Protein AF-A0A7S1V2M8-F1 (afdb_monomer_lite)

Organism: NCBI:txid210454

Sequence (471 aa):
MAATPAAAPSSRRRRPTTTTSTSTTTRGRASYHPHHTNYQHPSYRQRSHDDEELGRQRRRFWKVEYFVFGFVLVTLFLLSYRTSLIEEESNNNLLMDDAEKNTNNLSAAKKGEQQQNDKKKKKKNDFFIKEKPRVSHKRQPNQSIRFDDRQPRHDPDGSTHELKPLQAKAAWAQDRRPEKHIIKEYHVPKEDEIPFVDPDFYLSTMEKINVYVNQRPDLYKGREQLLGMLLEMNMNVTDEISEDVWKEIPLWEDIQKVHGTRPVLHGLEQCQAFRDAVPATERHLAIAGLFSSGTNLVSILLQHNCAIPERVDKLGRRRGHGMEWQVPYGKHTPLFLVKPEFHVTGRRTNIKNIHPDDCLVALSVRHPYDWIASMCRHGYTAKWAHTRKNCPHLANSENRTVRARFGAGITYFDNIAQMWNDWNGAYYYNATARPNIMFRFEDIVFYPKQLTRLLCGCIGGQLYEPKDHDS

Radius of gyration: 35.21 Å; chains: 1; bounding box: 90×130×69 Å

Structure (mmCIF, N/CA/C/O backbone):
data_AF-A0A7S1V2M8-F1
#
_entry.id   AF-A0A7S1V2M8-F1
#
loop_
_atom_site.group_PDB
_atom_site.id
_atom_site.type_symbol
_atom_site.label_atom_id
_atom_site.label_alt_id
_atom_site.label_comp_id
_atom_site.label_asym_id
_atom_site.label_entity_id
_atom_site.label_seq_id
_atom_site.pdbx_PDB_ins_code
_atom_site.Cartn_x
_atom_site.Cartn_y
_atom_site.Cartn_z
_atom_site.occupancy
_atom_site.B_iso_or_equiv
_atom_site.auth_seq_id
_atom_site.auth_comp_id
_atom_site.auth_asym_id
_atom_site.auth_atom_id
_atom_site.pdbx_PDB_model_num
ATOM 1 N N . MET A 1 1 ? -5.971 -58.026 -4.270 1.00 53.31 1 MET A N 1
ATOM 2 C CA . MET A 1 1 ? -5.099 -59.217 -4.322 1.00 53.31 1 MET A CA 1
ATOM 3 C C . MET A 1 1 ? -5.029 -59.678 -5.767 1.00 53.31 1 MET A C 1
ATOM 5 O O . MET A 1 1 ? -5.990 -60.257 -6.244 1.00 53.31 1 MET A O 1
ATOM 9 N N . ALA A 1 2 ? -3.957 -59.338 -6.478 1.00 38.00 2 ALA A N 1
ATOM 10 C CA . ALA A 1 2 ? -3.619 -59.903 -7.784 1.00 38.00 2 ALA A CA 1
ATOM 11 C C . ALA A 1 2 ? -2.154 -59.564 -8.081 1.00 38.00 2 ALA A C 1
ATOM 13 O O . ALA A 1 2 ? -1.674 -58.494 -7.710 1.00 38.00 2 ALA A O 1
ATOM 14 N N . ALA A 1 3 ? -1.461 -60.544 -8.642 1.00 39.53 3 ALA A N 1
ATOM 15 C CA . ALA A 1 3 ? -0.024 -60.736 -8.599 1.00 39.53 3 ALA A CA 1
ATOM 16 C C . ALA A 1 3 ? 0.777 -59.887 -9.602 1.00 39.53 3 ALA A C 1
ATOM 18 O O . ALA A 1 3 ? 0.320 -59.564 -10.696 1.00 39.53 3 ALA A O 1
ATOM 19 N N . THR A 1 4 ? 2.018 -59.604 -9.209 1.00 48.38 4 THR A N 1
ATOM 20 C CA . THR A 1 4 ? 3.167 -59.228 -10.044 1.00 48.38 4 THR A CA 1
ATOM 21 C C . THR A 1 4 ? 3.480 -60.278 -11.119 1.00 48.38 4 THR A C 1
ATOM 23 O O . THR A 1 4 ? 3.160 -61.457 -10.951 1.00 48.38 4 THR A O 1
ATOM 26 N N . PRO A 1 5 ? 4.243 -59.893 -12.162 1.00 57.66 5 PRO A N 1
ATOM 27 C CA . PRO A 1 5 ? 5.454 -60.670 -12.407 1.00 57.66 5 PRO A CA 1
ATOM 28 C C . PRO A 1 5 ? 6.724 -59.863 -12.711 1.00 57.66 5 PRO A C 1
ATOM 30 O O . PRO A 1 5 ? 6.722 -58.681 -13.045 1.00 57.66 5 PRO A O 1
ATOM 33 N N . ALA A 1 6 ? 7.806 -60.612 -12.513 1.00 42.59 6 ALA A N 1
ATOM 34 C CA . ALA A 1 6 ? 9.219 -60.296 -12.459 1.00 42.59 6 ALA A CA 1
ATOM 35 C C . ALA A 1 6 ? 9.885 -59.864 -13.779 1.00 42.59 6 ALA A C 1
ATOM 37 O O . ALA A 1 6 ? 9.402 -60.094 -14.885 1.00 42.59 6 ALA A O 1
ATOM 38 N N . ALA A 1 7 ? 11.071 -59.290 -13.582 1.00 45.12 7 ALA A N 1
ATOM 39 C CA . ALA A 1 7 ? 12.059 -58.856 -14.554 1.00 45.12 7 ALA A CA 1
ATOM 40 C C . ALA A 1 7 ? 12.789 -59.998 -15.291 1.00 45.12 7 ALA A C 1
ATOM 42 O O . ALA A 1 7 ? 12.906 -61.113 -14.786 1.00 45.12 7 ALA A O 1
ATOM 43 N N . ALA A 1 8 ? 13.406 -59.652 -16.428 1.00 42.38 8 ALA A N 1
ATOM 44 C CA . ALA A 1 8 ? 14.485 -60.409 -17.067 1.00 42.38 8 ALA A CA 1
ATOM 45 C C . ALA A 1 8 ? 15.587 -59.451 -17.592 1.00 42.38 8 ALA A C 1
ATOM 47 O O . ALA A 1 8 ? 15.252 -58.383 -18.111 1.00 42.38 8 ALA A O 1
ATOM 48 N N . PRO A 1 9 ? 16.889 -59.795 -17.478 1.00 51.78 9 PRO A N 1
ATOM 49 C CA . PRO A 1 9 ? 18.005 -58.942 -17.890 1.00 51.78 9 PRO A CA 1
ATOM 50 C C . PRO A 1 9 ? 18.542 -59.316 -19.282 1.00 51.78 9 PRO A C 1
ATOM 52 O O . PRO A 1 9 ? 18.703 -60.494 -19.599 1.00 51.78 9 PRO A O 1
ATOM 55 N N . SER A 1 10 ? 18.893 -58.317 -20.102 1.00 44.84 10 SER A N 1
ATOM 56 C CA . SER A 1 10 ? 19.545 -58.538 -21.402 1.00 44.84 10 SER A CA 1
ATOM 57 C C . SER A 1 10 ? 21.048 -58.257 -21.330 1.00 44.84 10 SER A C 1
ATOM 59 O O . SER A 1 10 ? 21.495 -57.203 -20.876 1.00 44.84 10 SER A O 1
ATOM 61 N N . SER A 1 11 ? 21.820 -59.239 -21.781 1.00 40.34 11 SER A N 1
ATOM 62 C CA . SER A 1 11 ? 23.275 -59.279 -21.804 1.00 40.34 11 SER A CA 1
ATOM 63 C C . SER A 1 11 ? 23.865 -58.890 -23.165 1.00 40.34 11 SER A C 1
ATOM 65 O O . SER A 1 11 ? 23.338 -59.291 -24.197 1.00 40.34 11 SER A O 1
ATOM 67 N N . ARG A 1 12 ? 25.074 -58.310 -23.116 1.00 37.94 12 ARG A N 1
ATOM 68 C CA . ARG A 1 12 ? 26.187 -58.399 -24.093 1.00 37.94 12 ARG A CA 1
ATOM 69 C C . ARG A 1 12 ? 25.974 -57.884 -25.529 1.00 37.94 12 ARG A C 1
ATOM 71 O O . ARG A 1 12 ? 25.358 -58.546 -26.352 1.00 37.94 12 ARG A O 1
ATOM 78 N N . ARG A 1 13 ? 26.840 -56.934 -25.916 1.00 40.47 13 ARG A N 1
ATOM 79 C CA . ARG A 1 13 ? 27.772 -57.129 -27.050 1.00 40.47 13 ARG A CA 1
ATOM 80 C C . ARG A 1 13 ? 29.026 -56.251 -26.928 1.00 40.47 13 ARG A C 1
ATOM 82 O O . ARG A 1 13 ? 28.952 -55.031 -26.932 1.00 40.47 13 ARG A O 1
ATOM 89 N N . ARG A 1 14 ? 30.183 -56.917 -26.833 1.00 43.50 14 ARG A N 1
ATOM 90 C CA . ARG A 1 14 ? 31.530 -56.391 -27.123 1.00 43.50 14 ARG A CA 1
ATOM 91 C C . ARG A 1 14 ? 31.798 -56.531 -28.626 1.00 43.50 14 ARG A C 1
ATOM 93 O O . ARG A 1 14 ? 31.437 -57.571 -29.173 1.00 43.50 14 ARG A O 1
ATOM 100 N N . ARG A 1 15 ? 32.525 -55.586 -29.236 1.00 36.59 15 ARG A N 1
ATOM 101 C CA . ARG A 1 15 ? 33.498 -55.794 -30.338 1.00 36.59 15 ARG A CA 1
ATOM 102 C C . ARG A 1 15 ? 34.320 -54.502 -30.582 1.00 36.59 15 ARG A C 1
ATOM 104 O O . ARG A 1 15 ? 33.967 -53.490 -29.986 1.00 36.59 15 ARG A O 1
ATOM 111 N N . PRO A 1 16 ? 35.467 -54.552 -31.292 1.00 50.31 16 PRO A N 1
ATOM 112 C CA . PRO A 1 16 ? 36.734 -54.089 -30.729 1.00 50.31 16 PRO A CA 1
ATOM 113 C C . PRO A 1 16 ? 37.444 -52.975 -31.528 1.00 50.31 16 PRO A C 1
ATOM 115 O O . PRO A 1 16 ? 37.107 -52.687 -32.669 1.00 50.31 16 PRO A O 1
ATOM 118 N N . THR A 1 17 ? 38.449 -52.404 -30.856 1.00 39.50 17 THR A N 1
ATOM 119 C CA . THR A 1 17 ? 39.687 -51.732 -31.309 1.00 39.50 17 THR A CA 1
ATOM 120 C C . THR A 1 17 ? 39.898 -51.407 -32.794 1.00 39.50 17 THR A C 1
ATOM 122 O O . THR A 1 17 ? 40.040 -52.312 -33.612 1.00 39.50 17 THR A O 1
ATOM 125 N N . THR A 1 18 ? 40.220 -50.134 -33.050 1.00 42.84 18 THR A N 1
ATOM 126 C CA . THR A 1 18 ? 41.236 -49.719 -34.035 1.00 42.84 18 THR A CA 1
ATOM 127 C C . THR A 1 18 ? 42.070 -48.566 -33.477 1.00 42.84 18 THR A C 1
ATOM 129 O O . THR A 1 18 ? 41.557 -47.516 -33.100 1.00 42.84 18 THR A O 1
ATOM 132 N N . THR A 1 19 ? 43.372 -48.818 -33.410 1.00 37.12 19 THR A N 1
ATOM 133 C CA . THR A 1 19 ? 44.488 -47.903 -33.167 1.00 37.12 19 THR A CA 1
ATOM 134 C C . THR A 1 19 ? 44.716 -46.976 -34.356 1.00 37.12 19 THR A C 1
ATOM 136 O O . THR A 1 19 ? 44.862 -47.470 -35.468 1.00 37.12 19 THR A O 1
ATOM 139 N N . THR A 1 20 ? 44.894 -45.674 -34.113 1.00 40.56 20 THR A N 1
ATOM 140 C CA . THR A 1 20 ? 45.787 -44.855 -34.950 1.00 40.56 20 THR A CA 1
ATOM 141 C C . THR A 1 20 ? 46.441 -43.768 -34.107 1.00 40.56 20 THR A C 1
ATOM 143 O O . THR A 1 20 ? 45.777 -42.974 -33.447 1.00 40.56 20 THR A O 1
ATOM 146 N N . SER A 1 21 ? 47.767 -43.799 -34.108 1.00 36.38 21 SER A N 1
ATOM 147 C CA . SER A 1 21 ? 48.690 -42.841 -33.522 1.00 36.38 21 SER A CA 1
ATOM 148 C C . SER A 1 21 ? 48.848 -41.618 -34.420 1.00 36.38 21 SER A C 1
ATOM 150 O O . SER A 1 21 ? 49.143 -41.788 -35.598 1.00 36.38 21 SER A O 1
ATOM 152 N N . THR A 1 22 ? 48.819 -40.416 -33.848 1.00 39.31 22 THR A N 1
ATOM 153 C CA . THR A 1 22 ? 49.615 -39.287 -34.354 1.00 39.31 22 THR A CA 1
ATOM 154 C C . THR A 1 22 ? 49.976 -38.361 -33.202 1.00 39.31 22 THR A C 1
ATOM 156 O O . THR A 1 22 ? 49.124 -37.831 -32.493 1.00 39.31 22 THR A O 1
ATOM 159 N N . SER A 1 23 ? 51.283 -38.224 -33.025 1.00 38.94 23 SER A N 1
ATOM 160 C CA . SER A 1 23 ? 52.008 -37.308 -32.159 1.00 38.94 23 SER A CA 1
ATOM 161 C C . SER A 1 23 ? 51.760 -35.848 -32.527 1.00 38.94 23 SER A C 1
ATOM 163 O O . SER A 1 23 ? 51.942 -35.510 -33.691 1.00 38.94 23 SER A O 1
ATOM 165 N N . THR A 1 24 ? 51.510 -34.973 -31.545 1.00 35.50 24 THR A N 1
ATOM 166 C CA . THR A 1 24 ? 52.055 -33.603 -31.583 1.00 35.50 24 THR A CA 1
ATOM 167 C C . THR A 1 24 ? 52.017 -32.912 -30.212 1.00 35.50 24 THR A C 1
ATOM 169 O O . THR A 1 24 ? 50.974 -32.807 -29.577 1.00 35.50 24 THR A O 1
ATOM 172 N N . THR A 1 25 ? 53.202 -32.439 -29.816 1.00 37.78 25 THR A N 1
ATOM 173 C CA . THR A 1 25 ? 53.501 -31.191 -29.086 1.00 37.78 25 THR A CA 1
ATOM 174 C C . THR A 1 25 ? 52.940 -30.947 -27.676 1.00 37.78 25 THR A C 1
ATOM 176 O O . THR A 1 25 ? 51.858 -30.419 -27.441 1.00 37.78 25 THR A O 1
ATOM 179 N N . THR A 1 26 ? 53.841 -31.204 -26.731 1.00 38.62 26 THR A N 1
ATOM 180 C CA . THR A 1 26 ? 54.066 -30.549 -25.438 1.00 38.62 26 THR A CA 1
ATOM 181 C C . THR A 1 26 ? 53.669 -29.065 -25.357 1.00 38.62 26 THR A C 1
ATOM 183 O O . THR A 1 26 ? 54.306 -28.199 -25.951 1.00 38.62 26 THR A O 1
ATOM 186 N N . ARG A 1 27 ? 52.713 -28.750 -24.472 1.00 36.75 27 ARG A N 1
ATOM 187 C CA . ARG A 1 27 ? 52.693 -27.510 -23.674 1.00 36.75 27 ARG A CA 1
ATOM 188 C C . ARG A 1 27 ? 52.202 -27.833 -22.266 1.00 36.75 27 ARG A C 1
ATOM 190 O O . ARG A 1 27 ? 51.091 -28.321 -22.082 1.00 36.75 27 ARG A O 1
ATOM 197 N N . GLY A 1 28 ? 53.074 -27.585 -21.292 1.00 41.50 28 GLY A N 1
ATOM 198 C CA . GLY A 1 28 ? 52.827 -27.822 -19.877 1.00 41.50 28 GLY A CA 1
ATOM 199 C C . GLY A 1 28 ? 51.629 -27.032 -19.360 1.00 41.50 28 GLY A C 1
ATOM 200 O O . GLY A 1 28 ? 51.506 -25.829 -19.589 1.00 41.50 28 GLY A O 1
ATOM 201 N N . ARG A 1 29 ? 50.759 -27.727 -18.630 1.00 35.69 29 ARG A N 1
ATOM 202 C CA . ARG A 1 29 ? 49.714 -27.134 -17.803 1.00 35.69 29 ARG A CA 1
ATOM 203 C C . ARG A 1 29 ? 49.810 -27.787 -16.432 1.00 35.69 29 ARG A C 1
ATOM 205 O O . ARG A 1 29 ? 49.758 -29.007 -16.323 1.00 35.69 29 ARG A O 1
ATOM 212 N N . ALA A 1 30 ? 50.032 -26.954 -15.422 1.00 37.69 30 ALA A N 1
ATOM 213 C CA . ALA A 1 30 ? 50.143 -27.351 -14.031 1.00 37.69 30 ALA A CA 1
ATOM 214 C C . ALA A 1 30 ? 48.867 -28.073 -13.575 1.00 37.69 30 ALA A C 1
ATOM 216 O O . ALA A 1 30 ? 47.763 -27.537 -13.692 1.00 37.69 30 ALA A O 1
ATOM 217 N N . SER A 1 31 ? 49.038 -29.288 -13.060 1.00 33.41 31 SER A N 1
ATOM 218 C CA . SER A 1 31 ? 47.990 -30.064 -12.408 1.00 33.41 31 SER A CA 1
ATOM 219 C C . SER A 1 31 ? 47.662 -29.427 -11.060 1.00 33.41 31 SER A C 1
ATOM 221 O O . SER A 1 31 ? 48.457 -29.480 -10.125 1.00 33.41 31 SER A O 1
ATOM 223 N N . TYR A 1 32 ? 46.486 -28.813 -10.969 1.00 35.69 32 TYR A N 1
ATOM 224 C CA . TYR A 1 32 ? 45.883 -28.402 -9.705 1.00 35.69 32 TYR A CA 1
ATOM 225 C C . TYR A 1 32 ? 45.231 -29.640 -9.072 1.00 35.69 32 TYR A C 1
ATOM 227 O O . TYR A 1 32 ? 44.225 -30.142 -9.571 1.00 35.69 32 TYR A O 1
ATOM 235 N N . HIS A 1 33 ? 45.828 -30.158 -7.999 1.00 38.16 33 HIS A N 1
ATOM 236 C CA . HIS A 1 33 ? 45.200 -31.145 -7.121 1.00 38.16 33 HIS A CA 1
ATOM 237 C C . HIS A 1 33 ? 44.097 -30.458 -6.299 1.00 38.16 33 HIS A C 1
ATOM 239 O O . HIS A 1 33 ? 44.401 -29.497 -5.588 1.00 38.16 33 HIS A O 1
ATOM 245 N N . PRO A 1 34 ? 42.837 -30.927 -6.314 1.00 40.03 34 PRO A N 1
ATOM 246 C CA . PRO A 1 34 ? 41.872 -30.505 -5.316 1.00 40.03 34 PRO A CA 1
ATOM 247 C C . PRO A 1 34 ? 42.125 -31.306 -4.034 1.00 40.03 34 PRO A C 1
ATOM 249 O O . PRO A 1 34 ? 41.819 -32.494 -3.945 1.00 40.03 34 PRO A O 1
ATOM 252 N N . HIS A 1 35 ? 42.706 -30.647 -3.032 1.00 35.88 35 HIS A N 1
ATOM 253 C CA . HIS A 1 35 ? 42.648 -31.123 -1.656 1.00 35.88 35 HIS A CA 1
ATOM 254 C C . HIS A 1 35 ? 41.186 -31.092 -1.194 1.00 35.88 35 HIS A C 1
ATOM 256 O O . HIS A 1 35 ? 40.605 -30.026 -1.006 1.00 35.88 35 HIS A O 1
ATOM 262 N N . HIS A 1 36 ? 40.602 -32.272 -0.992 1.00 35.19 36 HIS A N 1
ATOM 263 C CA . HIS A 1 36 ? 39.407 -32.435 -0.175 1.00 35.19 36 HIS A CA 1
ATOM 264 C C . HIS A 1 36 ? 39.765 -32.094 1.276 1.00 35.19 36 HIS A C 1
ATOM 266 O O . HIS A 1 36 ? 40.299 -32.927 2.008 1.00 35.19 36 HIS A O 1
ATOM 272 N N . THR A 1 37 ? 39.496 -30.860 1.698 1.00 35.03 37 THR A N 1
ATOM 273 C CA . THR A 1 37 ? 39.454 -30.515 3.116 1.00 35.03 37 THR A CA 1
ATOM 274 C C . THR A 1 37 ? 38.080 -30.892 3.661 1.00 35.03 37 THR A C 1
ATOM 276 O O . THR A 1 37 ? 37.047 -30.373 3.240 1.00 35.03 37 THR A O 1
ATOM 279 N N . ASN A 1 38 ? 38.075 -31.837 4.601 1.00 34.69 38 ASN A N 1
ATOM 280 C CA . ASN A 1 38 ? 36.945 -32.113 5.480 1.00 34.69 38 ASN A CA 1
ATOM 281 C C . ASN A 1 38 ? 36.637 -30.844 6.286 1.00 34.69 38 ASN A C 1
ATOM 283 O O . ASN A 1 38 ? 37.259 -30.582 7.315 1.00 34.69 38 ASN A O 1
ATOM 287 N N . TYR A 1 39 ? 35.686 -30.044 5.810 1.00 30.45 39 TYR A N 1
ATOM 288 C CA . TYR A 1 39 ? 35.085 -28.974 6.595 1.00 30.45 39 TYR A CA 1
ATOM 289 C C . TYR A 1 39 ? 34.140 -29.615 7.617 1.00 30.45 39 TYR A C 1
ATOM 291 O O . TYR A 1 39 ? 32.978 -29.898 7.333 1.00 30.45 39 TYR A O 1
ATOM 299 N N . GLN A 1 40 ? 34.657 -29.876 8.818 1.00 35.22 40 GLN A N 1
ATOM 300 C CA . GLN A 1 40 ? 33.807 -30.077 9.986 1.00 35.22 40 GLN A CA 1
ATOM 301 C C . GLN A 1 40 ? 33.090 -28.755 10.280 1.00 35.22 40 GLN A C 1
ATOM 303 O O . GLN A 1 40 ? 33.722 -27.714 10.463 1.00 35.22 40 GLN A O 1
ATOM 308 N N . HIS A 1 41 ? 31.758 -28.797 10.279 1.00 34.97 41 HIS A N 1
ATOM 309 C CA . HIS A 1 41 ? 30.922 -27.692 10.728 1.00 34.97 41 HIS A CA 1
ATOM 310 C C . HIS A 1 41 ? 31.340 -27.273 12.148 1.00 34.97 41 HIS A C 1
ATOM 312 O O . HIS A 1 41 ? 31.429 -28.140 13.020 1.00 34.97 41 HIS A O 1
ATOM 318 N N . PRO A 1 42 ? 31.566 -25.975 12.420 1.00 37.00 42 PRO A N 1
ATOM 319 C CA . PRO A 1 42 ? 31.747 -25.522 13.785 1.00 37.00 42 PRO A CA 1
ATOM 320 C C . PRO A 1 42 ? 30.438 -25.753 14.540 1.00 37.00 42 PRO A C 1
ATOM 322 O O . PRO A 1 42 ? 29.360 -25.337 14.103 1.00 37.00 42 PRO A O 1
ATOM 325 N N . SER A 1 43 ? 30.556 -26.458 15.660 1.00 40.34 43 SER A N 1
ATOM 326 C CA . SER A 1 43 ? 29.494 -26.660 16.627 1.00 40.34 43 SER A CA 1
ATOM 327 C C . SER A 1 43 ? 28.854 -25.325 17.008 1.00 40.34 43 SER A C 1
ATOM 329 O O . SER A 1 43 ? 29.501 -24.283 17.132 1.00 40.34 43 SER A O 1
ATOM 331 N N . TYR A 1 44 ? 27.536 -25.385 17.142 1.00 38.69 44 TYR A N 1
ATOM 332 C CA . TYR A 1 44 ? 26.648 -24.295 17.501 1.00 38.69 44 TYR A CA 1
ATOM 333 C C . TYR A 1 44 ? 27.168 -23.586 18.764 1.00 38.69 44 TYR A C 1
ATOM 335 O O . TYR A 1 44 ? 27.130 -24.135 19.864 1.00 38.69 44 TYR A O 1
ATOM 343 N N . ARG A 1 45 ? 27.699 -22.371 18.598 1.00 40.69 45 ARG A N 1
ATOM 344 C CA . ARG A 1 45 ? 28.156 -21.520 19.700 1.00 40.69 45 ARG A CA 1
ATOM 345 C C . ARG A 1 45 ? 26.923 -21.140 20.524 1.00 40.69 45 ARG A C 1
ATOM 347 O O . ARG A 1 45 ? 26.057 -20.425 20.018 1.00 40.69 45 ARG A O 1
ATOM 354 N N . GLN A 1 46 ? 26.820 -21.647 21.755 1.00 43.81 46 GLN A N 1
ATOM 355 C CA . GLN A 1 46 ? 25.822 -21.194 22.727 1.00 43.81 46 GLN A CA 1
ATOM 356 C C . GLN A 1 46 ? 25.918 -19.667 22.827 1.00 43.81 46 GLN A C 1
ATOM 358 O O . GLN A 1 46 ? 26.990 -19.130 23.114 1.00 43.81 46 GLN A O 1
ATOM 363 N N . ARG A 1 47 ? 24.822 -18.968 22.507 1.00 46.84 47 ARG A N 1
ATOM 364 C CA . ARG A 1 47 ? 24.714 -17.523 22.738 1.00 46.84 47 ARG A CA 1
ATOM 365 C C . ARG A 1 47 ? 24.832 -17.288 24.235 1.00 46.84 47 ARG A C 1
ATOM 367 O O . ARG A 1 47 ? 24.161 -17.969 25.008 1.00 46.84 47 ARG A O 1
ATOM 374 N N . SER A 1 48 ? 25.700 -16.364 24.630 1.00 59.84 48 SER A N 1
ATOM 375 C CA . SER A 1 48 ? 25.785 -15.941 26.020 1.00 59.84 48 SER A CA 1
ATOM 376 C C . SER A 1 48 ? 24.503 -15.203 26.400 1.00 59.84 48 SER A C 1
ATOM 378 O O . SER A 1 48 ? 23.886 -14.520 25.582 1.00 59.84 48 SER A O 1
ATOM 380 N N . HIS A 1 49 ? 24.123 -15.337 27.666 1.00 59.12 49 HIS A N 1
ATOM 381 C CA . HIS A 1 49 ? 22.975 -14.675 28.287 1.00 59.12 49 HIS A CA 1
ATOM 382 C C . HIS A 1 49 ? 22.982 -13.140 28.072 1.00 59.12 49 HIS A C 1
ATOM 384 O O . HIS A 1 49 ? 21.934 -12.495 28.020 1.00 59.12 49 HIS A O 1
ATOM 390 N N . ASP A 1 50 ? 24.165 -12.557 27.854 1.00 58.34 50 ASP A N 1
ATOM 391 C CA . ASP A 1 50 ? 24.360 -11.126 27.600 1.00 58.34 50 ASP A CA 1
ATOM 392 C C . ASP A 1 50 ? 23.827 -10.667 26.229 1.00 58.34 50 ASP A C 1
ATOM 394 O O . ASP A 1 50 ? 23.307 -9.554 26.108 1.00 58.34 50 ASP A O 1
ATOM 398 N N . ASP A 1 51 ? 23.863 -11.524 25.199 1.00 55.62 51 ASP A N 1
ATOM 399 C CA . ASP A 1 51 ? 23.302 -11.205 23.873 1.00 55.62 51 ASP A CA 1
ATOM 400 C C . ASP A 1 51 ? 21.762 -11.144 23.908 1.00 55.62 51 ASP A C 1
ATOM 402 O O . ASP A 1 51 ? 21.121 -10.424 23.132 1.00 55.62 51 ASP A O 1
ATOM 406 N N . GLU A 1 52 ? 21.147 -11.880 24.833 1.00 61.06 52 GLU A N 1
ATOM 407 C CA . GLU A 1 52 ? 19.700 -11.932 25.024 1.00 61.06 52 GLU A CA 1
ATOM 408 C C . GLU A 1 52 ? 19.171 -10.725 25.813 1.00 61.06 52 GLU A C 1
ATOM 410 O O . GLU A 1 52 ? 18.106 -10.179 25.494 1.00 61.06 52 GLU A O 1
ATOM 415 N N . GLU A 1 53 ? 19.946 -10.246 26.788 1.00 63.09 53 GLU A N 1
ATOM 416 C CA . GLU A 1 53 ? 19.706 -8.999 27.523 1.00 63.09 53 GLU A CA 1
ATOM 417 C C . GLU A 1 53 ? 19.796 -7.781 26.580 1.00 63.09 53 GLU A C 1
ATOM 419 O O . GLU A 1 53 ? 18.874 -6.958 26.522 1.00 63.09 53 GLU A O 1
ATOM 424 N N . LEU A 1 54 ? 20.839 -7.714 25.738 1.00 57.66 54 LEU A N 1
ATOM 425 C CA . LEU A 1 54 ? 21.000 -6.651 24.736 1.00 57.66 54 LEU A CA 1
ATOM 426 C C . LEU A 1 54 ? 19.880 -6.680 23.682 1.00 57.66 54 LEU A C 1
ATOM 428 O O . LEU A 1 54 ? 19.397 -5.634 23.233 1.00 57.66 54 LEU A O 1
ATOM 432 N N . GLY A 1 55 ? 19.420 -7.879 23.311 1.00 60.91 55 GLY A N 1
ATOM 433 C CA . GLY A 1 55 ? 18.249 -8.077 22.460 1.00 60.91 55 GLY A CA 1
ATOM 434 C C . GLY A 1 55 ? 16.955 -7.567 23.103 1.00 60.91 55 GLY A C 1
ATOM 435 O O . GLY A 1 55 ? 16.150 -6.915 22.433 1.00 60.91 55 GLY A O 1
ATOM 436 N N . ARG A 1 56 ? 16.748 -7.802 24.407 1.00 63.94 56 ARG A N 1
ATOM 437 C CA . ARG A 1 56 ? 15.594 -7.278 25.165 1.00 63.94 56 ARG A CA 1
ATOM 438 C C . ARG A 1 56 ? 15.624 -5.752 25.284 1.00 63.94 56 ARG A C 1
ATOM 440 O O . ARG A 1 56 ? 14.591 -5.122 25.047 1.00 63.94 56 ARG A O 1
ATOM 447 N N . GLN A 1 57 ? 16.782 -5.149 25.549 1.00 54.91 57 GLN A N 1
ATOM 448 C CA . GLN A 1 57 ? 16.914 -3.689 25.618 1.00 54.91 57 GLN A CA 1
ATOM 449 C C . GLN A 1 57 ? 16.683 -3.015 24.260 1.00 54.91 57 GLN A C 1
ATOM 451 O O . GLN A 1 57 ? 15.926 -2.045 24.182 1.00 54.91 57 GLN A O 1
ATOM 456 N N . ARG A 1 58 ? 17.220 -3.579 23.166 1.00 48.16 58 ARG A N 1
ATOM 457 C CA . ARG A 1 58 ? 16.899 -3.098 21.813 1.00 48.16 58 ARG A CA 1
ATOM 458 C C . ARG A 1 58 ? 15.401 -3.228 21.528 1.00 48.16 58 ARG A C 1
ATOM 460 O O . ARG A 1 58 ? 14.793 -2.263 21.096 1.00 48.16 58 ARG A O 1
ATOM 467 N N . ARG A 1 59 ? 14.745 -4.345 21.851 1.00 49.94 59 ARG A N 1
ATOM 468 C CA . ARG A 1 59 ? 13.291 -4.497 21.620 1.00 49.94 59 ARG A CA 1
ATOM 469 C C . ARG A 1 59 ? 12.429 -3.455 22.350 1.00 49.94 59 ARG A C 1
ATOM 471 O O . ARG A 1 59 ? 11.430 -3.017 21.786 1.00 49.94 59 ARG A O 1
ATOM 478 N N . ARG A 1 60 ? 12.811 -3.024 23.560 1.00 51.03 60 ARG A N 1
ATOM 479 C CA . ARG A 1 60 ? 12.104 -1.954 24.295 1.00 51.03 60 ARG A CA 1
ATOM 480 C C . ARG A 1 60 ? 12.274 -0.584 23.639 1.00 51.03 60 ARG A C 1
ATOM 482 O O . ARG A 1 60 ? 11.291 0.135 23.503 1.00 51.03 60 ARG A O 1
ATOM 489 N N . PHE A 1 61 ? 13.480 -0.266 23.168 1.00 40.22 61 PHE A N 1
ATOM 490 C CA . PHE A 1 61 ? 13.758 1.002 22.486 1.00 40.22 61 PHE A CA 1
ATOM 491 C C . PHE A 1 61 ? 12.951 1.143 21.183 1.00 40.22 61 PHE A C 1
ATOM 493 O O . PHE A 1 61 ? 12.397 2.199 20.893 1.00 40.22 61 PHE A O 1
ATOM 500 N N . TRP A 1 62 ? 12.788 0.042 20.442 1.00 43.16 62 TRP A N 1
ATOM 501 C CA . TRP A 1 62 ? 12.042 0.049 19.184 1.00 43.16 62 TRP A CA 1
ATOM 502 C C . TRP A 1 62 ? 10.524 0.183 19.380 1.00 43.16 62 TRP A C 1
ATOM 504 O O . TRP A 1 62 ? 9.884 0.848 18.574 1.00 43.16 62 TRP A O 1
ATOM 514 N N . LYS A 1 63 ? 9.928 -0.380 20.446 1.00 42.53 63 LYS A N 1
ATOM 515 C CA . LYS A 1 63 ? 8.485 -0.199 20.727 1.00 42.53 63 LYS A CA 1
ATOM 516 C C . LYS A 1 63 ? 8.114 1.278 20.919 1.00 42.53 63 LYS A C 1
ATOM 518 O O . LYS A 1 63 ? 7.069 1.700 20.434 1.00 42.53 63 LYS A O 1
ATOM 523 N N . VAL A 1 64 ? 8.986 2.060 21.560 1.00 52.59 64 VAL A N 1
ATOM 524 C CA . VAL A 1 64 ? 8.779 3.502 21.768 1.00 52.59 64 VAL A CA 1
ATOM 525 C C . VAL A 1 64 ? 8.923 4.275 20.453 1.00 52.59 64 VAL A C 1
ATOM 527 O O . VAL A 1 64 ? 8.070 5.101 20.142 1.00 52.59 64 VAL A O 1
ATOM 530 N N . GLU A 1 65 ? 9.930 3.966 19.629 1.00 47.00 65 GLU A N 1
ATOM 531 C CA . GLU A 1 65 ? 10.079 4.610 18.314 1.00 47.00 65 GLU A CA 1
ATOM 532 C C . GLU A 1 65 ? 8.912 4.293 17.364 1.00 47.00 65 GLU A C 1
ATOM 534 O O . GLU A 1 65 ? 8.441 5.192 16.671 1.00 47.00 65 GLU A O 1
ATOM 539 N N . TYR A 1 66 ? 8.392 3.059 17.356 1.00 52.00 66 TYR A N 1
ATOM 540 C CA . TYR A 1 66 ? 7.232 2.690 16.531 1.00 52.00 66 TYR A CA 1
ATOM 541 C C . TYR A 1 66 ? 5.939 3.370 16.985 1.00 52.00 66 TYR A C 1
ATOM 543 O O . TYR A 1 66 ? 5.154 3.783 16.132 1.00 52.00 66 TYR A O 1
ATOM 551 N N . PHE A 1 67 ? 5.732 3.519 18.295 1.00 53.03 67 PHE A N 1
ATOM 552 C CA . PHE A 1 67 ? 4.576 4.232 18.839 1.00 53.03 67 PHE A CA 1
ATOM 553 C C . PHE A 1 67 ? 4.599 5.709 18.427 1.00 53.03 67 PHE A C 1
ATOM 555 O O . PHE A 1 67 ? 3.625 6.222 17.881 1.00 53.03 67 PHE A O 1
ATOM 562 N N . VAL A 1 68 ? 5.756 6.365 18.566 1.00 62.91 68 VAL A N 1
ATOM 563 C CA . VAL A 1 68 ? 5.936 7.759 18.136 1.00 62.91 68 VAL A CA 1
ATOM 564 C C . VAL A 1 68 ? 5.767 7.896 16.619 1.00 62.91 68 VAL A C 1
ATOM 566 O O . VAL A 1 68 ? 5.110 8.827 16.158 1.00 62.91 68 VAL A O 1
ATOM 569 N N . PHE A 1 69 ? 6.295 6.963 15.821 1.00 61.38 69 PHE A N 1
ATOM 570 C CA . PHE A 1 69 ? 6.176 7.026 14.361 1.00 61.38 69 PHE A CA 1
ATOM 571 C C . PHE A 1 69 ? 4.738 6.785 13.873 1.00 61.38 69 PHE A C 1
ATOM 573 O O . PHE A 1 69 ? 4.286 7.461 12.951 1.00 61.38 69 PHE A O 1
ATOM 580 N N . GLY A 1 70 ? 4.007 5.858 14.502 1.00 72.00 70 GLY A N 1
ATOM 581 C CA . GLY A 1 70 ? 2.591 5.607 14.226 1.00 72.00 70 GLY A CA 1
ATOM 582 C C . GLY A 1 70 ? 1.717 6.811 14.579 1.00 72.00 70 GLY A C 1
ATOM 583 O O . GLY A 1 70 ? 0.961 7.284 13.731 1.00 72.00 70 GLY A O 1
ATOM 584 N N . PHE A 1 71 ? 1.900 7.374 15.777 1.00 65.62 71 PHE A N 1
ATOM 585 C CA . PHE A 1 71 ? 1.185 8.568 16.236 1.00 65.62 71 PHE A CA 1
ATOM 586 C C . PHE A 1 71 ? 1.435 9.778 15.324 1.00 65.62 71 PHE A C 1
ATOM 588 O O . PHE A 1 71 ? 0.496 10.451 14.896 1.00 65.62 71 PHE A O 1
ATOM 595 N N . VAL A 1 72 ? 2.693 10.021 14.940 1.00 74.38 72 VAL A N 1
ATOM 596 C CA . VAL A 1 72 ? 3.047 11.096 14.000 1.00 74.38 72 VAL A CA 1
ATOM 597 C C . VAL A 1 72 ? 2.401 10.875 12.630 1.00 74.38 72 VAL A C 1
ATOM 599 O O . VAL A 1 72 ? 1.904 11.831 12.042 1.00 74.38 72 VAL A O 1
ATOM 602 N N . LEU A 1 73 ? 2.352 9.643 12.114 1.00 70.31 73 LEU A N 1
ATOM 603 C CA . LEU A 1 73 ? 1.727 9.363 10.817 1.00 70.31 73 LEU A CA 1
A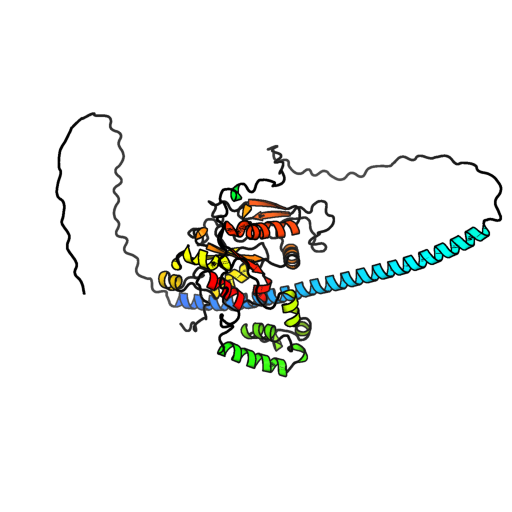TOM 604 C C . LEU A 1 73 ? 0.208 9.561 10.829 1.00 70.31 73 LEU A C 1
ATOM 606 O O . LEU A 1 73 ? -0.312 10.158 9.887 1.00 70.31 73 LEU A O 1
ATOM 610 N N . VAL A 1 74 ? -0.485 9.115 11.879 1.00 76.00 74 VAL A N 1
ATOM 611 C CA . VAL A 1 74 ? -1.934 9.332 12.036 1.00 76.00 74 VAL A CA 1
ATOM 612 C C . VAL A 1 74 ? -2.230 10.824 12.182 1.00 76.00 74 VAL A C 1
ATOM 614 O O . VAL A 1 74 ? -3.076 11.356 11.468 1.00 76.00 74 VAL A O 1
ATOM 617 N N . THR A 1 75 ? -1.458 11.536 13.006 1.00 75.19 75 THR A N 1
ATOM 618 C CA . THR A 1 75 ? -1.619 12.985 13.201 1.00 75.19 75 THR A CA 1
ATOM 619 C C . THR A 1 75 ? -1.373 13.758 11.902 1.00 75.19 75 THR A C 1
ATOM 621 O O . THR A 1 75 ? -2.148 14.638 11.538 1.00 75.19 75 THR A O 1
ATOM 624 N N . LEU A 1 76 ? -0.325 13.411 11.148 1.00 69.75 76 LEU A N 1
ATOM 625 C CA . LEU A 1 76 ? -0.038 14.023 9.846 1.00 69.75 76 LEU A CA 1
ATOM 626 C C . LEU A 1 76 ? -1.096 13.687 8.789 1.00 69.75 76 LEU A C 1
ATOM 628 O O . LEU A 1 76 ? -1.333 14.503 7.898 1.00 69.75 76 LEU A O 1
ATOM 632 N N . PHE A 1 77 ? -1.715 12.508 8.861 1.00 74.38 77 PHE A N 1
ATOM 633 C CA . PHE A 1 77 ? -2.820 12.136 7.983 1.00 74.38 77 PHE A CA 1
ATOM 634 C C . PHE A 1 77 ? -4.069 12.969 8.289 1.00 74.38 77 PHE A C 1
ATOM 636 O O . PHE A 1 77 ? -4.597 13.601 7.377 1.00 74.38 77 PHE A O 1
ATOM 643 N N . LEU A 1 78 ? -4.465 13.070 9.562 1.00 72.75 78 LEU A N 1
ATOM 644 C CA . LEU A 1 78 ? -5.606 13.883 9.999 1.00 72.75 78 LEU A CA 1
ATOM 645 C C . LEU A 1 78 ? -5.399 15.377 9.691 1.00 72.75 78 LEU A C 1
ATOM 647 O O . LEU A 1 78 ? -6.292 16.030 9.157 1.00 72.75 78 LEU A O 1
ATOM 651 N N . LEU A 1 79 ? -4.192 15.912 9.910 1.00 72.44 79 LEU A N 1
ATOM 652 C CA . LEU A 1 79 ? -3.857 17.294 9.539 1.00 72.44 79 LEU A CA 1
ATOM 653 C C . LEU A 1 79 ? -3.898 17.524 8.021 1.00 72.44 79 LEU A C 1
ATOM 655 O O . LEU A 1 79 ? -4.343 18.580 7.576 1.00 72.44 79 LEU A O 1
ATOM 659 N N . SER A 1 80 ? -3.449 16.550 7.220 1.00 70.25 80 SER A N 1
ATOM 660 C CA . SER A 1 80 ? -3.530 16.630 5.755 1.00 70.25 80 SER A CA 1
ATOM 661 C C . SER A 1 80 ? -4.985 16.603 5.277 1.00 70.25 80 SER A C 1
ATOM 663 O O . SER A 1 80 ? -5.329 17.352 4.367 1.00 70.25 80 SER A O 1
ATOM 665 N N . TYR A 1 81 ? -5.834 15.785 5.904 1.00 70.75 81 TYR A N 1
ATOM 666 C CA . TYR A 1 81 ? -7.267 15.725 5.616 1.00 70.75 81 TYR A CA 1
ATOM 667 C C . TYR A 1 81 ? -7.956 17.064 5.926 1.00 70.75 81 TYR A C 1
ATOM 669 O O . TYR A 1 81 ? -8.675 17.602 5.086 1.00 70.75 81 TYR A O 1
ATOM 677 N N . ARG A 1 82 ? -7.624 17.685 7.068 1.00 69.06 82 ARG A N 1
ATOM 678 C CA . ARG A 1 82 ? -8.107 19.026 7.432 1.00 69.06 82 ARG A CA 1
ATOM 679 C C . ARG A 1 82 ? -7.726 20.093 6.406 1.00 69.06 82 ARG A C 1
ATOM 681 O O . ARG A 1 82 ? -8.561 20.918 6.050 1.00 69.06 82 ARG A O 1
ATOM 688 N N . THR A 1 83 ? -6.483 20.094 5.916 1.00 73.06 83 THR A N 1
ATOM 689 C CA . THR A 1 83 ? -6.077 21.068 4.887 1.00 73.06 83 THR A CA 1
ATOM 690 C C . THR A 1 83 ? -6.857 20.902 3.585 1.00 73.06 83 THR A C 1
ATOM 692 O O . THR A 1 83 ? -7.191 21.904 2.964 1.00 73.06 83 THR A O 1
ATOM 695 N N . SER A 1 84 ? -7.209 19.670 3.210 1.00 72.06 84 SER A N 1
ATOM 696 C CA . SER A 1 84 ? -8.017 19.407 2.016 1.00 72.06 84 SER A CA 1
ATOM 697 C C . SER A 1 84 ? -9.468 19.871 2.172 1.00 72.06 84 SER A C 1
ATOM 699 O O . SER A 1 84 ? -9.995 20.486 1.251 1.00 72.06 84 SER A O 1
ATOM 701 N N . LEU A 1 85 ? -10.083 19.669 3.344 1.00 68.50 85 LEU A N 1
ATOM 702 C CA . LEU A 1 85 ? -11.439 20.165 3.618 1.00 68.50 85 LEU A CA 1
ATOM 703 C C . LEU A 1 85 ? -11.517 21.701 3.614 1.00 68.50 85 LEU A C 1
ATOM 705 O O . LEU A 1 85 ? -12.445 22.270 3.045 1.00 68.50 85 LEU A O 1
ATOM 709 N N . ILE A 1 86 ? -10.518 22.381 4.188 1.00 78.94 86 ILE A N 1
ATOM 710 C CA . ILE A 1 86 ? -10.457 23.854 4.197 1.00 78.94 86 ILE A CA 1
ATOM 711 C C . ILE A 1 86 ? -10.282 24.412 2.775 1.00 78.94 86 ILE A C 1
ATOM 713 O O . ILE A 1 86 ? -10.870 25.440 2.437 1.00 78.94 86 ILE A O 1
ATOM 717 N N . GLU A 1 87 ? -9.487 23.754 1.924 1.00 77.12 87 GLU A N 1
ATOM 718 C CA . GLU A 1 87 ? -9.341 24.155 0.518 1.00 77.12 87 GLU A CA 1
ATOM 719 C C . GLU A 1 87 ? -10.645 23.968 -0.273 1.00 77.12 87 GLU A C 1
ATOM 721 O O . GLU A 1 87 ? -10.983 24.819 -1.097 1.00 77.12 87 GLU A O 1
ATOM 726 N N . GLU A 1 88 ? -11.407 22.905 -0.010 1.00 76.50 88 GLU A N 1
ATOM 727 C CA . GLU A 1 88 ? -12.707 22.673 -0.649 1.00 76.50 88 GLU A CA 1
ATOM 728 C C . GLU A 1 88 ? -13.743 23.731 -0.238 1.00 76.50 88 GLU A C 1
ATOM 730 O O . GLU A 1 88 ? -14.412 24.316 -1.093 1.00 76.50 88 GLU A O 1
ATOM 735 N N . GLU A 1 89 ? -13.809 24.068 1.051 1.00 76.00 89 GLU A N 1
ATOM 736 C CA . GLU A 1 89 ? -14.689 25.120 1.569 1.00 76.00 89 GLU A CA 1
ATOM 737 C C . GLU A 1 89 ? -14.299 26.511 1.035 1.00 76.00 89 GLU A C 1
ATOM 739 O O . GLU A 1 89 ? -15.157 27.286 0.604 1.00 76.00 89 GLU A O 1
ATOM 744 N N . SER A 1 90 ? -12.997 26.812 0.956 1.00 77.50 90 SER A N 1
ATOM 745 C CA . SER A 1 90 ? -12.503 28.058 0.360 1.00 77.50 90 SER A CA 1
ATOM 746 C C . SER A 1 90 ? -12.827 28.166 -1.134 1.00 77.50 90 SER A C 1
ATOM 748 O O . SER A 1 90 ? -13.152 29.257 -1.601 1.00 77.50 90 SER A O 1
ATOM 750 N N . ASN A 1 91 ? -12.740 27.069 -1.892 1.00 70.94 91 ASN A N 1
ATOM 751 C CA . ASN A 1 91 ? -13.063 27.058 -3.322 1.00 70.94 91 ASN A CA 1
ATOM 752 C C . ASN A 1 91 ? -14.571 27.204 -3.570 1.00 70.94 91 ASN A C 1
ATOM 754 O O . ASN A 1 91 ? -14.972 27.909 -4.497 1.00 70.94 91 ASN A O 1
ATOM 758 N N . ASN A 1 92 ? -15.405 26.600 -2.720 1.00 68.25 92 ASN A N 1
ATOM 759 C CA . ASN A 1 92 ? -16.860 26.745 -2.788 1.00 68.25 92 ASN A CA 1
ATOM 760 C C . ASN A 1 92 ? -17.311 28.175 -2.455 1.00 68.25 92 ASN A C 1
ATOM 762 O O . ASN A 1 92 ? -18.174 28.716 -3.146 1.00 68.25 92 ASN A O 1
ATOM 766 N N . ASN A 1 93 ? -16.682 28.822 -1.471 1.00 73.06 93 ASN A N 1
ATOM 767 C CA . ASN A 1 93 ? -16.950 30.228 -1.155 1.00 73.06 93 ASN A CA 1
ATOM 768 C C . ASN A 1 93 ? -16.516 31.168 -2.294 1.00 73.06 93 ASN A C 1
ATOM 770 O O . ASN A 1 93 ? -17.259 32.079 -2.650 1.00 73.06 93 ASN A O 1
ATOM 774 N N . LEU A 1 94 ? -15.373 30.902 -2.939 1.00 76.12 94 LEU A N 1
ATOM 775 C CA . LEU A 1 94 ? -14.920 31.685 -4.096 1.00 76.12 94 LEU A CA 1
ATOM 776 C C . LEU A 1 94 ? -15.886 31.572 -5.291 1.00 76.12 94 LEU A C 1
ATOM 778 O O . LEU A 1 94 ? -16.168 32.560 -5.967 1.00 76.12 94 LEU A O 1
ATOM 782 N N . LEU A 1 95 ? -16.422 30.369 -5.533 1.00 70.69 95 LEU A N 1
ATOM 783 C CA . LEU A 1 95 ? -17.422 30.112 -6.575 1.00 70.69 95 LEU A CA 1
ATOM 784 C C . LEU A 1 95 ? -18.748 30.838 -6.306 1.00 70.69 95 LEU A C 1
ATOM 786 O O . LEU A 1 95 ? -19.377 31.321 -7.250 1.00 70.69 95 LEU A O 1
ATOM 790 N N . MET A 1 96 ? -19.163 30.942 -5.041 1.00 69.38 96 MET A N 1
ATOM 791 C CA . MET A 1 96 ? -20.367 31.684 -4.651 1.00 69.38 96 MET A CA 1
ATOM 792 C C . MET A 1 96 ? -20.184 33.200 -4.807 1.00 69.38 96 MET A C 1
ATOM 794 O O . MET A 1 96 ? -21.066 33.858 -5.362 1.00 69.38 96 MET A O 1
ATOM 798 N N . ASP A 1 97 ? -19.021 33.741 -4.436 1.00 78.50 97 ASP A N 1
ATOM 799 C CA . ASP A 1 97 ? -18.697 35.164 -4.615 1.00 78.50 97 ASP A CA 1
ATOM 800 C C . ASP A 1 97 ? -18.672 35.575 -6.100 1.00 78.50 97 ASP A C 1
ATOM 802 O O . ASP A 1 97 ? -19.125 36.664 -6.473 1.00 78.50 97 ASP A O 1
ATOM 806 N N . ASP A 1 98 ? -18.159 34.709 -6.977 1.00 77.88 98 ASP A N 1
ATOM 807 C CA . ASP A 1 98 ? -18.140 34.957 -8.421 1.00 77.88 98 ASP A CA 1
ATOM 808 C C . ASP A 1 98 ? -19.534 34.813 -9.054 1.00 77.88 98 ASP A C 1
ATOM 810 O O . ASP A 1 98 ? -19.884 35.567 -9.971 1.00 77.88 98 ASP A O 1
ATOM 814 N N . ALA A 1 99 ? -20.370 33.904 -8.541 1.00 75.06 99 ALA A N 1
ATOM 815 C CA . ALA A 1 99 ? -21.772 33.804 -8.938 1.00 75.06 99 ALA A CA 1
ATOM 816 C C . ALA A 1 99 ? -22.555 35.073 -8.557 1.00 75.06 99 ALA A C 1
ATOM 818 O O . ALA A 1 99 ? -23.294 35.600 -9.394 1.00 75.06 99 ALA A O 1
ATOM 819 N N . GLU A 1 100 ? -22.336 35.613 -7.354 1.00 81.69 100 GLU A N 1
ATOM 820 C CA . GLU A 1 100 ? -22.985 36.835 -6.866 1.00 81.69 100 GLU A CA 1
ATOM 821 C C . GLU A 1 100 ? -22.524 38.095 -7.624 1.00 81.69 100 GLU A C 1
ATOM 823 O O . GLU A 1 100 ? -23.327 38.960 -7.996 1.00 81.69 100 GLU A O 1
ATOM 828 N N . LYS A 1 101 ? -21.229 38.196 -7.951 1.00 78.62 101 LYS A N 1
ATOM 829 C CA . LYS A 1 101 ? -20.721 39.272 -8.821 1.00 78.62 101 LYS A CA 1
ATOM 830 C C . LYS A 1 101 ? -21.325 39.205 -10.222 1.00 78.62 101 LYS A C 1
ATOM 832 O O . LYS A 1 101 ? -21.650 40.247 -10.797 1.00 78.62 101 LYS A O 1
ATOM 837 N N . ASN A 1 102 ? -21.520 38.006 -10.771 1.00 76.12 102 ASN A N 1
ATOM 838 C CA . ASN A 1 102 ? -22.124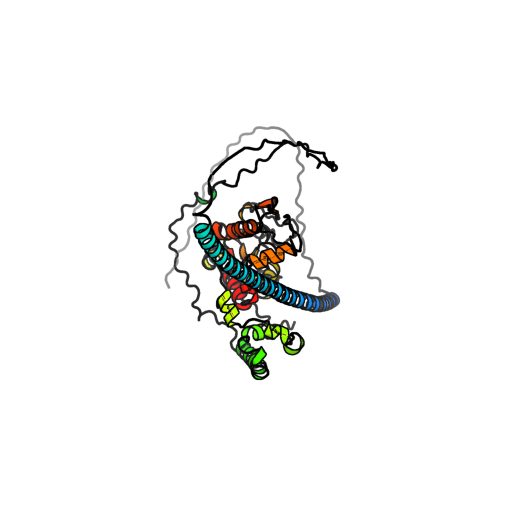 37.835 -12.090 1.00 76.12 102 ASN A CA 1
ATOM 839 C C . ASN A 1 102 ? -23.613 38.212 -12.116 1.00 76.12 102 ASN A C 1
ATOM 841 O O . ASN A 1 102 ? -24.042 38.892 -13.053 1.00 76.12 102 ASN A O 1
ATOM 845 N N . THR A 1 103 ? -24.398 37.878 -11.087 1.00 81.12 103 THR A N 1
ATOM 846 C CA . THR A 1 103 ? -25.794 38.346 -10.968 1.00 81.12 103 THR A CA 1
ATOM 847 C C . THR A 1 103 ? -25.879 39.861 -10.808 1.00 81.12 103 THR A C 1
ATOM 849 O O . THR A 1 103 ? -26.706 40.502 -11.468 1.00 81.12 103 THR A O 1
ATOM 852 N N . ASN A 1 104 ? -24.984 40.463 -10.021 1.00 80.06 104 ASN A N 1
ATOM 853 C CA . ASN A 1 104 ? -24.926 41.916 -9.862 1.00 80.06 104 ASN A CA 1
ATOM 854 C C . ASN A 1 104 ? -24.560 42.626 -11.177 1.00 80.06 104 ASN A C 1
ATOM 856 O O . ASN A 1 104 ? -25.227 43.596 -11.553 1.00 80.06 104 ASN A O 1
ATOM 860 N N . ASN A 1 105 ? -23.607 42.095 -11.947 1.00 76.94 105 ASN A N 1
ATOM 861 C CA . ASN A 1 105 ? -23.234 42.632 -13.259 1.00 76.94 105 ASN A CA 1
ATOM 862 C C . ASN A 1 105 ? -24.355 42.489 -14.303 1.00 76.94 105 ASN A C 1
ATOM 864 O O . ASN A 1 105 ? -24.611 43.431 -15.056 1.00 76.94 105 ASN A O 1
ATOM 868 N N . LEU A 1 106 ? -25.087 41.367 -14.316 1.00 76.75 106 LEU A N 1
ATOM 869 C CA . LEU A 1 106 ? -26.270 41.201 -15.173 1.00 76.75 106 LEU A CA 1
ATOM 870 C C . LEU A 1 106 ? -27.386 42.194 -14.817 1.00 76.75 106 LEU A C 1
ATOM 872 O O . LEU A 1 106 ? -28.061 42.720 -15.708 1.00 76.75 106 LEU A O 1
ATOM 876 N N . SER A 1 107 ? -27.576 42.482 -13.527 1.00 75.31 107 SER A N 1
ATOM 877 C CA . SER A 1 107 ? -28.571 43.460 -13.077 1.00 75.31 107 SER A CA 1
ATOM 878 C C . SER A 1 107 ? -28.192 44.897 -13.475 1.00 75.31 107 SER A C 1
ATOM 880 O O . SER A 1 107 ? -29.055 45.679 -13.889 1.00 75.31 107 SER A O 1
ATOM 882 N N . ALA A 1 108 ? -26.897 45.232 -13.441 1.00 73.56 108 ALA A N 1
ATOM 883 C CA . ALA A 1 108 ? -26.372 46.521 -13.884 1.00 73.56 108 ALA A CA 1
ATOM 884 C C . ALA A 1 108 ? -26.452 46.687 -15.413 1.00 73.56 108 ALA A C 1
ATOM 886 O O . ALA A 1 108 ? -26.849 47.752 -15.890 1.00 73.56 108 ALA A O 1
ATOM 887 N N . ALA A 1 109 ? -26.166 45.630 -16.183 1.00 74.12 109 ALA A N 1
ATOM 888 C CA . ALA A 1 109 ? -26.284 45.637 -17.642 1.00 74.12 109 ALA A CA 1
ATOM 889 C C . ALA A 1 109 ? -27.732 45.885 -18.105 1.00 74.12 109 ALA A C 1
ATOM 891 O O . ALA A 1 109 ? -27.963 46.733 -18.969 1.00 74.12 109 ALA A O 1
ATOM 892 N N . LYS A 1 110 ? -28.720 45.249 -17.456 1.00 76.81 110 LYS A N 1
ATOM 893 C CA . LYS A 1 110 ? -30.149 45.486 -17.739 1.00 76.81 110 LYS A CA 1
ATOM 894 C C . LYS A 1 110 ? -30.587 46.924 -17.435 1.00 76.81 110 LYS A C 1
ATOM 896 O O . LYS A 1 110 ? -31.345 47.512 -18.205 1.00 76.81 110 LYS A O 1
ATOM 901 N N . LYS A 1 111 ? -30.074 47.535 -16.358 1.00 73.50 111 LYS A N 1
ATOM 902 C CA . LYS A 1 111 ? -30.323 48.961 -16.058 1.00 73.50 111 LYS A CA 1
ATOM 903 C C . LYS A 1 111 ? -29.673 49.896 -17.089 1.00 73.50 111 LYS A C 1
ATOM 905 O O . LYS A 1 111 ? -30.249 50.935 -17.416 1.00 73.50 111 LYS A O 1
ATOM 910 N N . GLY A 1 112 ? -28.512 49.520 -17.627 1.00 71.88 112 GLY A N 1
ATOM 911 C CA . GLY A 1 112 ? -27.823 50.254 -18.692 1.00 71.88 112 GLY A CA 1
ATOM 912 C C . GLY A 1 112 ? -28.584 50.257 -20.023 1.00 71.88 112 GLY A C 1
ATOM 913 O O . GLY A 1 112 ? -28.741 51.319 -20.630 1.00 71.88 112 GLY A O 1
ATOM 914 N N . GLU A 1 113 ? -29.122 49.109 -20.448 1.00 73.44 113 GLU A N 1
ATOM 915 C CA . GLU A 1 113 ? -29.931 49.002 -21.675 1.00 73.44 113 GLU A CA 1
ATOM 916 C C . GLU A 1 113 ? -31.224 49.822 -21.600 1.00 73.44 113 GLU A C 1
ATOM 918 O O . GLU A 1 113 ? -31.600 50.486 -22.571 1.00 73.44 113 GLU A O 1
ATOM 923 N N . GLN A 1 114 ? -31.874 49.858 -20.434 1.00 67.56 114 GLN A N 1
ATOM 924 C CA . GLN A 1 114 ? -33.098 50.638 -20.253 1.00 67.56 114 GLN A CA 1
ATOM 925 C C . GLN A 1 114 ? -32.829 52.152 -20.350 1.00 67.56 114 GLN A C 1
ATOM 927 O O . GLN A 1 114 ? -33.537 52.861 -21.064 1.00 67.56 114 GLN A O 1
ATOM 932 N N . GLN A 1 115 ? -31.723 52.641 -19.775 1.00 66.38 115 GLN A N 1
ATOM 933 C CA . GLN A 1 115 ? -31.317 54.048 -19.914 1.00 66.38 115 GLN A CA 1
ATOM 934 C C . GLN A 1 115 ? -30.835 54.419 -21.329 1.00 66.38 115 GLN A C 1
ATOM 936 O O . GLN A 1 115 ? -30.993 55.569 -21.755 1.00 66.38 115 GLN A O 1
ATOM 941 N N . GLN A 1 116 ? -30.243 53.484 -22.080 1.00 66.06 116 GLN A N 1
ATOM 942 C CA . GLN A 1 116 ? -29.849 53.725 -23.474 1.00 66.06 116 GLN A CA 1
ATOM 943 C C . GLN A 1 116 ? -31.056 53.796 -24.416 1.00 66.06 116 GLN A C 1
ATOM 945 O O . GLN A 1 116 ? -31.066 54.642 -25.316 1.00 66.06 116 GLN A O 1
ATOM 950 N N . ASN A 1 117 ? -32.084 52.977 -24.189 1.00 66.31 117 ASN A N 1
ATOM 951 C CA . ASN A 1 117 ? -33.326 53.020 -24.962 1.00 66.31 117 ASN A CA 1
ATOM 952 C C . ASN A 1 117 ? -34.106 54.325 -24.727 1.00 66.31 117 ASN A C 1
ATOM 954 O O . ASN A 1 117 ? -34.582 54.934 -25.692 1.00 66.31 117 ASN A O 1
ATOM 958 N N . ASP A 1 118 ? -34.116 54.841 -23.496 1.00 63.25 118 ASP A N 1
ATOM 959 C CA . ASP A 1 118 ? -34.724 56.141 -23.180 1.00 63.25 118 ASP A CA 1
ATOM 960 C C . ASP A 1 118 ? -33.944 57.320 -23.790 1.00 63.25 118 ASP A C 1
ATOM 962 O O . ASP A 1 118 ? -34.532 58.273 -24.313 1.00 63.25 118 ASP A O 1
ATOM 966 N N . LYS A 1 119 ? -32.605 57.240 -23.840 1.00 61.19 119 LYS A N 1
ATOM 967 C CA . LYS A 1 119 ? -31.770 58.249 -24.520 1.00 61.19 119 LYS A CA 1
ATOM 968 C C . LYS A 1 119 ? -31.882 58.192 -26.049 1.00 61.19 119 LYS A C 1
ATOM 970 O O . LYS A 1 119 ? -31.848 59.248 -26.683 1.00 61.19 119 LYS A O 1
ATOM 975 N N . LYS A 1 120 ? -32.062 57.012 -26.660 1.00 58.06 120 LYS A N 1
ATOM 976 C CA . LYS A 1 120 ? -32.298 56.870 -28.114 1.00 58.06 120 LYS A CA 1
ATOM 977 C C . LYS A 1 120 ? -33.658 57.429 -28.544 1.00 58.06 120 LYS A C 1
ATOM 979 O O . LYS A 1 120 ? -33.735 58.015 -29.621 1.00 58.06 120 LYS A O 1
ATOM 984 N N . LYS A 1 121 ? -34.696 57.341 -27.700 1.00 55.78 121 LYS A N 1
ATOM 985 C CA . LYS A 1 121 ? -35.981 58.027 -27.940 1.00 55.78 121 LYS A CA 1
ATOM 986 C C . LYS A 1 121 ? -35.848 59.553 -27.908 1.00 55.78 121 LYS A C 1
ATOM 988 O O . LYS A 1 121 ? -36.508 60.227 -28.688 1.00 55.78 121 LYS A O 1
ATOM 993 N N . LYS A 1 122 ? -34.958 60.097 -27.070 1.00 53.66 122 LYS A N 1
ATOM 994 C CA . LYS A 1 122 ? -34.763 61.551 -26.924 1.00 53.66 122 LYS A CA 1
ATOM 995 C C . LYS A 1 122 ? -33.840 62.173 -27.987 1.00 53.66 122 LYS A C 1
ATOM 997 O O . LYS A 1 122 ? -33.987 63.346 -28.299 1.00 53.66 122 LYS A O 1
ATOM 1002 N N . LYS A 1 123 ? -32.924 61.397 -28.583 1.00 49.91 123 LYS A N 1
ATOM 1003 C CA . LYS A 1 123 ? -31.962 61.870 -29.606 1.00 49.91 123 LYS A CA 1
ATOM 1004 C C . LYS A 1 123 ? -32.448 61.804 -31.060 1.00 49.91 123 LYS A C 1
ATOM 1006 O O . LYS A 1 123 ? -31.704 62.198 -31.949 1.00 49.91 123 LYS A O 1
ATOM 1011 N N . LYS A 1 124 ? -33.673 61.337 -31.327 1.00 45.81 124 LYS A N 1
ATOM 1012 C CA . LYS A 1 124 ? -34.229 61.311 -32.695 1.00 45.81 124 LYS A CA 1
ATOM 1013 C C . LYS A 1 124 ? -34.792 62.664 -33.167 1.00 45.81 124 LYS A C 1
ATOM 1015 O O . LYS A 1 124 ? -35.192 62.753 -34.320 1.00 45.81 124 LYS A O 1
ATOM 1020 N N . ASN A 1 125 ? -34.778 63.691 -32.309 1.00 49.66 125 ASN A N 1
ATOM 1021 C CA . ASN A 1 125 ? -35.299 65.027 -32.623 1.00 49.66 125 ASN A CA 1
ATOM 1022 C C . ASN A 1 125 ? -34.239 66.098 -32.897 1.00 49.66 125 ASN A C 1
ATOM 1024 O O . ASN A 1 125 ? -34.609 67.159 -33.370 1.00 49.66 125 ASN A O 1
ATOM 1028 N N . ASP A 1 126 ? -32.950 65.831 -32.687 1.00 49.38 126 ASP A N 1
ATOM 1029 C CA . ASP A 1 126 ? -31.904 66.825 -32.926 1.00 49.38 126 ASP A CA 1
ATOM 1030 C C . ASP A 1 126 ? -30.653 66.136 -33.466 1.00 49.38 126 ASP A C 1
ATOM 1032 O O . ASP A 1 126 ? -29.922 65.517 -32.694 1.00 49.38 126 ASP A O 1
ATOM 1036 N N . PHE A 1 127 ? -30.412 66.226 -34.779 1.00 37.12 127 PHE A N 1
ATOM 1037 C CA . PHE A 1 127 ? -29.086 66.544 -35.325 1.00 37.12 127 PHE A CA 1
ATOM 1038 C C . PHE A 1 127 ? -29.120 66.708 -36.854 1.00 37.12 127 PHE A C 1
ATOM 1040 O O . PHE A 1 127 ? -29.364 65.758 -37.595 1.00 37.12 127 PHE A O 1
ATOM 1047 N N . PHE A 1 128 ? -28.781 67.914 -37.312 1.00 37.03 128 PHE A N 1
ATOM 1048 C CA . PHE A 1 128 ? -28.302 68.215 -38.660 1.00 37.03 128 PHE A CA 1
ATOM 1049 C C . PHE A 1 128 ? -26.867 68.771 -38.510 1.00 37.03 128 PHE A C 1
ATOM 1051 O O . PHE A 1 128 ? -26.622 69.625 -37.663 1.00 37.03 128 PHE A O 1
ATOM 1058 N N . ILE A 1 129 ? -25.968 68.330 -39.400 1.00 38.19 129 ILE A N 1
ATOM 1059 C CA . ILE A 1 129 ? -24.727 68.994 -39.870 1.00 38.19 129 ILE A CA 1
ATOM 1060 C C . ILE A 1 129 ? -23.361 68.734 -39.172 1.00 38.19 129 ILE A C 1
ATOM 1062 O O . ILE A 1 129 ? -23.082 69.169 -38.062 1.00 38.19 129 ILE A O 1
ATOM 1066 N N . LYS A 1 130 ? -22.477 68.210 -40.046 1.00 38.50 130 LYS A N 1
ATOM 1067 C CA . LYS A 1 130 ? -21.015 68.352 -40.269 1.00 38.50 130 LYS A CA 1
ATOM 1068 C C . LYS A 1 130 ? -19.985 67.553 -39.465 1.00 38.50 130 LYS A C 1
ATOM 1070 O O . LYS A 1 130 ? -19.662 67.824 -38.316 1.00 38.50 130 LYS A O 1
ATOM 1075 N N . GLU A 1 131 ? -19.343 66.685 -40.244 1.00 40.62 131 GLU A N 1
ATOM 1076 C CA . GLU A 1 131 ? -18.034 66.064 -40.078 1.00 40.62 131 GLU A CA 1
ATOM 1077 C C . GLU A 1 131 ? -16.865 67.065 -40.147 1.00 40.62 131 GLU A C 1
ATOM 1079 O O . GLU A 1 131 ? -16.939 68.071 -40.857 1.00 40.62 131 GLU A O 1
ATOM 1084 N N . LYS A 1 132 ? -15.743 66.700 -39.506 1.00 37.31 132 LYS A N 1
ATOM 1085 C CA . LYS A 1 132 ? -14.366 66.860 -40.021 1.00 37.31 132 LYS A CA 1
ATOM 1086 C C . LYS A 1 132 ? -13.392 65.902 -39.289 1.00 37.31 132 LYS A C 1
ATOM 1088 O O . LYS A 1 132 ? -13.650 65.571 -38.132 1.00 37.31 132 LYS A O 1
ATOM 1093 N N . PRO A 1 133 ? -12.281 65.467 -39.924 1.00 50.12 133 PRO A N 1
ATOM 1094 C CA . PRO A 1 133 ? -11.436 64.364 -39.448 1.00 50.12 133 PRO A CA 1
ATOM 1095 C C . PRO A 1 133 ? -10.164 64.830 -38.711 1.00 50.12 133 PRO A C 1
ATOM 1097 O O . PRO A 1 133 ? -9.688 65.948 -38.922 1.00 50.12 133 PRO A O 1
ATOM 1100 N N . ARG A 1 134 ? -9.560 63.951 -37.890 1.00 35.53 134 ARG A N 1
ATOM 1101 C CA . ARG A 1 134 ? -8.239 64.181 -37.271 1.00 35.53 134 ARG A CA 1
ATOM 1102 C C . ARG A 1 134 ? -7.276 62.990 -37.392 1.00 35.53 134 ARG A C 1
ATOM 1104 O O . ARG A 1 134 ? -7.482 61.926 -36.827 1.00 35.53 134 ARG A O 1
ATOM 1111 N N . VAL A 1 135 ? -6.236 63.287 -38.165 1.00 35.59 135 VAL A N 1
ATOM 1112 C CA . VAL A 1 135 ? -4.801 62.953 -38.156 1.00 35.59 135 VAL A CA 1
ATOM 1113 C C . VAL A 1 135 ? -4.211 62.123 -36.997 1.00 35.59 135 VAL A C 1
ATOM 1115 O O . VAL A 1 135 ? -4.467 62.344 -35.817 1.00 35.59 135 VAL A O 1
ATOM 1118 N N . SER A 1 136 ? -3.305 61.240 -37.426 1.00 39.25 136 SER A N 1
ATOM 1119 C CA . SER A 1 136 ? -2.356 60.350 -36.746 1.00 39.25 136 SER A CA 1
ATOM 1120 C C . SER A 1 136 ? -1.235 61.019 -35.934 1.00 39.25 136 SER A C 1
ATOM 1122 O O . SER A 1 136 ? -0.691 62.028 -36.376 1.00 39.25 136 SER A O 1
ATOM 1124 N N . HIS A 1 137 ? -0.717 60.336 -34.903 1.00 36.81 137 HIS A N 1
ATOM 1125 C CA . HIS A 1 137 ? 0.694 60.464 -34.505 1.00 36.81 137 HIS A CA 1
ATOM 1126 C C . HIS A 1 137 ? 1.310 59.143 -34.010 1.00 36.81 137 HIS A C 1
ATOM 1128 O O . HIS A 1 137 ? 0.773 58.466 -33.138 1.00 36.81 137 HIS A O 1
ATOM 1134 N N . LYS A 1 138 ? 2.480 58.829 -34.584 1.00 40.16 138 LYS A N 1
ATOM 1135 C CA . LYS A 1 138 ? 3.466 57.823 -34.160 1.00 40.16 138 LYS A CA 1
ATOM 1136 C C . LYS A 1 138 ? 4.235 58.303 -32.920 1.00 40.16 138 LYS A C 1
ATOM 1138 O O . LYS A 1 138 ? 4.614 59.471 -32.867 1.00 40.16 138 LYS A O 1
ATOM 1143 N N . ARG A 1 139 ? 4.617 57.377 -32.033 1.00 33.59 139 ARG A N 1
ATOM 1144 C CA . ARG A 1 139 ? 5.834 57.469 -31.203 1.00 33.59 139 ARG A CA 1
ATOM 1145 C C . ARG A 1 139 ? 6.484 56.089 -31.064 1.00 33.59 139 ARG A C 1
ATOM 1147 O O . ARG A 1 139 ? 5.794 55.093 -30.883 1.00 33.59 139 ARG A O 1
ATOM 1154 N N . GLN A 1 140 ? 7.805 56.078 -31.210 1.00 35.91 140 GLN A N 1
ATOM 1155 C CA . GLN A 1 140 ? 8.723 54.944 -31.072 1.00 35.91 140 GLN A CA 1
ATOM 1156 C C . GLN A 1 140 ? 9.396 54.938 -29.672 1.00 35.91 140 GLN A C 1
ATOM 1158 O O . GLN A 1 140 ? 9.179 55.885 -28.913 1.00 35.91 140 GLN A O 1
ATOM 1163 N N . PRO A 1 141 ? 10.148 53.873 -29.311 1.00 49.72 141 PRO A N 1
ATOM 1164 C CA . PRO A 1 141 ? 10.305 53.390 -27.936 1.00 49.72 141 PRO A CA 1
ATOM 1165 C C . PRO A 1 141 ? 11.636 53.775 -27.267 1.00 49.72 141 PRO A C 1
ATOM 1167 O O . PRO A 1 141 ? 12.601 54.128 -27.940 1.00 49.72 141 PRO A O 1
ATOM 1170 N N . ASN A 1 142 ? 11.696 53.612 -25.939 1.00 32.66 142 ASN A N 1
ATOM 1171 C CA . ASN A 1 142 ? 12.912 53.740 -25.132 1.00 32.66 142 ASN A CA 1
ATOM 1172 C C . ASN A 1 142 ? 13.258 52.432 -24.388 1.00 32.66 142 ASN A C 1
ATOM 1174 O O . ASN A 1 142 ? 12.476 51.938 -23.584 1.00 32.66 142 ASN A O 1
ATOM 1178 N N . GLN A 1 143 ? 14.455 51.930 -24.709 1.00 34.00 143 GLN A N 1
ATOM 1179 C CA . GLN A 1 143 ? 15.563 51.491 -23.840 1.00 34.00 143 GLN A CA 1
ATOM 1180 C C . GLN A 1 143 ? 15.371 50.416 -22.745 1.00 34.00 143 GLN A C 1
ATOM 1182 O O . GLN A 1 143 ? 14.914 50.666 -21.637 1.00 34.00 143 GLN A O 1
ATOM 1187 N N . SER A 1 144 ? 15.879 49.228 -23.098 1.00 32.78 144 SER A N 1
ATOM 1188 C CA . SER A 1 144 ? 16.888 48.379 -22.426 1.00 32.78 144 SER A CA 1
ATOM 1189 C C . SER A 1 144 ? 17.111 48.459 -20.906 1.00 32.78 144 SER A C 1
ATOM 1191 O O . SER A 1 144 ? 17.651 49.440 -20.396 1.00 32.78 144 SER A O 1
ATOM 1193 N N . ILE A 1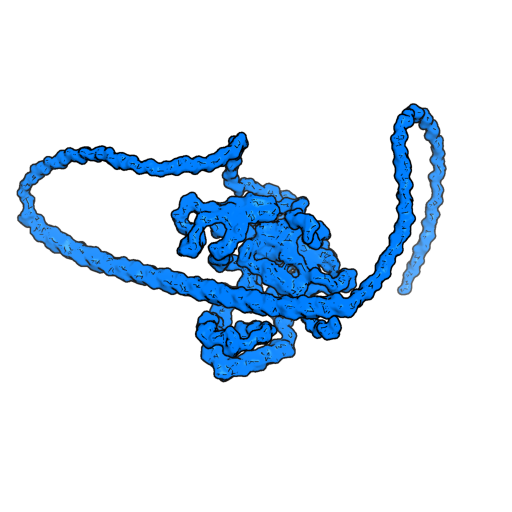 145 ? 16.941 47.307 -20.249 1.00 34.62 145 ILE A N 1
ATOM 1194 C CA . ILE A 1 145 ? 17.623 46.927 -19.004 1.00 34.62 145 ILE A CA 1
ATOM 1195 C C . ILE A 1 145 ? 18.368 45.608 -19.270 1.00 34.62 145 ILE A C 1
ATOM 1197 O O . ILE A 1 145 ? 17.774 44.641 -19.743 1.00 34.62 145 ILE A O 1
ATOM 1201 N N . ARG A 1 146 ? 19.683 45.603 -19.012 1.00 35.41 146 ARG A N 1
ATOM 1202 C CA . ARG A 1 146 ? 20.574 44.430 -19.056 1.00 35.41 146 ARG A CA 1
ATOM 1203 C C . ARG A 1 146 ? 20.409 43.605 -17.778 1.00 35.41 146 ARG A C 1
ATOM 1205 O O . ARG A 1 146 ? 20.442 44.180 -16.694 1.00 35.41 146 ARG A O 1
ATOM 1212 N N . PHE A 1 147 ? 20.340 42.283 -17.913 1.00 35.31 147 PHE A N 1
ATOM 1213 C CA . PHE A 1 147 ? 20.598 41.330 -16.833 1.00 35.31 147 PHE A CA 1
ATOM 1214 C C . PHE A 1 147 ? 21.645 40.307 -17.285 1.00 35.31 147 PHE A C 1
ATOM 1216 O O . PHE A 1 147 ? 21.672 39.917 -18.448 1.00 35.31 147 PHE A O 1
ATOM 1223 N N . ASP A 1 148 ? 22.518 39.959 -16.340 1.00 32.03 148 ASP A N 1
ATOM 1224 C CA . ASP A 1 148 ? 23.688 39.086 -16.441 1.00 32.03 148 ASP A CA 1
ATOM 1225 C C . ASP A 1 148 ? 23.405 37.700 -17.043 1.00 32.03 148 ASP A C 1
ATOM 1227 O O . ASP A 1 148 ? 22.611 36.919 -16.514 1.00 32.03 148 ASP A O 1
ATOM 1231 N N . ASP A 1 149 ? 24.178 37.357 -18.075 1.00 32.75 149 ASP A N 1
ATOM 1232 C CA . ASP A 1 149 ? 24.324 36.006 -18.609 1.00 32.75 149 ASP A CA 1
ATOM 1233 C C . ASP A 1 149 ? 25.274 35.182 -17.723 1.00 32.75 149 ASP A C 1
ATOM 1235 O O . ASP A 1 149 ? 26.499 35.300 -17.798 1.00 32.75 149 ASP A O 1
ATOM 1239 N N . ARG A 1 150 ? 24.727 34.263 -16.921 1.00 33.66 150 ARG A N 1
ATOM 1240 C CA . ARG A 1 150 ? 25.458 33.047 -16.530 1.00 33.66 150 ARG A CA 1
ATOM 1241 C C . ARG A 1 150 ? 24.932 31.888 -17.360 1.00 33.66 150 ARG A C 1
ATOM 1243 O O . ARG A 1 150 ? 23.910 31.291 -17.033 1.00 33.66 150 ARG A O 1
ATOM 1250 N N . GLN A 1 151 ? 25.655 31.578 -18.433 1.00 35.31 151 GLN A N 1
ATOM 1251 C CA . GLN A 1 151 ? 25.386 30.411 -19.263 1.00 35.31 151 GLN A CA 1
ATOM 1252 C C . GLN A 1 151 ? 25.575 29.097 -18.481 1.00 35.31 151 GLN A C 1
ATOM 1254 O O . GLN A 1 151 ? 26.535 28.965 -17.713 1.00 35.31 151 GLN A O 1
ATOM 1259 N N . PRO A 1 152 ? 24.706 28.093 -18.689 1.00 38.31 152 PRO A N 1
ATOM 1260 C CA . PRO A 1 152 ? 24.969 26.731 -18.258 1.00 38.31 152 PRO A CA 1
ATOM 1261 C C . PRO A 1 152 ? 26.051 26.091 -19.140 1.00 38.31 152 PRO A C 1
ATOM 1263 O O . PRO A 1 152 ? 26.096 26.295 -20.351 1.00 38.31 152 PRO A O 1
ATOM 1266 N N . ARG A 1 153 ? 26.942 25.314 -18.512 1.00 35.66 153 ARG A N 1
ATOM 1267 C CA . ARG A 1 153 ? 28.005 24.558 -19.189 1.00 35.66 153 ARG A CA 1
ATOM 1268 C C . ARG A 1 153 ? 27.393 23.583 -20.198 1.00 35.66 153 ARG A C 1
ATOM 1270 O O . ARG A 1 153 ? 26.597 22.731 -19.814 1.00 35.66 153 ARG A O 1
ATOM 1277 N N . HIS A 1 154 ? 27.806 23.709 -21.455 1.00 36.44 154 HIS A N 1
ATOM 1278 C CA . HIS A 1 154 ? 27.601 22.710 -22.495 1.00 36.44 154 HIS A CA 1
ATOM 1279 C C . HIS A 1 154 ? 28.435 21.456 -22.194 1.00 36.44 154 HIS A C 1
ATOM 1281 O O . HIS A 1 154 ? 29.648 21.554 -21.998 1.00 36.44 154 HIS A O 1
ATOM 1287 N N . ASP A 1 155 ? 27.789 20.290 -22.185 1.00 43.09 155 ASP A N 1
ATOM 1288 C CA . ASP A 1 155 ? 28.469 19.005 -22.353 1.00 43.09 155 ASP A CA 1
ATOM 1289 C C . ASP A 1 155 ? 28.976 18.893 -23.811 1.00 43.09 155 ASP A C 1
ATOM 1291 O O . ASP A 1 155 ? 28.263 19.296 -24.732 1.00 43.09 155 ASP A O 1
ATOM 1295 N N . PRO A 1 156 ? 30.196 18.375 -24.059 1.00 42.00 156 PRO A N 1
ATOM 1296 C CA . PRO A 1 156 ? 30.819 18.364 -25.387 1.00 42.00 156 PRO A CA 1
ATOM 1297 C C . PRO A 1 156 ? 30.356 17.216 -26.303 1.00 42.00 156 PRO A C 1
ATOM 1299 O O . PRO A 1 156 ? 30.956 16.989 -27.351 1.00 42.00 156 PRO A O 1
ATOM 1302 N N . ASP A 1 157 ? 29.289 16.500 -25.952 1.00 44.91 157 ASP A N 1
ATOM 1303 C CA . ASP A 1 157 ? 28.654 15.507 -26.819 1.00 44.91 157 ASP A CA 1
ATOM 1304 C C . ASP A 1 157 ? 27.344 16.100 -27.353 1.00 44.91 157 ASP A C 1
ATOM 1306 O O . ASP A 1 157 ? 26.318 16.114 -26.678 1.00 44.91 157 ASP A O 1
ATOM 1310 N N . GLY A 1 158 ? 27.401 16.637 -28.572 1.00 36.97 158 GLY A N 1
ATOM 1311 C CA . GLY A 1 158 ? 26.268 17.211 -29.300 1.00 36.97 158 GLY A CA 1
ATOM 1312 C C . GLY A 1 158 ? 25.220 16.195 -29.771 1.00 36.97 158 GLY A C 1
ATOM 1313 O O . GLY A 1 158 ? 24.603 16.412 -30.815 1.00 36.97 158 GLY A O 1
ATOM 1314 N N . SER A 1 159 ? 24.988 15.100 -29.044 1.00 35.31 159 SER A N 1
ATOM 1315 C CA . SER A 1 159 ? 23.842 14.223 -29.274 1.00 35.31 159 SER A CA 1
ATOM 1316 C C . SER A 1 159 ? 22.578 14.838 -28.669 1.00 35.31 159 SER A C 1
ATOM 1318 O O . SER A 1 159 ? 22.197 14.635 -27.516 1.00 35.31 159 SER A O 1
ATOM 1320 N N . THR A 1 160 ? 21.864 15.600 -29.494 1.00 32.19 160 THR A N 1
ATOM 1321 C CA . THR A 1 160 ? 20.447 15.869 -29.255 1.00 32.19 160 THR A CA 1
ATOM 1322 C C . THR A 1 160 ? 19.695 14.546 -29.392 1.00 32.19 160 THR A C 1
ATOM 1324 O O . THR A 1 160 ? 19.316 14.119 -30.479 1.00 32.19 160 THR A O 1
ATOM 1327 N N . HIS A 1 161 ? 19.496 13.846 -28.274 1.00 35.00 161 HIS A N 1
ATOM 1328 C CA . HIS A 1 161 ? 18.476 12.810 -28.202 1.00 35.00 161 HIS A CA 1
ATOM 1329 C C . HIS A 1 161 ? 17.116 13.496 -28.326 1.00 35.00 161 HIS A C 1
ATOM 1331 O O . HIS A 1 161 ? 16.505 13.903 -27.340 1.00 35.00 161 HIS A O 1
ATOM 1337 N N . GLU A 1 162 ? 16.658 13.641 -29.566 1.00 29.22 162 GLU A N 1
ATOM 1338 C CA . GLU A 1 162 ? 15.260 13.866 -29.890 1.00 29.22 162 GLU A CA 1
ATOM 1339 C C . GLU A 1 162 ? 14.471 12.696 -29.278 1.00 29.22 162 GLU A C 1
ATOM 1341 O O . GLU A 1 162 ? 14.413 11.588 -29.819 1.00 29.22 162 GLU A O 1
ATOM 1346 N N . LEU A 1 163 ? 13.936 12.915 -28.075 1.00 36.69 163 LEU A N 1
ATOM 1347 C CA . LEU A 1 163 ? 12.977 12.023 -27.439 1.00 36.69 163 LEU A CA 1
ATOM 1348 C C . LEU A 1 163 ? 11.703 12.087 -28.276 1.00 36.69 163 LEU A C 1
ATOM 1350 O O . LEU A 1 163 ? 10.793 12.869 -28.009 1.00 36.69 163 LEU A O 1
ATOM 1354 N N . LYS A 1 164 ? 11.659 11.262 -29.325 1.00 31.03 164 LYS A N 1
ATOM 1355 C CA . LYS A 1 164 ? 10.417 10.945 -30.020 1.00 31.03 164 LYS A CA 1
ATOM 1356 C C . LYS A 1 164 ? 9.410 10.489 -28.959 1.00 31.03 164 LYS A C 1
ATOM 1358 O O . LYS A 1 164 ? 9.784 9.661 -28.119 1.00 31.03 164 LYS A O 1
ATOM 1363 N N . PRO A 1 165 ? 8.162 10.995 -28.974 1.00 32.94 165 PRO A N 1
ATOM 1364 C CA . PRO A 1 165 ? 7.130 10.491 -28.086 1.00 32.94 165 PRO A CA 1
ATOM 1365 C C . PRO A 1 165 ? 7.100 8.969 -28.207 1.00 32.94 165 PRO A C 1
ATOM 1367 O O . PRO A 1 165 ? 7.200 8.435 -29.314 1.00 32.94 165 PRO A O 1
ATOM 1370 N N . LEU A 1 166 ? 7.017 8.282 -27.067 1.00 41.34 166 LEU A N 1
ATOM 1371 C CA . LEU A 1 166 ? 6.904 6.830 -26.937 1.00 41.34 166 LEU A CA 1
ATOM 1372 C C . LEU A 1 166 ? 5.606 6.333 -27.607 1.00 41.34 166 LEU A C 1
ATOM 1374 O O . LEU A 1 166 ? 4.662 5.903 -26.966 1.00 41.34 166 LEU A O 1
ATOM 1378 N N . GLN A 1 167 ? 5.578 6.358 -28.937 1.00 39.59 167 GLN A N 1
ATOM 1379 C CA . GLN A 1 167 ? 4.713 5.553 -29.797 1.00 39.59 167 GLN A CA 1
ATOM 1380 C C . GLN A 1 167 ? 5.435 4.254 -30.197 1.00 39.59 167 GLN A C 1
ATOM 1382 O O . GLN A 1 167 ? 5.126 3.620 -31.208 1.00 39.59 167 GLN A O 1
ATOM 1387 N N . ALA A 1 168 ? 6.418 3.827 -29.397 1.00 35.38 168 ALA A N 1
ATOM 1388 C CA . ALA A 1 168 ? 7.062 2.534 -29.538 1.00 35.38 168 ALA A CA 1
ATOM 1389 C C . ALA A 1 168 ? 6.142 1.437 -28.982 1.00 35.38 168 ALA A C 1
ATOM 1391 O O . ALA A 1 168 ? 6.277 0.977 -27.856 1.00 35.38 168 ALA A O 1
ATOM 1392 N N . LYS A 1 169 ? 5.206 1.044 -29.847 1.00 38.06 169 LYS A N 1
ATOM 1393 C CA . LYS A 1 169 ? 4.909 -0.343 -30.206 1.00 38.06 169 LYS A CA 1
ATOM 1394 C C . LYS A 1 169 ? 4.691 -1.315 -29.044 1.00 38.06 169 LYS A C 1
ATOM 1396 O O . LYS A 1 169 ? 5.619 -1.918 -28.512 1.00 38.06 169 LYS A O 1
ATOM 1401 N N . A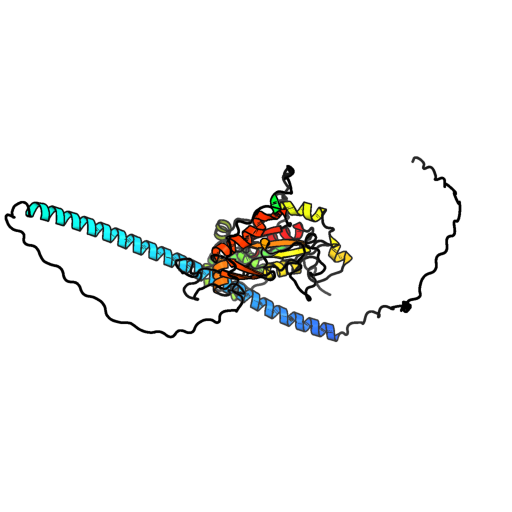LA A 1 170 ? 3.413 -1.644 -28.890 1.00 36.69 170 ALA A N 1
ATOM 1402 C CA . ALA A 1 170 ? 2.850 -2.897 -28.390 1.00 36.69 170 ALA A CA 1
ATOM 1403 C C . ALA A 1 170 ? 3.327 -4.173 -29.143 1.00 36.69 170 ALA A C 1
ATOM 1405 O O . ALA A 1 170 ? 2.571 -5.128 -29.296 1.00 36.69 170 ALA A O 1
ATOM 1406 N N . ALA A 1 171 ? 4.573 -4.223 -29.626 1.00 33.72 171 ALA A N 1
ATOM 1407 C CA . ALA A 1 171 ? 5.134 -5.389 -30.311 1.00 33.72 171 ALA A CA 1
ATOM 1408 C C . ALA A 1 171 ? 5.403 -6.559 -29.348 1.00 33.72 171 ALA A C 1
ATOM 1410 O O . ALA A 1 171 ? 5.409 -7.708 -29.770 1.00 33.72 171 ALA A O 1
ATOM 1411 N N . TRP A 1 172 ? 5.552 -6.292 -28.047 1.00 37.00 172 TRP A N 1
ATOM 1412 C CA . TRP A 1 172 ? 5.689 -7.340 -27.028 1.00 37.00 172 TRP A CA 1
ATOM 1413 C C . TRP A 1 172 ? 4.365 -8.052 -26.691 1.00 37.00 172 TRP A C 1
ATOM 1415 O O . TRP A 1 172 ? 4.386 -9.129 -26.106 1.00 37.00 172 TRP A O 1
ATOM 1425 N N . ALA A 1 173 ? 3.218 -7.485 -27.088 1.00 37.56 173 ALA A N 1
ATOM 1426 C CA . ALA A 1 173 ? 1.890 -8.054 -26.840 1.00 37.56 173 ALA A CA 1
ATOM 1427 C C . ALA A 1 173 ? 1.350 -8.905 -28.007 1.00 37.56 173 ALA A C 1
ATOM 1429 O O . ALA A 1 173 ? 0.329 -9.567 -27.851 1.00 37.56 173 ALA A O 1
ATOM 1430 N N . GLN A 1 174 ? 2.000 -8.896 -29.177 1.00 35.16 174 GLN A N 1
ATOM 1431 C CA . GLN A 1 174 ? 1.461 -9.543 -30.383 1.00 35.16 174 GLN A CA 1
ATOM 1432 C C . GLN A 1 174 ? 1.878 -11.009 -30.565 1.00 35.16 174 GLN A C 1
ATOM 1434 O O . GLN A 1 174 ? 1.216 -11.715 -31.322 1.00 35.16 174 GLN A O 1
ATOM 1439 N N . ASP A 1 175 ? 2.910 -11.493 -29.865 1.00 35.62 175 ASP A N 1
ATOM 1440 C CA . ASP A 1 175 ? 3.410 -12.869 -30.055 1.00 35.62 175 ASP A CA 1
ATOM 1441 C C . ASP A 1 175 ? 2.854 -13.892 -29.047 1.00 35.62 175 ASP A C 1
ATOM 1443 O O . ASP A 1 175 ? 3.124 -15.088 -29.113 1.00 35.62 175 ASP A O 1
ATOM 1447 N N . ARG A 1 176 ? 1.987 -13.449 -28.131 1.00 36.12 176 ARG A N 1
ATOM 1448 C CA . ARG A 1 176 ? 1.077 -14.348 -27.421 1.00 36.12 176 ARG A CA 1
ATOM 1449 C C . ARG A 1 176 ? -0.306 -14.107 -27.988 1.00 36.12 176 ARG A C 1
ATOM 1451 O O . ARG A 1 176 ? -0.990 -13.172 -27.580 1.00 36.12 176 ARG A O 1
ATOM 1458 N N . ARG A 1 177 ? -0.725 -14.940 -28.948 1.00 34.72 177 ARG A N 1
ATOM 1459 C CA . ARG A 1 177 ? -2.154 -15.035 -29.270 1.00 34.72 177 ARG A CA 1
ATOM 1460 C C . ARG A 1 177 ? -2.877 -15.224 -27.935 1.00 34.72 177 ARG A C 1
ATOM 1462 O O . ARG A 1 177 ? -2.470 -16.120 -27.193 1.00 34.72 177 ARG A O 1
ATOM 1469 N N . PRO A 1 178 ? -3.903 -14.425 -27.607 1.00 37.16 178 PRO A N 1
ATOM 1470 C CA . PRO A 1 178 ? -4.791 -14.805 -26.535 1.00 37.16 178 PRO A CA 1
ATOM 1471 C C . PRO A 1 178 ? -5.429 -16.106 -27.012 1.00 37.16 178 PRO A C 1
ATOM 1473 O O . PRO A 1 178 ? -6.330 -16.106 -27.855 1.00 37.16 178 PRO A O 1
ATOM 1476 N N . GLU A 1 179 ? -4.931 -17.243 -26.523 1.00 37.00 179 GLU A N 1
ATOM 1477 C CA . GLU A 1 179 ? -5.816 -18.382 -26.389 1.00 37.00 179 GLU A CA 1
ATOM 1478 C C . GLU A 1 179 ? -7.059 -17.827 -25.706 1.00 37.00 179 GLU A C 1
ATOM 1480 O O . GLU A 1 179 ? -6.957 -17.020 -24.775 1.00 37.00 179 GLU A O 1
ATOM 1485 N N . LYS A 1 180 ? -8.233 -18.165 -26.240 1.00 35.94 180 LYS A N 1
ATOM 1486 C CA . LYS A 1 180 ? -9.497 -17.925 -25.556 1.00 35.94 180 LYS A CA 1
ATOM 1487 C C . LYS A 1 180 ? -9.422 -18.703 -24.246 1.00 35.94 180 LYS A C 1
ATOM 1489 O O . LYS A 1 180 ? -9.923 -19.819 -24.154 1.00 35.94 180 LYS A O 1
ATOM 1494 N N . HIS A 1 181 ? -8.748 -18.139 -23.250 1.00 36.56 181 HIS A N 1
ATOM 1495 C CA . HIS A 1 181 ? -8.866 -18.554 -21.882 1.00 36.56 181 HIS A CA 1
ATOM 1496 C C . HIS A 1 181 ? -10.316 -18.271 -21.566 1.00 36.56 181 HIS A C 1
ATOM 1498 O O . HIS A 1 181 ? -10.746 -17.127 -21.431 1.00 36.56 181 HIS A O 1
ATOM 1504 N N . ILE A 1 182 ? -11.084 -19.356 -21.570 1.00 33.94 182 ILE A N 1
ATOM 1505 C CA . ILE A 1 182 ? -12.324 -19.459 -20.835 1.00 33.94 182 ILE A CA 1
ATOM 1506 C C . ILE A 1 182 ? -11.980 -18.880 -19.467 1.00 33.94 182 ILE A C 1
ATOM 1508 O O . ILE A 1 182 ? -11.244 -19.507 -18.702 1.00 33.94 182 ILE A O 1
ATOM 1512 N N . ILE A 1 183 ? -12.419 -17.646 -19.215 1.00 33.19 183 ILE A N 1
ATOM 1513 C CA . ILE A 1 183 ? -12.432 -17.072 -17.880 1.00 33.19 183 ILE A CA 1
ATOM 1514 C C . ILE A 1 183 ? -13.377 -18.001 -17.133 1.00 33.19 183 ILE A C 1
ATOM 1516 O O . ILE A 1 183 ? -14.595 -17.871 -17.226 1.00 33.19 183 ILE A O 1
ATOM 1520 N N . LYS A 1 184 ? -12.826 -19.040 -16.502 1.00 34.09 184 LYS A N 1
ATOM 1521 C CA . LYS A 1 184 ? -13.565 -19.773 -15.489 1.00 34.09 184 LYS A CA 1
ATOM 1522 C C . LYS A 1 184 ? -13.893 -18.714 -14.456 1.00 34.09 184 LYS A C 1
ATOM 1524 O O . LYS A 1 184 ? -12.970 -18.082 -13.942 1.00 34.09 184 LYS A O 1
ATOM 1529 N N . GLU A 1 185 ? -15.183 -18.474 -14.238 1.00 34.38 185 GLU A N 1
ATOM 1530 C CA . GLU A 1 185 ? -15.640 -17.664 -13.120 1.00 34.38 185 GLU A CA 1
ATOM 1531 C C . GLU A 1 185 ? -14.934 -18.199 -11.882 1.00 34.38 185 GLU A C 1
ATOM 1533 O O . GLU A 1 185 ? -15.136 -19.339 -11.458 1.00 34.38 185 GLU A O 1
ATOM 1538 N N . TYR A 1 186 ? -13.992 -17.410 -11.382 1.00 38.41 186 TYR A N 1
ATOM 1539 C CA . TYR A 1 186 ? -13.321 -17.737 -10.150 1.00 38.41 186 TYR A CA 1
ATOM 1540 C C . TYR A 1 186 ? -14.374 -17.678 -9.061 1.00 38.41 186 TYR A C 1
ATOM 1542 O O . TYR A 1 186 ? -15.070 -16.670 -8.925 1.00 38.41 186 TYR A O 1
ATOM 1550 N N . HIS A 1 187 ? -14.458 -18.738 -8.264 1.00 42.59 187 HIS A N 1
ATOM 1551 C CA . HIS A 1 187 ? -15.125 -18.652 -6.980 1.00 42.59 187 HIS A CA 1
ATOM 1552 C C . HIS A 1 187 ? -14.249 -17.768 -6.091 1.00 42.59 187 HIS A C 1
ATOM 1554 O O . HIS A 1 187 ? -13.358 -18.241 -5.388 1.00 42.59 187 HIS A O 1
ATOM 1560 N N . VAL A 1 188 ? -14.434 -16.452 -6.199 1.00 51.28 188 VAL A N 1
ATOM 1561 C CA . VAL A 1 188 ? -14.140 -15.567 -5.076 1.00 51.28 188 VAL A CA 1
ATOM 1562 C C . VAL A 1 188 ? -14.997 -16.130 -3.944 1.00 51.28 188 VAL A C 1
ATOM 1564 O O . VAL A 1 188 ? -16.205 -16.254 -4.167 1.00 51.28 188 VAL A O 1
ATOM 1567 N N . PRO A 1 189 ? -14.407 -16.559 -2.810 1.00 49.28 189 PRO A N 1
ATOM 1568 C CA . PRO A 1 189 ? -15.185 -17.070 -1.690 1.00 49.28 189 PRO A CA 1
ATOM 1569 C C . PRO A 1 189 ? -16.350 -16.121 -1.445 1.00 49.28 189 PRO A C 1
ATOM 1571 O O . PRO A 1 189 ? -16.150 -14.898 -1.454 1.00 49.28 189 PRO A O 1
ATOM 1574 N N . LYS A 1 190 ? -17.562 -16.667 -1.328 1.00 50.97 190 LYS A N 1
ATOM 1575 C CA . LYS A 1 190 ? -18.741 -15.836 -1.066 1.00 50.97 190 LYS A CA 1
ATOM 1576 C C . LYS A 1 190 ? -18.497 -15.030 0.211 1.00 50.97 190 LYS A C 1
ATOM 1578 O O . LYS A 1 190 ? -17.727 -15.459 1.069 1.00 50.97 190 LYS A O 1
ATOM 1583 N N . GLU A 1 191 ? -19.128 -13.860 0.318 1.00 48.25 191 GLU A N 1
ATOM 1584 C CA . GLU A 1 191 ? -18.947 -12.904 1.430 1.00 48.25 191 GLU A CA 1
ATOM 1585 C C . GLU A 1 191 ? -19.037 -13.561 2.823 1.00 48.25 191 GLU A C 1
ATOM 1587 O O . GLU A 1 191 ? -18.391 -13.104 3.764 1.00 48.25 191 GLU A O 1
ATOM 1592 N N . ASP A 1 192 ? -19.738 -14.689 2.918 1.00 51.22 192 ASP A N 1
ATOM 1593 C CA . ASP A 1 192 ? -20.023 -15.432 4.144 1.00 51.22 192 ASP A CA 1
ATOM 1594 C C . ASP A 1 192 ? -18.958 -16.502 4.485 1.00 51.22 192 ASP A C 1
ATOM 1596 O O . ASP A 1 192 ? -18.935 -17.032 5.595 1.00 51.22 192 ASP A O 1
ATOM 1600 N N . GLU A 1 193 ? -18.076 -16.854 3.542 1.00 52.75 193 GLU A N 1
ATOM 1601 C CA . GLU A 1 193 ? -17.153 -17.999 3.653 1.00 52.75 193 GLU A CA 1
ATOM 1602 C C . GLU A 1 193 ? -15.781 -17.637 4.235 1.00 52.75 193 GLU A C 1
ATOM 1604 O O . GLU A 1 193 ? -14.992 -18.521 4.578 1.00 52.75 193 GLU A O 1
ATOM 1609 N N . ILE A 1 194 ? -15.475 -16.346 4.373 1.00 53.47 194 ILE A N 1
ATOM 1610 C CA . ILE A 1 194 ? -14.260 -15.893 5.051 1.00 53.47 194 ILE A CA 1
ATOM 1611 C C . ILE A 1 194 ? -14.673 -15.453 6.456 1.00 53.47 194 ILE A C 1
ATOM 1613 O O . ILE A 1 194 ? -15.157 -14.328 6.593 1.00 53.47 194 ILE A O 1
ATOM 1617 N N . PRO A 1 195 ? -14.486 -16.281 7.507 1.00 49.53 195 PRO A N 1
ATOM 1618 C CA . PRO A 1 195 ? -14.857 -15.894 8.861 1.00 49.53 195 PRO A CA 1
ATOM 1619 C C . PRO A 1 195 ? -14.205 -14.550 9.205 1.00 49.53 195 PRO A C 1
ATOM 1621 O O . PRO A 1 195 ? -12.980 -14.376 9.181 1.00 49.53 195 PRO A O 1
ATOM 1624 N N . PHE A 1 196 ? -15.078 -13.563 9.405 1.00 55.81 196 PHE A N 1
ATOM 1625 C CA . PHE A 1 196 ? -14.769 -12.138 9.352 1.00 55.81 196 PHE A CA 1
ATOM 1626 C C . PHE A 1 196 ? -13.719 -11.764 10.407 1.00 55.81 196 PHE A C 1
ATOM 1628 O O . PHE A 1 196 ? -12.735 -11.085 10.101 1.00 55.81 196 PHE A O 1
ATOM 1635 N N . VAL A 1 197 ? -13.827 -12.319 11.611 1.00 59.91 197 VAL A N 1
ATOM 1636 C CA . VAL A 1 197 ? -12.927 -12.141 12.756 1.00 59.91 197 VAL A CA 1
ATOM 1637 C C . VAL A 1 197 ? -13.075 -13.388 13.641 1.00 59.91 197 VAL A C 1
ATOM 1639 O O . VAL A 1 197 ? -14.102 -14.058 13.551 1.00 59.91 197 VAL A O 1
ATOM 1642 N N . ASP A 1 198 ? -12.071 -13.717 14.459 1.00 66.25 198 ASP A N 1
ATOM 1643 C CA . ASP A 1 198 ? -12.279 -14.608 15.608 1.00 66.25 198 ASP A CA 1
ATOM 1644 C C . ASP A 1 198 ? -13.501 -14.092 16.403 1.00 66.25 198 ASP A C 1
ATOM 1646 O O . ASP A 1 198 ? -13.467 -12.940 16.860 1.00 66.25 198 ASP A O 1
ATOM 1650 N N . PRO A 1 199 ? -14.597 -14.868 16.499 1.00 74.06 199 PRO A N 1
ATOM 1651 C CA . PRO A 1 199 ? -15.823 -14.424 17.150 1.00 74.06 199 PRO A CA 1
ATOM 1652 C C . PRO A 1 199 ? -15.584 -13.910 18.570 1.00 74.06 199 PRO A C 1
ATOM 1654 O O . PRO A 1 199 ? -16.168 -12.896 18.947 1.00 74.06 199 PRO A O 1
ATOM 1657 N N . ASP A 1 200 ? -14.679 -14.539 19.319 1.00 75.38 200 ASP A N 1
ATOM 1658 C CA . ASP A 1 200 ? -14.421 -14.188 20.715 1.00 75.38 200 ASP A CA 1
ATOM 1659 C C . ASP A 1 200 ? -13.685 -12.847 20.817 1.00 75.38 200 ASP A C 1
ATOM 1661 O O . ASP A 1 200 ? -14.050 -11.972 21.609 1.00 75.38 200 ASP A O 1
ATOM 1665 N N . PHE A 1 201 ? -12.701 -12.626 19.940 1.00 74.56 201 PHE A N 1
ATOM 1666 C CA . PHE A 1 201 ? -12.019 -11.338 19.839 1.00 74.56 201 PHE A CA 1
ATOM 1667 C C . PHE A 1 201 ? -12.996 -10.219 19.456 1.00 74.56 201 PHE A C 1
ATOM 1669 O O . PHE A 1 201 ? -12.986 -9.153 20.076 1.00 74.56 201 PHE A O 1
ATOM 1676 N N . TYR A 1 202 ? -13.867 -10.468 18.473 1.00 79.31 202 TYR A N 1
ATOM 1677 C CA . TYR A 1 202 ? -14.870 -9.499 18.032 1.00 79.31 202 TYR A CA 1
ATOM 1678 C C . TYR A 1 202 ? -15.842 -9.136 19.157 1.00 79.31 202 TYR A C 1
ATOM 1680 O O . TYR A 1 202 ? -16.076 -7.952 19.396 1.00 79.31 202 TYR A O 1
ATOM 1688 N N . LEU A 1 203 ? -16.353 -10.130 19.888 1.00 83.94 203 LEU A N 1
ATOM 1689 C CA . LEU A 1 203 ? -17.248 -9.903 21.023 1.00 83.94 203 LEU A CA 1
ATOM 1690 C C . LEU A 1 203 ? -16.573 -9.052 22.103 1.00 83.94 203 LEU A C 1
ATOM 1692 O O . LEU A 1 203 ? -17.146 -8.049 22.528 1.00 83.94 203 LEU A O 1
ATOM 1696 N N . SER A 1 204 ? -15.326 -9.368 22.467 1.00 87.75 204 SER A N 1
ATOM 1697 C CA . SER A 1 204 ? -14.591 -8.604 23.486 1.00 87.75 204 SER A CA 1
ATOM 1698 C C . SER A 1 204 ? -14.355 -7.139 23.085 1.00 87.75 204 SER A C 1
ATOM 1700 O O . SER A 1 204 ? -14.453 -6.229 23.912 1.00 87.75 204 SER A O 1
ATOM 1702 N N . THR A 1 205 ? -14.076 -6.883 21.804 1.00 89.00 205 THR A N 1
ATOM 1703 C CA . THR A 1 205 ? -13.882 -5.527 21.282 1.00 89.00 205 THR A CA 1
ATOM 1704 C C . THR A 1 205 ? -15.210 -4.778 21.217 1.00 89.00 205 THR A C 1
ATOM 1706 O O . THR A 1 205 ? -15.270 -3.612 21.606 1.00 89.00 205 THR A O 1
ATOM 1709 N N . MET A 1 206 ? -16.296 -5.441 20.814 1.00 91.12 206 MET A N 1
ATOM 1710 C CA . MET A 1 206 ? -17.630 -4.840 20.765 1.00 91.12 206 MET A CA 1
ATOM 1711 C C . MET A 1 206 ? -18.165 -4.467 22.149 1.00 91.12 206 MET A C 1
ATOM 1713 O O . MET A 1 206 ? -18.776 -3.409 22.296 1.00 91.12 206 MET A O 1
ATOM 1717 N N . GLU A 1 207 ? -17.903 -5.272 23.179 1.00 93.62 207 GLU A N 1
ATOM 1718 C CA . GLU A 1 207 ? -18.245 -4.914 24.560 1.00 93.62 207 GLU A CA 1
ATOM 1719 C C . GLU A 1 207 ? -17.551 -3.616 24.988 1.00 93.62 207 GLU A C 1
ATOM 1721 O O . GLU A 1 207 ? -18.208 -2.703 25.493 1.00 93.62 207 GLU A O 1
ATOM 1726 N N . LYS A 1 208 ? -16.246 -3.482 24.708 1.00 94.12 208 LYS A N 1
ATOM 1727 C CA . LYS A 1 208 ? -15.492 -2.250 24.990 1.00 94.12 208 LYS A CA 1
ATOM 1728 C C . LYS A 1 208 ? -16.041 -1.060 24.208 1.00 94.12 208 LYS A C 1
ATOM 1730 O O . LYS A 1 208 ? -16.262 -0.006 24.795 1.00 94.12 208 LYS A O 1
ATOM 1735 N N . ILE A 1 209 ? -16.301 -1.225 22.910 1.00 95.75 209 ILE A N 1
ATOM 1736 C CA . ILE A 1 209 ? -16.892 -0.179 22.061 1.00 95.75 209 ILE A CA 1
ATOM 1737 C C . ILE A 1 209 ? -18.217 0.305 22.655 1.00 95.75 209 ILE A C 1
ATOM 1739 O O . ILE A 1 209 ? -18.411 1.509 22.813 1.00 95.75 209 ILE A O 1
ATOM 1743 N N . ASN A 1 210 ? -19.105 -0.614 23.042 1.00 96.12 210 ASN A N 1
ATOM 1744 C CA . ASN A 1 210 ? -20.414 -0.272 23.594 1.00 96.12 210 ASN A CA 1
ATOM 1745 C C . ASN A 1 210 ? -20.309 0.542 24.889 1.00 96.12 210 ASN A C 1
ATOM 1747 O O . ASN A 1 210 ? -21.124 1.437 25.108 1.00 96.12 210 ASN A O 1
ATOM 1751 N N . VAL A 1 211 ? -19.301 0.285 25.731 1.00 96.25 211 VAL A N 1
ATOM 1752 C CA . VAL A 1 211 ? -19.042 1.107 26.925 1.00 96.25 211 VAL A CA 1
ATOM 1753 C C . VAL A 1 211 ? -18.782 2.561 26.532 1.00 96.25 211 VAL A C 1
ATOM 1755 O O . VAL A 1 211 ? -19.460 3.455 27.038 1.00 96.25 211 VAL A O 1
ATOM 1758 N N . TYR A 1 212 ? -17.860 2.806 25.598 1.00 96.19 212 TYR A N 1
ATOM 1759 C CA . TYR A 1 212 ? -17.545 4.161 25.140 1.00 96.19 212 TYR A CA 1
ATOM 1760 C C . TYR A 1 212 ? -18.745 4.828 24.458 1.00 96.19 212 TYR A C 1
ATOM 1762 O O . TYR A 1 212 ? -19.098 5.956 24.806 1.00 96.19 212 TYR A O 1
ATOM 1770 N N . VAL A 1 213 ? -19.419 4.127 23.540 1.00 96.75 213 VAL A N 1
ATOM 1771 C CA . VAL A 1 213 ? -20.584 4.650 22.803 1.00 96.75 213 VAL A CA 1
ATOM 1772 C C . VAL A 1 213 ? -21.718 5.044 23.745 1.00 96.75 213 VAL A C 1
ATOM 1774 O O . VAL A 1 213 ? -22.321 6.097 23.558 1.00 96.75 213 VAL A O 1
ATOM 1777 N N . ASN A 1 214 ? -21.981 4.256 24.789 1.00 97.38 214 ASN A N 1
ATOM 1778 C CA . ASN A 1 214 ? -23.021 4.578 25.766 1.00 97.38 214 ASN A CA 1
ATOM 1779 C C . ASN A 1 214 ? -22.640 5.756 26.674 1.00 97.38 214 ASN A C 1
ATOM 1781 O O . ASN A 1 214 ? -23.518 6.509 27.091 1.00 97.38 214 ASN A O 1
ATOM 1785 N N . GLN A 1 215 ? -21.351 5.934 26.979 1.00 96.88 215 GLN A N 1
ATOM 1786 C CA . GLN A 1 215 ? -20.874 7.061 27.786 1.00 96.88 215 GLN A CA 1
ATOM 1787 C C . GLN A 1 215 ? -20.917 8.389 27.021 1.00 96.88 215 GLN A C 1
ATOM 1789 O O . GLN A 1 215 ? -21.258 9.416 27.607 1.00 96.88 215 GLN A O 1
ATOM 1794 N N . ARG A 1 216 ? -20.555 8.382 25.731 1.00 96.50 216 ARG A N 1
ATOM 1795 C CA . ARG A 1 216 ? -20.465 9.578 24.871 1.00 96.50 216 ARG A CA 1
ATOM 1796 C C . ARG A 1 216 ? -21.022 9.303 23.468 1.00 96.50 216 ARG A C 1
ATOM 1798 O O . ARG A 1 216 ? -20.263 9.234 22.494 1.00 96.50 216 ARG A O 1
ATOM 1805 N N . PRO A 1 217 ? -22.351 9.142 23.333 1.00 96.88 217 PRO A N 1
ATOM 1806 C CA . PRO A 1 217 ? -22.974 8.843 22.045 1.00 96.88 217 PRO A CA 1
ATOM 1807 C C . PRO A 1 217 ? -22.821 9.989 21.038 1.00 96.88 217 PRO A C 1
ATOM 1809 O O . PRO A 1 217 ? -22.835 9.743 19.838 1.00 96.88 217 PRO A O 1
ATOM 1812 N N . ASP A 1 218 ? -22.643 11.226 21.509 1.00 96.06 218 ASP A N 1
ATOM 1813 C CA . ASP A 1 218 ? -22.358 12.406 20.687 1.00 96.06 218 ASP A CA 1
ATOM 1814 C C . ASP A 1 218 ? -21.042 12.285 19.905 1.00 96.06 218 ASP A C 1
ATOM 1816 O O . ASP A 1 218 ? -20.948 12.769 18.777 1.00 96.06 218 ASP A O 1
ATOM 1820 N N . LEU A 1 219 ? -20.041 11.617 20.487 1.00 96.00 219 LEU A N 1
ATOM 1821 C CA . LEU A 1 219 ? -18.726 11.444 19.874 1.00 96.00 219 LEU A CA 1
ATOM 1822 C C . LEU A 1 219 ? -18.637 10.149 19.067 1.00 96.00 219 LEU A C 1
ATOM 1824 O O . LEU A 1 219 ? -18.153 10.161 17.936 1.00 96.00 219 LEU A O 1
ATOM 1828 N N . TYR A 1 220 ? -19.102 9.031 19.624 1.00 96.94 220 TYR A N 1
ATOM 1829 C CA . TYR A 1 220 ? -18.742 7.712 19.094 1.00 96.94 220 TYR A CA 1
ATOM 1830 C C . TYR A 1 220 ? -19.826 7.028 18.262 1.00 96.94 220 TYR A C 1
ATOM 1832 O O . TYR A 1 220 ? -19.505 6.103 17.515 1.00 96.94 220 TYR A O 1
ATOM 1840 N N . LYS A 1 221 ? -21.091 7.459 18.354 1.00 97.31 221 LYS A N 1
ATOM 1841 C CA . LYS A 1 221 ? -22.171 6.837 17.579 1.00 97.31 221 LYS A CA 1
ATOM 1842 C C . LYS A 1 221 ? -21.947 7.058 16.081 1.00 97.31 221 LYS A C 1
ATOM 1844 O O . LYS A 1 221 ? -21.744 8.187 15.640 1.00 97.31 221 LYS A O 1
ATOM 1849 N N . GLY A 1 222 ? -21.992 5.979 15.306 1.00 96.75 222 GLY A N 1
ATOM 1850 C CA . GLY A 1 222 ? -21.649 5.963 13.883 1.00 96.75 222 GLY A CA 1
ATOM 1851 C C . GLY A 1 222 ? -20.142 5.948 13.593 1.00 96.75 222 GLY A C 1
ATOM 1852 O O . GLY A 1 222 ? -19.760 5.994 12.426 1.00 96.75 222 GLY A O 1
ATOM 1853 N N . ARG A 1 223 ? -19.273 5.894 14.614 1.00 97.25 223 ARG A N 1
ATOM 1854 C CA . ARG A 1 223 ? -17.801 5.791 14.501 1.00 97.25 223 ARG A CA 1
ATOM 1855 C C . ARG A 1 223 ? -17.252 4.534 15.179 1.00 97.25 223 ARG A C 1
ATOM 1857 O O . ARG A 1 223 ? -16.049 4.429 15.418 1.00 97.25 223 ARG A O 1
ATOM 1864 N N . GLU A 1 224 ? -18.119 3.571 15.469 1.00 96.25 224 GLU A N 1
ATOM 1865 C CA . GLU A 1 224 ? -17.825 2.362 16.239 1.00 96.25 224 GLU A CA 1
ATOM 1866 C C . GLU A 1 224 ? -16.670 1.566 15.629 1.00 96.25 224 GLU A C 1
ATOM 1868 O O . GLU A 1 224 ? -15.788 1.108 16.347 1.00 96.25 224 GLU A O 1
ATOM 1873 N N . GLN A 1 225 ? -16.626 1.464 14.298 1.00 94.25 225 GLN A N 1
ATOM 1874 C CA . GLN A 1 225 ? -15.568 0.744 13.593 1.00 94.25 225 GLN A CA 1
ATOM 1875 C C . GLN A 1 225 ? -14.191 1.409 13.760 1.00 94.25 225 GLN A C 1
ATOM 1877 O O . GLN A 1 225 ? -13.193 0.719 13.960 1.00 94.25 225 GLN A O 1
ATOM 1882 N N . LEU A 1 226 ? -14.121 2.743 13.696 1.00 94.69 226 LEU A N 1
ATOM 1883 C CA . LEU A 1 226 ? -12.873 3.494 13.884 1.00 94.69 226 LEU A CA 1
ATOM 1884 C C . LEU A 1 226 ? -12.400 3.408 15.333 1.00 94.69 226 LEU A C 1
ATOM 1886 O O . LEU A 1 226 ? -11.223 3.171 15.594 1.00 94.69 226 LEU A O 1
ATOM 1890 N N . LEU A 1 227 ? -13.339 3.549 16.269 1.00 95.44 227 LEU A N 1
ATOM 1891 C CA . LEU A 1 227 ? -13.093 3.341 17.688 1.00 95.44 227 LEU A CA 1
ATOM 1892 C C . LEU A 1 227 ? -12.561 1.925 17.949 1.00 95.44 227 LEU A C 1
ATOM 1894 O O . LEU A 1 227 ? -11.554 1.776 18.633 1.00 95.44 227 LEU A O 1
ATOM 1898 N N . GLY A 1 228 ? -13.170 0.905 17.342 1.00 93.88 228 GLY A N 1
ATOM 1899 C CA . GLY A 1 228 ? -12.700 -0.476 17.402 1.00 93.88 228 GLY A CA 1
ATOM 1900 C C . GLY A 1 228 ? -11.248 -0.621 16.963 1.00 93.88 228 GLY A C 1
ATOM 1901 O O . GLY A 1 228 ? -10.444 -1.157 17.718 1.00 93.88 228 GLY A O 1
ATOM 1902 N N . MET A 1 229 ? -10.876 -0.062 15.806 1.00 91.88 229 MET A N 1
ATOM 1903 C CA . MET A 1 229 ? -9.487 -0.101 15.326 1.00 91.88 229 MET A CA 1
ATOM 1904 C C . MET A 1 229 ? -8.498 0.528 16.319 1.00 91.88 229 MET A C 1
ATOM 1906 O O . MET A 1 229 ? -7.427 -0.026 16.557 1.00 91.88 229 MET A O 1
ATOM 1910 N N . LEU A 1 230 ? -8.848 1.667 16.923 1.00 92.31 230 LEU A N 1
ATOM 1911 C CA . LEU A 1 230 ? -7.989 2.341 17.902 1.00 92.31 230 LEU A CA 1
ATOM 1912 C C . LEU A 1 230 ? -7.854 1.531 19.200 1.00 92.31 230 LEU A C 1
ATOM 1914 O O . LEU A 1 230 ? -6.758 1.408 19.748 1.00 92.31 230 LEU A O 1
ATOM 1918 N N . LEU A 1 231 ? -8.949 0.925 19.664 1.00 92.31 231 LEU A N 1
ATOM 1919 C CA . LEU A 1 231 ? -8.945 0.054 20.840 1.00 92.31 231 LEU A CA 1
ATOM 1920 C C . LEU A 1 231 ? -8.146 -1.234 20.598 1.00 92.31 231 LEU A C 1
ATOM 1922 O O . LEU A 1 231 ? -7.421 -1.673 21.489 1.00 92.31 231 LEU A O 1
ATOM 1926 N N . GLU A 1 232 ? -8.213 -1.814 19.397 1.00 88.62 232 GLU A N 1
ATOM 1927 C CA . GLU A 1 232 ? -7.379 -2.959 19.001 1.00 88.62 232 GLU A CA 1
ATOM 1928 C C . GLU A 1 232 ? -5.884 -2.612 19.008 1.00 88.62 232 GLU A C 1
ATOM 1930 O O . GLU A 1 232 ? -5.043 -3.454 19.327 1.00 88.62 232 GLU A O 1
ATOM 1935 N N . MET A 1 233 ? -5.541 -1.355 18.718 1.00 84.62 233 MET A N 1
ATOM 1936 C CA . MET A 1 233 ? -4.177 -0.830 18.834 1.00 84.62 233 MET A CA 1
ATOM 1937 C C . MET A 1 233 ? -3.770 -0.508 20.280 1.00 84.62 233 MET A C 1
ATOM 1939 O O . MET A 1 233 ? -2.665 -0.012 20.505 1.00 84.62 233 MET A O 1
ATOM 1943 N N . ASN A 1 234 ? -4.634 -0.809 21.257 1.00 88.94 234 ASN A N 1
ATOM 1944 C CA . ASN A 1 234 ? -4.450 -0.506 22.672 1.00 88.94 234 ASN A CA 1
ATOM 1945 C C . ASN A 1 234 ? -4.193 0.993 22.924 1.00 88.94 234 ASN A C 1
ATOM 1947 O O . ASN A 1 234 ? -3.425 1.350 23.819 1.00 88.94 234 ASN A O 1
ATOM 1951 N N . MET A 1 235 ? -4.808 1.858 22.109 1.00 88.62 235 MET A N 1
ATOM 1952 C CA . MET A 1 235 ? -4.779 3.305 22.307 1.00 88.62 235 MET A CA 1
ATOM 1953 C C . MET A 1 235 ? -5.817 3.706 23.348 1.00 88.62 235 MET A C 1
ATOM 1955 O O . MET A 1 235 ? -6.965 3.251 23.310 1.00 88.62 235 MET A O 1
ATOM 1959 N N . ASN A 1 236 ? -5.433 4.594 24.262 1.00 89.88 236 ASN A N 1
ATOM 1960 C CA . ASN A 1 236 ? -6.371 5.158 25.218 1.00 89.88 236 ASN A CA 1
ATOM 1961 C C . ASN A 1 236 ? -7.123 6.335 24.581 1.00 89.88 236 ASN A C 1
ATOM 1963 O O . ASN A 1 236 ? -6.683 7.482 24.626 1.00 89.88 236 ASN A O 1
ATOM 1967 N N . VAL A 1 237 ? -8.267 6.043 23.962 1.00 89.62 237 VAL A N 1
ATOM 1968 C CA . VAL A 1 237 ? -9.017 7.002 23.133 1.00 89.62 237 VAL A CA 1
ATOM 1969 C C . VAL A 1 237 ? -9.539 8.236 23.871 1.00 89.62 237 VAL A C 1
ATOM 1971 O O . VAL A 1 237 ? -9.785 9.242 23.211 1.00 89.62 237 VAL A O 1
ATOM 1974 N N . THR A 1 238 ? -9.706 8.185 25.198 1.00 86.81 238 THR A N 1
ATOM 1975 C CA . THR A 1 238 ? -10.160 9.345 25.988 1.00 86.81 238 THR A CA 1
ATOM 1976 C C . THR A 1 238 ? -9.029 10.311 26.300 1.00 86.81 238 THR A C 1
ATOM 1978 O O . THR A 1 238 ? -9.262 11.514 26.372 1.00 86.81 238 THR A O 1
ATOM 1981 N N . ASP A 1 239 ? -7.814 9.792 26.466 1.00 87.00 239 ASP A N 1
ATOM 1982 C CA . ASP A 1 239 ? -6.667 10.584 26.910 1.00 87.00 239 ASP A CA 1
ATOM 1983 C C . ASP A 1 239 ? -5.802 11.029 25.720 1.00 87.00 239 ASP A C 1
ATOM 1985 O O . ASP A 1 239 ? -5.165 12.081 25.766 1.00 87.00 239 ASP A O 1
ATOM 1989 N N . GLU A 1 240 ? -5.781 10.239 24.641 1.00 88.69 240 GLU A N 1
ATOM 1990 C CA . GLU A 1 240 ? -4.916 10.465 23.478 1.00 88.69 240 GLU A CA 1
ATOM 1991 C C . GLU A 1 240 ? -5.586 11.262 22.350 1.00 88.69 240 GLU A C 1
ATOM 1993 O O . GLU A 1 240 ? -4.885 11.855 21.526 1.00 88.69 240 GLU A O 1
ATOM 1998 N N . ILE A 1 241 ? -6.922 11.286 22.283 1.00 90.12 241 ILE A N 1
ATOM 1999 C CA . ILE A 1 241 ? -7.668 11.944 21.203 1.00 90.12 241 ILE A CA 1
ATOM 2000 C C . ILE A 1 241 ? -8.650 12.941 21.812 1.00 90.12 241 ILE A C 1
ATOM 2002 O O . ILE A 1 241 ? -9.562 12.569 22.545 1.00 90.12 241 ILE A O 1
ATOM 2006 N N . SER A 1 242 ? -8.472 14.223 21.491 1.00 94.25 242 SER A N 1
ATOM 2007 C CA . SER A 1 242 ? -9.360 15.268 21.997 1.00 94.25 242 SER A CA 1
ATOM 2008 C C . SER A 1 242 ? -10.768 15.149 21.410 1.00 94.25 242 SER A C 1
ATOM 2010 O O . SER A 1 242 ? -10.969 14.665 20.294 1.00 94.25 242 SER A O 1
ATOM 2012 N N . GLU A 1 243 ? -11.758 15.656 22.145 1.00 94.81 243 GLU A N 1
ATOM 2013 C CA . GLU A 1 243 ? -13.150 15.662 21.684 1.00 94.81 243 GLU A CA 1
ATOM 2014 C C . GLU A 1 243 ? -13.330 16.394 20.350 1.00 94.81 243 GLU A C 1
ATOM 2016 O O . GLU A 1 243 ? -14.137 15.981 19.521 1.00 94.81 243 GLU A O 1
ATOM 2021 N N . ASP A 1 244 ? -12.570 17.467 20.126 1.00 95.31 244 ASP A N 1
ATOM 2022 C CA . ASP A 1 244 ? -12.641 18.234 18.882 1.00 95.31 244 ASP A CA 1
ATOM 2023 C C . ASP A 1 244 ? -12.148 17.410 17.689 1.00 95.31 244 ASP A C 1
ATOM 2025 O O . ASP A 1 244 ? -12.776 17.434 16.633 1.00 95.31 244 ASP A O 1
ATOM 2029 N N . VAL A 1 245 ? -11.103 16.594 17.871 1.00 94.25 245 VAL A N 1
ATOM 2030 C CA . VAL A 1 245 ? -10.649 15.663 16.827 1.00 94.25 245 VAL A CA 1
ATOM 2031 C C . VAL A 1 245 ? -11.722 14.610 16.546 1.00 94.25 245 VAL A C 1
ATOM 2033 O O . VAL A 1 245 ? -12.005 14.331 15.385 1.00 94.25 245 VAL A O 1
ATOM 2036 N N . TRP A 1 246 ? -12.382 14.066 17.572 1.00 94.44 246 TRP A N 1
ATOM 2037 C CA . TRP A 1 246 ? -13.481 13.111 17.378 1.00 94.44 246 TRP A CA 1
ATOM 2038 C C . TRP A 1 246 ? -14.662 13.686 16.592 1.00 94.44 246 TRP A C 1
ATOM 2040 O O . TRP A 1 246 ? -15.262 12.974 15.787 1.00 94.44 246 TRP A O 1
ATOM 2050 N N . LYS A 1 247 ? -14.972 14.972 16.782 1.00 95.00 247 LYS A N 1
ATOM 2051 C CA . LYS A 1 247 ? -16.013 15.668 16.008 1.00 95.00 247 LYS A CA 1
ATOM 2052 C C . LYS A 1 247 ? -15.621 15.858 14.542 1.00 95.00 247 LYS A C 1
ATOM 2054 O O . LYS A 1 247 ? -16.501 15.833 13.687 1.00 95.00 247 LYS A O 1
ATOM 2059 N N . GLU A 1 248 ? -14.330 16.023 14.254 1.00 95.06 248 GLU A N 1
ATOM 2060 C CA . GLU A 1 248 ? -13.797 16.139 12.888 1.00 95.06 248 GLU A CA 1
ATOM 2061 C C . GLU A 1 248 ? -13.695 14.785 12.164 1.00 95.06 248 GLU A C 1
ATOM 2063 O O . GLU A 1 248 ? -13.697 14.739 10.932 1.00 95.06 248 GLU A O 1
ATOM 2068 N N . ILE A 1 249 ? -13.613 13.672 12.901 1.00 94.12 249 ILE A N 1
ATOM 2069 C CA . ILE A 1 249 ? -13.584 12.333 12.305 1.00 94.12 249 ILE A CA 1
ATOM 2070 C C . ILE A 1 249 ? -14.940 12.054 11.621 1.00 94.12 249 ILE A C 1
ATOM 2072 O O . ILE A 1 249 ? -15.990 12.210 12.256 1.00 94.12 249 ILE A O 1
ATOM 2076 N N . PRO A 1 250 ? -14.955 11.623 10.345 1.00 96.12 250 PRO A N 1
ATOM 2077 C CA . PRO A 1 250 ? -16.194 11.312 9.635 1.00 96.12 250 PRO A CA 1
ATOM 2078 C C . PRO A 1 250 ? -16.907 10.097 10.236 1.00 96.12 250 PRO A C 1
ATOM 2080 O O . PRO A 1 250 ? -16.294 9.265 10.913 1.00 96.12 250 PRO A O 1
ATOM 2083 N N . LEU A 1 251 ? -18.208 9.974 9.967 1.00 97.44 251 LEU A N 1
ATOM 2084 C CA . LEU A 1 251 ? -18.933 8.753 10.302 1.00 97.44 251 LEU A CA 1
ATOM 2085 C C . LEU A 1 251 ? -18.421 7.595 9.439 1.00 97.44 251 LEU A C 1
ATOM 2087 O O . LEU A 1 251 ? -17.924 7.778 8.325 1.00 97.44 251 LEU A O 1
ATOM 2091 N N . TRP A 1 252 ? -18.572 6.374 9.941 1.00 97.19 252 TRP A N 1
ATOM 2092 C CA . TRP A 1 252 ? -18.198 5.174 9.203 1.00 97.19 252 TRP A CA 1
ATOM 2093 C C . TRP A 1 252 ? -18.989 5.040 7.896 1.00 97.19 252 TRP A C 1
ATOM 2095 O O . TRP A 1 252 ? -18.420 4.669 6.873 1.00 97.19 252 TRP A O 1
ATOM 2105 N N . GLU A 1 253 ? -20.269 5.419 7.900 1.00 97.56 253 GLU A N 1
ATOM 2106 C CA . GLU A 1 253 ? -21.101 5.451 6.693 1.00 97.56 253 GLU A CA 1
ATOM 2107 C C . GLU A 1 253 ? -20.530 6.401 5.625 1.00 97.56 253 GLU A C 1
ATOM 2109 O O . GLU A 1 253 ? -20.482 6.044 4.447 1.00 97.56 253 GLU A O 1
ATOM 2114 N N . ASP A 1 254 ? -20.014 7.568 6.024 1.00 97.31 254 ASP A N 1
ATOM 2115 C CA . ASP A 1 254 ? -19.392 8.522 5.098 1.00 97.31 254 ASP A CA 1
ATOM 2116 C C . ASP A 1 254 ? -18.107 7.947 4.487 1.00 97.31 254 ASP A C 1
ATOM 2118 O O . ASP A 1 254 ? -17.884 8.047 3.277 1.00 97.31 254 ASP A O 1
ATOM 2122 N N . ILE A 1 255 ? -17.288 7.269 5.300 1.00 95.94 255 ILE A N 1
ATOM 2123 C CA . ILE A 1 255 ? -16.099 6.549 4.820 1.00 95.94 255 ILE A CA 1
ATOM 2124 C C . ILE A 1 255 ? -16.510 5.471 3.814 1.00 95.94 255 ILE A C 1
ATOM 2126 O O . ILE A 1 255 ? -15.922 5.381 2.735 1.00 95.94 255 ILE A O 1
ATOM 2130 N N . GLN A 1 256 ? -17.533 4.673 4.126 1.00 96.69 256 GLN A N 1
ATOM 2131 C CA . GLN A 1 256 ? -18.025 3.616 3.241 1.00 96.69 256 GLN A CA 1
ATOM 2132 C C . GLN A 1 256 ? -18.639 4.163 1.952 1.00 96.69 256 GLN A C 1
ATOM 2134 O O . GLN A 1 256 ? -18.530 3.527 0.906 1.00 96.69 256 GLN A O 1
ATOM 2139 N N . LYS A 1 257 ? -19.239 5.352 1.980 1.00 97.12 257 LYS A N 1
ATOM 2140 C CA . LYS A 1 257 ? -19.763 6.011 0.781 1.00 97.12 257 LYS A CA 1
ATOM 2141 C C . LYS A 1 257 ? -18.653 6.389 -0.201 1.00 97.12 257 LYS A C 1
ATOM 2143 O O . LYS A 1 257 ? -18.846 6.272 -1.409 1.00 97.12 257 LYS A O 1
ATOM 2148 N N . VAL A 1 258 ? -17.497 6.822 0.305 1.00 95.19 258 VAL A N 1
ATOM 2149 C CA . VAL A 1 258 ? -16.349 7.225 -0.525 1.00 95.19 258 VAL A CA 1
ATOM 2150 C C . VAL A 1 258 ? -15.496 6.021 -0.926 1.00 95.19 258 VAL A C 1
ATOM 2152 O O . VAL A 1 258 ? -15.099 5.882 -2.083 1.00 95.19 258 VAL A O 1
ATOM 2155 N N . HIS A 1 259 ? -15.207 5.134 0.024 1.00 94.94 259 HIS A N 1
ATOM 2156 C CA . HIS A 1 259 ? -14.257 4.042 -0.163 1.00 94.94 259 HIS A CA 1
ATOM 2157 C C . HIS A 1 259 ? -14.923 2.687 -0.417 1.00 94.94 259 HIS A C 1
ATOM 2159 O O . HIS A 1 259 ? -14.243 1.766 -0.853 1.00 94.94 259 HIS A O 1
ATOM 2165 N N . GLY A 1 260 ? -16.232 2.546 -0.250 1.00 95.69 260 GLY A N 1
ATOM 2166 C CA . GLY A 1 260 ? -16.925 1.260 -0.302 1.00 95.69 260 GLY A CA 1
ATOM 2167 C C . GLY A 1 260 ? -16.883 0.532 1.040 1.00 95.69 260 GLY A C 1
ATOM 2168 O O . GLY A 1 260 ? -16.143 0.902 1.949 1.00 95.69 260 GLY A O 1
ATOM 2169 N N . THR A 1 261 ? -17.684 -0.524 1.162 1.00 95.75 261 THR A N 1
ATOM 2170 C CA . THR A 1 261 ? -17.869 -1.305 2.399 1.00 95.75 261 THR A CA 1
ATOM 2171 C C . THR A 1 261 ? -16.795 -2.371 2.637 1.00 95.75 261 THR A C 1
ATOM 2173 O O . THR A 1 261 ? -16.797 -3.023 3.679 1.00 95.75 261 THR A O 1
ATOM 2176 N N . ARG A 1 262 ? -15.899 -2.572 1.665 1.00 94.50 262 ARG A N 1
ATOM 2177 C CA . ARG A 1 262 ? -14.872 -3.618 1.655 1.00 94.50 262 ARG A CA 1
ATOM 2178 C C . ARG A 1 262 ? -13.652 -3.178 0.844 1.00 94.50 262 ARG A C 1
ATOM 2180 O O . ARG A 1 262 ? -13.797 -2.320 -0.034 1.00 94.50 262 ARG A O 1
ATOM 2187 N N . PRO A 1 263 ? -12.474 -3.780 1.076 1.00 96.62 263 PRO A N 1
ATOM 2188 C CA . PRO A 1 263 ? -11.294 -3.475 0.287 1.00 96.62 263 PRO A CA 1
ATOM 2189 C C . PRO A 1 263 ? -11.475 -3.905 -1.173 1.00 96.62 263 PRO A C 1
ATOM 2191 O O . PRO A 1 263 ? -12.084 -4.939 -1.462 1.00 96.62 263 PRO A O 1
ATOM 2194 N N . VAL A 1 264 ? -10.914 -3.125 -2.100 1.00 96.06 264 VAL A N 1
ATOM 2195 C CA . VAL A 1 264 ? -10.978 -3.395 -3.542 1.00 96.06 264 VAL A CA 1
ATOM 2196 C C . VAL A 1 264 ? -9.604 -3.835 -4.031 1.00 96.06 264 VAL A C 1
ATOM 2198 O O . VAL A 1 264 ? -8.634 -3.079 -3.977 1.00 96.06 264 VAL A O 1
ATOM 2201 N N . LEU A 1 265 ? -9.523 -5.079 -4.505 1.00 96.81 265 LEU A N 1
ATOM 2202 C CA . LEU A 1 265 ? -8.296 -5.690 -5.004 1.00 96.81 265 LEU A CA 1
ATOM 2203 C C . LEU A 1 265 ? -8.508 -6.138 -6.453 1.00 96.81 265 LEU A C 1
ATOM 2205 O O . LEU A 1 265 ? -9.368 -6.972 -6.731 1.00 96.81 265 LEU A O 1
ATOM 2209 N N . HIS A 1 266 ? -7.697 -5.622 -7.368 1.00 96.94 266 HIS A N 1
ATOM 2210 C CA . HIS A 1 266 ? -7.610 -6.114 -8.742 1.00 96.94 266 HIS A CA 1
ATOM 2211 C C . HIS A 1 266 ? -6.511 -7.173 -8.835 1.00 96.94 266 HIS A C 1
ATOM 2213 O O . HIS A 1 266 ? -5.451 -6.979 -8.244 1.00 96.94 266 HIS A O 1
ATOM 2219 N N . GLY A 1 267 ? -6.729 -8.265 -9.574 1.00 96.12 267 GLY A N 1
ATOM 2220 C CA . GLY A 1 267 ? -5.727 -9.322 -9.750 1.00 96.12 267 GLY A CA 1
ATOM 2221 C C . GLY A 1 267 ? -5.909 -10.552 -8.858 1.00 96.12 267 GLY A C 1
ATOM 2222 O O . GLY A 1 267 ? -5.092 -11.471 -8.914 1.00 96.12 267 GLY A O 1
ATOM 2223 N N . LEU A 1 268 ? -6.965 -10.613 -8.036 1.00 96.19 268 LEU A N 1
ATOM 2224 C CA . LEU A 1 268 ? -7.234 -11.775 -7.174 1.00 96.19 268 LEU A CA 1
ATOM 2225 C C . LEU A 1 268 ? -7.459 -13.072 -7.970 1.00 96.19 268 LEU A C 1
ATOM 2227 O O . LEU A 1 268 ? -7.144 -14.162 -7.494 1.00 96.19 268 LEU A O 1
ATOM 2231 N N . GLU A 1 269 ? -7.941 -12.971 -9.205 1.00 95.19 269 GLU A N 1
ATOM 2232 C CA . GLU A 1 269 ? -8.111 -14.091 -10.131 1.00 95.19 269 GLU A CA 1
ATOM 2233 C C . GLU A 1 269 ? -6.783 -14.737 -10.576 1.00 95.19 269 GLU A C 1
ATOM 2235 O O . GLU A 1 269 ? -6.771 -15.833 -11.135 1.00 95.19 269 GLU A O 1
ATOM 2240 N N . GLN A 1 270 ? -5.641 -14.096 -10.316 1.00 95.31 270 GLN A N 1
ATOM 2241 C CA . GLN A 1 270 ? -4.315 -14.631 -10.648 1.00 95.31 270 GLN A CA 1
ATOM 2242 C C . GLN A 1 270 ? -3.745 -15.499 -9.516 1.00 95.31 270 GLN A C 1
ATOM 2244 O O . GLN A 1 270 ? -2.771 -16.225 -9.719 1.00 95.31 270 GLN A O 1
ATOM 2249 N N . CYS A 1 271 ? -4.362 -15.466 -8.331 1.00 96.88 271 CYS A N 1
ATOM 2250 C CA . CYS A 1 271 ? -3.841 -16.107 -7.129 1.00 96.88 271 CYS A CA 1
ATOM 2251 C C . CYS A 1 271 ? -3.698 -17.629 -7.251 1.00 96.88 271 CYS A C 1
ATOM 2253 O O . CYS A 1 271 ? 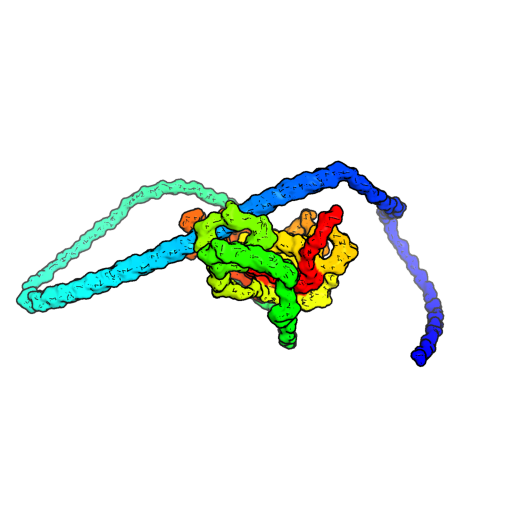-2.646 -18.159 -6.899 1.00 96.88 271 CYS A O 1
ATOM 2255 N N . GLN A 1 272 ? -4.717 -18.354 -7.740 1.00 97.19 272 GLN A N 1
ATOM 2256 C CA . GLN A 1 272 ? -4.607 -19.818 -7.867 1.00 97.19 272 GLN A CA 1
ATOM 2257 C C . GLN A 1 272 ? -3.553 -20.187 -8.904 1.00 97.19 272 GLN A C 1
ATOM 2259 O O . GLN A 1 272 ? -2.694 -21.006 -8.608 1.00 97.19 272 GLN A O 1
ATOM 2264 N N . ALA A 1 273 ? -3.556 -19.522 -10.063 1.00 96.75 273 ALA A N 1
ATOM 2265 C CA . ALA A 1 273 ? -2.566 -19.766 -11.109 1.00 96.75 273 ALA A CA 1
ATOM 2266 C C . ALA A 1 273 ? -1.129 -19.560 -10.596 1.00 96.75 273 ALA A C 1
ATOM 2268 O O . ALA A 1 273 ? -0.254 -20.378 -10.865 1.00 96.75 273 ALA A O 1
ATOM 2269 N N . PHE A 1 274 ? -0.893 -18.511 -9.800 1.00 97.25 274 PHE A N 1
ATOM 2270 C CA . PHE A 1 274 ? 0.400 -18.286 -9.153 1.00 97.25 274 PHE A CA 1
ATOM 2271 C C . PHE A 1 274 ? 0.755 -19.398 -8.155 1.00 97.25 274 PHE A C 1
ATOM 2273 O O . PHE A 1 274 ? 1.875 -19.910 -8.171 1.00 97.25 274 PHE A O 1
ATOM 2280 N N . ARG A 1 275 ? -0.192 -19.814 -7.302 1.00 97.94 275 ARG A N 1
ATOM 2281 C CA . ARG A 1 275 ? 0.030 -20.912 -6.346 1.00 97.94 275 ARG A CA 1
ATOM 2282 C C . ARG A 1 275 ? 0.319 -22.243 -7.035 1.00 97.94 275 ARG A C 1
ATOM 2284 O O . ARG A 1 275 ? 1.138 -23.003 -6.525 1.00 97.94 275 ARG A O 1
ATOM 2291 N N . ASP A 1 276 ? -0.333 -22.516 -8.156 1.00 97.81 276 ASP A N 1
ATOM 2292 C CA . ASP A 1 276 ? -0.131 -23.743 -8.926 1.00 97.81 276 ASP A CA 1
ATOM 2293 C C . ASP A 1 276 ? 1.236 -23.744 -9.624 1.00 97.81 276 ASP A C 1
ATOM 2295 O O . ASP A 1 276 ? 1.881 -24.787 -9.716 1.00 97.81 276 ASP A O 1
ATOM 2299 N N . ALA A 1 277 ? 1.698 -22.576 -10.084 1.00 97.56 277 ALA A N 1
ATOM 2300 C CA . ALA A 1 277 ? 2.967 -22.429 -10.792 1.00 97.56 277 ALA A CA 1
ATOM 2301 C C . ALA A 1 277 ? 4.196 -22.437 -9.868 1.00 97.56 277 ALA A C 1
ATOM 2303 O O . ALA A 1 277 ? 5.248 -22.939 -10.261 1.00 97.56 277 ALA A O 1
ATOM 2304 N N . VAL A 1 278 ? 4.079 -21.884 -8.657 1.00 97.56 278 VAL A N 1
ATOM 2305 C CA . VAL A 1 278 ? 5.215 -21.684 -7.745 1.00 97.56 278 VAL A CA 1
ATOM 2306 C C . VAL A 1 278 ? 5.049 -22.556 -6.496 1.00 97.56 278 VAL A C 1
ATOM 2308 O O . VAL A 1 278 ? 4.044 -22.417 -5.789 1.00 97.56 278 VAL A O 1
ATOM 2311 N N . PRO A 1 279 ? 6.013 -23.429 -6.149 1.00 97.50 279 PRO A N 1
ATOM 2312 C CA . PRO A 1 279 ? 5.946 -24.238 -4.933 1.00 97.50 279 PRO A CA 1
ATOM 2313 C C . PRO A 1 279 ? 5.809 -23.378 -3.671 1.00 97.50 279 PRO A C 1
ATOM 2315 O O . PRO A 1 279 ? 6.485 -22.362 -3.535 1.00 97.50 279 PRO A O 1
ATOM 2318 N N . ALA A 1 280 ? 5.006 -23.805 -2.689 1.00 97.06 280 ALA A N 1
ATOM 2319 C CA . ALA A 1 280 ? 4.761 -23.038 -1.455 1.00 97.06 280 ALA A CA 1
ATOM 2320 C C . ALA A 1 280 ? 6.051 -22.586 -0.745 1.00 97.06 280 ALA A C 1
ATOM 2322 O O . ALA A 1 280 ? 6.145 -21.466 -0.248 1.00 97.06 280 ALA A O 1
ATOM 2323 N N . THR A 1 281 ? 7.092 -23.420 -0.764 1.00 95.94 281 THR A N 1
ATOM 2324 C CA . THR A 1 281 ? 8.379 -23.099 -0.134 1.00 95.94 281 THR A CA 1
ATOM 2325 C C . THR A 1 281 ? 9.185 -22.027 -0.866 1.00 95.94 281 THR A C 1
ATOM 2327 O O . THR A 1 281 ? 10.139 -21.505 -0.296 1.00 95.94 281 THR A O 1
ATOM 2330 N N . GLU A 1 282 ? 8.822 -21.719 -2.109 1.00 95.81 282 GLU A N 1
ATOM 2331 C CA . GLU A 1 282 ? 9.495 -20.778 -3.010 1.00 95.81 282 GLU A CA 1
ATOM 2332 C C . GLU A 1 282 ? 8.654 -19.529 -3.279 1.00 95.81 282 GLU A C 1
ATOM 2334 O O . GLU A 1 282 ? 9.212 -18.527 -3.693 1.00 95.81 282 GLU A O 1
ATOM 2339 N N . ARG A 1 283 ? 7.355 -19.527 -2.956 1.00 96.81 283 ARG A N 1
ATOM 2340 C CA . ARG A 1 283 ? 6.485 -18.354 -3.119 1.00 96.81 283 ARG A CA 1
ATOM 2341 C C . ARG A 1 283 ? 6.969 -17.154 -2.308 1.00 96.81 283 ARG A C 1
ATOM 2343 O O . ARG A 1 283 ? 7.292 -17.262 -1.120 1.00 96.81 283 ARG A O 1
ATOM 2350 N N . HIS A 1 284 ? 6.913 -15.994 -2.951 1.00 96.62 284 HIS A N 1
ATOM 2351 C CA . HIS A 1 284 ? 7.126 -14.692 -2.339 1.00 96.62 284 HIS A CA 1
ATOM 2352 C C . HIS A 1 284 ? 5.975 -13.732 -2.660 1.00 96.62 284 HIS A C 1
ATOM 2354 O O . HIS A 1 284 ? 5.434 -13.745 -3.763 1.00 96.62 284 HIS A O 1
ATOM 2360 N N . LEU A 1 285 ? 5.644 -12.855 -1.714 1.00 97.44 285 LEU A N 1
ATOM 2361 C CA . LEU A 1 285 ? 4.798 -11.679 -1.916 1.00 97.44 285 LEU A CA 1
ATOM 2362 C C . LEU A 1 285 ? 5.649 -10.441 -1.666 1.00 97.44 285 LEU A C 1
ATOM 2364 O O . LEU A 1 285 ? 6.167 -10.264 -0.565 1.00 97.44 285 LEU A O 1
ATOM 2368 N N . ALA A 1 286 ? 5.809 -9.582 -2.664 1.00 96.69 286 ALA A N 1
ATOM 2369 C CA . ALA A 1 286 ? 6.683 -8.421 -2.562 1.00 96.69 286 ALA A CA 1
ATOM 2370 C C . ALA A 1 286 ? 5.976 -7.125 -2.931 1.00 96.69 286 ALA A C 1
ATOM 2372 O O . ALA A 1 286 ? 5.121 -7.091 -3.813 1.00 96.69 286 ALA A O 1
ATOM 2373 N N . ILE A 1 287 ? 6.364 -6.036 -2.267 1.00 97.44 287 ILE A N 1
ATOM 2374 C CA . ILE A 1 287 ? 5.644 -4.768 -2.397 1.00 97.44 287 ILE A CA 1
ATOM 2375 C C . ILE A 1 287 ? 6.204 -3.907 -3.522 1.00 97.44 287 ILE A C 1
ATOM 2377 O O . ILE A 1 287 ? 7.420 -3.719 -3.649 1.00 97.44 287 ILE A O 1
ATOM 2381 N N . ALA A 1 288 ? 5.295 -3.337 -4.304 1.00 97.56 288 ALA A N 1
ATOM 2382 C CA . ALA A 1 288 ? 5.560 -2.259 -5.240 1.00 97.56 288 ALA A CA 1
ATOM 2383 C C . ALA A 1 288 ? 4.571 -1.109 -5.011 1.00 97.56 288 ALA A C 1
ATOM 2385 O O . ALA A 1 288 ? 3.517 -1.266 -4.399 1.00 97.56 288 ALA A O 1
ATOM 2386 N N . GLY A 1 289 ? 4.942 0.076 -5.468 1.00 97.94 289 GLY A N 1
ATOM 2387 C CA . GLY A 1 289 ? 4.118 1.272 -5.371 1.00 97.94 289 GLY A CA 1
ATOM 2388 C C . GLY A 1 289 ? 4.931 2.505 -5.726 1.00 97.94 289 GLY A C 1
ATOM 2389 O O . GLY A 1 289 ? 6.151 2.553 -5.521 1.00 97.94 289 GLY A O 1
ATOM 2390 N N . LEU A 1 290 ? 4.258 3.534 -6.231 1.00 97.50 290 LEU A N 1
ATOM 2391 C CA . LEU A 1 290 ? 4.877 4.835 -6.455 1.00 97.50 290 LEU A CA 1
ATOM 2392 C C . LEU A 1 290 ? 5.399 5.401 -5.119 1.00 97.50 290 LEU A C 1
ATOM 2394 O O . LEU A 1 290 ? 5.036 4.925 -4.040 1.00 97.50 290 LEU A O 1
ATOM 2398 N N . PHE A 1 291 ? 6.272 6.406 -5.140 1.00 96.94 291 PHE A N 1
ATOM 2399 C CA . PHE A 1 291 ? 6.683 7.085 -3.901 1.00 96.94 291 PHE A CA 1
ATOM 2400 C C . PHE A 1 291 ? 5.451 7.531 -3.092 1.00 96.94 291 PHE A C 1
ATOM 2402 O O . PHE A 1 291 ? 4.416 7.789 -3.686 1.00 96.94 291 PHE A O 1
ATOM 2409 N N . SER A 1 292 ? 5.504 7.600 -1.760 1.00 97.00 292 SER A N 1
ATOM 2410 C CA . SER A 1 292 ? 4.351 8.032 -0.935 1.00 97.00 292 SER A CA 1
ATOM 2411 C C . SER A 1 292 ? 3.035 7.234 -1.066 1.00 97.00 292 SER A C 1
ATOM 2413 O O . SER A 1 292 ? 1.994 7.689 -0.591 1.00 97.00 292 SER A O 1
ATOM 2415 N N . SER A 1 293 ? 3.058 6.027 -1.636 1.00 97.81 293 SER A N 1
ATOM 2416 C CA . SER A 1 293 ? 1.883 5.138 -1.746 1.00 97.81 293 SER A CA 1
ATOM 2417 C C . SER A 1 293 ? 1.698 4.186 -0.554 1.00 97.81 293 SER A C 1
ATOM 2419 O O . SER A 1 293 ? 0.908 3.253 -0.622 1.00 97.81 293 SER A O 1
ATOM 2421 N N . GLY A 1 294 ? 2.457 4.366 0.533 1.00 96.75 294 GLY A N 1
ATOM 2422 C CA . GLY A 1 294 ? 2.358 3.512 1.723 1.00 96.75 294 GLY A CA 1
ATOM 2423 C C . GLY A 1 294 ? 3.057 2.153 1.625 1.00 96.75 294 GLY A C 1
ATOM 2424 O O . GLY A 1 294 ? 2.852 1.309 2.490 1.00 96.75 294 GLY A O 1
ATOM 2425 N N . THR A 1 295 ? 3.950 1.940 0.650 1.00 97.44 295 THR A N 1
ATOM 2426 C CA . THR A 1 295 ? 4.661 0.655 0.467 1.00 97.44 295 THR A CA 1
ATOM 2427 C C . THR A 1 295 ? 5.359 0.126 1.726 1.00 97.44 295 THR A C 1
ATOM 2429 O O . THR A 1 295 ? 5.483 -1.079 1.901 1.00 97.44 295 THR A O 1
ATOM 2432 N N . ASN A 1 296 ? 5.848 1.019 2.596 1.00 96.38 296 ASN A N 1
ATOM 2433 C CA . ASN A 1 296 ? 6.512 0.628 3.845 1.00 96.38 296 ASN A CA 1
ATOM 2434 C C . ASN A 1 296 ? 5.520 0.112 4.894 1.00 96.38 296 ASN A C 1
ATOM 2436 O O . ASN A 1 296 ? 5.853 -0.793 5.647 1.00 96.38 296 ASN A O 1
ATOM 2440 N N . LEU A 1 297 ? 4.326 0.707 4.955 1.00 95.69 297 LEU A N 1
ATOM 2441 C CA . LEU A 1 297 ? 3.281 0.280 5.879 1.00 95.69 297 LEU A CA 1
ATOM 2442 C C . LEU A 1 297 ? 2.821 -1.131 5.506 1.00 95.69 297 LEU A C 1
ATOM 2444 O O . LEU A 1 297 ? 2.830 -2.019 6.350 1.00 95.69 297 LEU A O 1
ATOM 2448 N N . VAL A 1 298 ? 2.527 -1.354 4.221 1.00 96.06 298 VAL A N 1
ATOM 2449 C CA . VAL A 1 298 ? 2.102 -2.665 3.706 1.00 96.06 298 VAL A CA 1
ATOM 2450 C C . VAL A 1 298 ? 3.145 -3.744 3.975 1.00 96.06 298 VAL A C 1
ATOM 2452 O O . VAL A 1 298 ? 2.808 -4.828 4.445 1.00 96.06 298 VAL A O 1
ATOM 2455 N N . SER A 1 299 ? 4.420 -3.467 3.686 1.00 95.62 299 SER A N 1
ATOM 2456 C CA . SER A 1 299 ? 5.471 -4.467 3.873 1.00 95.62 299 SER A CA 1
ATOM 2457 C C . SER A 1 299 ? 5.644 -4.841 5.344 1.00 95.62 299 SER A C 1
ATOM 2459 O O . SER A 1 299 ? 5.821 -6.017 5.643 1.00 95.62 299 SER A O 1
ATOM 2461 N N . ILE A 1 300 ? 5.553 -3.878 6.265 1.00 93.75 300 ILE A N 1
ATOM 2462 C CA . ILE A 1 300 ? 5.580 -4.150 7.707 1.00 93.75 300 ILE A CA 1
ATOM 2463 C C . ILE A 1 300 ? 4.359 -4.984 8.102 1.00 93.75 300 ILE A C 1
ATOM 2465 O O . ILE A 1 300 ? 4.527 -6.032 8.721 1.00 93.75 300 ILE A O 1
ATOM 2469 N N . LEU A 1 301 ? 3.154 -4.575 7.698 1.00 93.25 301 LEU A N 1
ATOM 2470 C CA . LEU A 1 301 ? 1.923 -5.301 8.019 1.00 93.25 301 LEU A CA 1
ATOM 2471 C C . LEU A 1 301 ? 2.000 -6.767 7.584 1.00 93.25 301 LEU A C 1
ATOM 2473 O O . LEU A 1 301 ? 1.745 -7.654 8.393 1.00 93.25 301 LEU A O 1
ATOM 2477 N N . LEU A 1 302 ? 2.428 -7.040 6.353 1.00 95.19 302 LEU A N 1
ATOM 2478 C CA . LEU A 1 302 ? 2.546 -8.412 5.864 1.00 95.19 302 LEU A CA 1
ATOM 2479 C C . LEU A 1 302 ? 3.667 -9.183 6.565 1.00 95.19 302 LEU A C 1
ATOM 2481 O O . LEU A 1 302 ? 3.447 -10.311 6.987 1.00 95.19 302 LEU A O 1
ATOM 2485 N N . GLN A 1 303 ? 4.851 -8.591 6.752 1.00 93.62 303 GLN A N 1
ATOM 2486 C CA . GLN A 1 303 ? 5.973 -9.276 7.411 1.00 93.62 303 GLN A CA 1
ATOM 2487 C C . GLN A 1 303 ? 5.677 -9.691 8.854 1.00 93.62 303 GLN A C 1
ATOM 2489 O O . GLN A 1 303 ? 6.281 -10.648 9.338 1.00 93.62 303 GLN A O 1
ATOM 2494 N N . HIS A 1 304 ? 4.808 -8.951 9.541 1.00 91.50 304 HIS A N 1
ATOM 2495 C CA . HIS A 1 304 ? 4.438 -9.225 10.925 1.00 91.50 304 HIS A CA 1
ATOM 2496 C C . HIS A 1 304 ? 3.240 -10.164 11.054 1.00 91.50 304 HIS A C 1
ATOM 2498 O O . HIS A 1 304 ? 3.180 -10.919 12.020 1.00 91.50 304 HIS A O 1
ATOM 2504 N N . ASN A 1 305 ? 2.313 -10.126 10.096 1.00 92.50 305 ASN A N 1
ATOM 2505 C CA . ASN A 1 305 ? 1.018 -10.785 10.232 1.00 92.50 305 ASN A CA 1
ATOM 2506 C C . ASN A 1 305 ? 0.776 -11.888 9.201 1.00 92.50 305 ASN A C 1
ATOM 2508 O O . ASN A 1 305 ? -0.292 -12.478 9.225 1.00 92.50 305 ASN A O 1
ATOM 2512 N N . CYS A 1 306 ? 1.700 -12.175 8.284 1.00 94.75 306 CYS A N 1
ATOM 2513 C CA . CYS A 1 306 ? 1.519 -13.209 7.267 1.00 94.75 306 CYS A CA 1
ATOM 2514 C C . CYS A 1 306 ? 2.696 -14.185 7.234 1.00 94.75 306 CYS A C 1
ATOM 2516 O O . CYS A 1 306 ? 3.863 -13.787 7.273 1.00 94.75 306 CYS A O 1
ATOM 2518 N N . ALA A 1 307 ? 2.382 -15.473 7.110 1.00 94.75 307 ALA A N 1
ATOM 2519 C CA . ALA A 1 307 ? 3.370 -16.522 6.910 1.00 94.75 307 ALA A CA 1
ATOM 2520 C C . ALA A 1 307 ? 2.849 -17.613 5.971 1.00 94.75 307 ALA A C 1
ATOM 2522 O O . ALA A 1 307 ? 1.667 -17.942 5.996 1.00 94.75 307 ALA A O 1
ATOM 2523 N N . ILE A 1 308 ? 3.745 -18.196 5.170 1.00 95.56 308 ILE A N 1
ATOM 2524 C CA . ILE A 1 308 ? 3.469 -19.416 4.400 1.00 95.56 308 ILE A CA 1
ATOM 2525 C C . ILE A 1 308 ? 3.894 -20.620 5.257 1.00 95.56 308 ILE A C 1
ATOM 2527 O O . ILE A 1 308 ? 5.106 -20.782 5.457 1.00 95.56 308 ILE A O 1
ATOM 2531 N N . PRO A 1 309 ? 2.960 -21.440 5.780 1.00 94.81 309 PRO A N 1
ATOM 2532 C CA . PRO A 1 309 ? 3.277 -22.510 6.730 1.00 94.81 309 PRO A CA 1
ATOM 2533 C C . PRO A 1 309 ? 4.387 -23.448 6.245 1.00 94.81 309 PRO A C 1
ATOM 2535 O O . PRO A 1 309 ? 5.396 -23.611 6.923 1.00 94.81 309 PRO A O 1
ATOM 2538 N N . GLU A 1 310 ? 4.300 -23.939 5.009 1.00 95.38 310 GLU A N 1
ATOM 2539 C CA . GLU A 1 310 ? 5.267 -24.884 4.440 1.00 95.38 310 GLU A CA 1
ATOM 2540 C C . GLU A 1 310 ? 6.678 -24.286 4.354 1.00 95.38 310 GLU A C 1
ATOM 2542 O O . GLU A 1 310 ? 7.692 -24.978 4.485 1.00 95.38 310 GLU A O 1
ATOM 2547 N N . ARG A 1 311 ? 6.766 -22.968 4.140 1.00 93.88 311 ARG A N 1
ATOM 2548 C CA . ARG A 1 311 ? 8.042 -22.252 4.126 1.00 93.88 311 ARG A CA 1
ATOM 2549 C C . ARG A 1 311 ? 8.604 -22.092 5.535 1.00 93.88 311 ARG A C 1
ATOM 2551 O O . ARG A 1 311 ? 9.818 -22.214 5.707 1.00 93.88 311 ARG A O 1
ATOM 2558 N N . VAL A 1 312 ? 7.748 -21.808 6.520 1.00 92.94 312 VAL A N 1
ATOM 2559 C CA . VAL A 1 312 ? 8.133 -21.746 7.938 1.00 92.94 312 VAL A CA 1
ATOM 2560 C C . VAL A 1 312 ? 8.651 -23.099 8.407 1.00 92.94 312 VAL A C 1
ATOM 2562 O O . VAL A 1 312 ? 9.714 -23.144 9.023 1.00 92.94 312 VAL A O 1
ATOM 2565 N N . ASP A 1 313 ? 7.971 -24.182 8.048 1.00 93.44 313 ASP A N 1
ATOM 2566 C CA . ASP A 1 313 ? 8.361 -25.541 8.419 1.00 93.44 313 ASP A CA 1
ATOM 2567 C C . ASP A 1 313 ? 9.723 -25.918 7.822 1.00 93.44 313 ASP A C 1
ATOM 2569 O O . ASP A 1 313 ? 10.591 -26.451 8.513 1.00 93.44 313 ASP A O 1
ATOM 2573 N N . LYS A 1 314 ? 9.964 -25.576 6.547 1.00 93.31 314 LYS A N 1
ATOM 2574 C CA . LYS A 1 314 ? 11.217 -25.911 5.848 1.00 93.31 314 LYS A CA 1
ATOM 2575 C C . LYS A 1 314 ? 12.410 -25.047 6.262 1.00 93.31 314 LYS A C 1
ATOM 2577 O O . LYS A 1 314 ? 13.530 -25.545 6.350 1.00 93.31 314 LYS A O 1
ATOM 2582 N N . LEU A 1 315 ? 12.214 -23.736 6.418 1.00 89.81 315 LEU A N 1
ATOM 2583 C CA . LEU A 1 315 ? 13.311 -22.766 6.587 1.00 89.81 315 LEU A CA 1
ATOM 2584 C C . LEU A 1 315 ? 13.429 -22.219 8.014 1.00 89.81 315 LEU A C 1
ATOM 2586 O O . LEU A 1 315 ? 14.337 -21.426 8.302 1.00 89.81 315 LEU A O 1
ATOM 2590 N N . GLY A 1 316 ? 12.520 -22.627 8.895 1.00 87.75 316 GLY A N 1
ATOM 2591 C CA . GLY A 1 316 ? 12.359 -22.066 10.221 1.00 87.75 316 GLY A CA 1
ATOM 2592 C C . GLY A 1 316 ? 11.806 -20.643 10.192 1.00 87.75 316 GLY A C 1
ATOM 2593 O O . GLY A 1 316 ? 11.503 -20.041 9.154 1.00 87.75 316 GLY A O 1
ATOM 2594 N N . ARG A 1 317 ? 11.699 -20.062 11.386 1.00 78.00 317 ARG A N 1
ATOM 2595 C CA . ARG A 1 317 ? 11.151 -18.718 11.543 1.00 78.00 317 ARG A CA 1
ATOM 2596 C C . ARG A 1 317 ? 12.209 -17.672 11.197 1.00 78.00 317 ARG A C 1
ATOM 2598 O O . ARG A 1 317 ? 13.088 -17.362 11.997 1.00 78.00 317 ARG A O 1
ATOM 2605 N N . ARG A 1 318 ? 12.130 -17.126 9.983 1.00 77.38 318 ARG A N 1
ATOM 2606 C CA . ARG A 1 318 ? 12.933 -15.982 9.528 1.00 77.38 318 ARG A CA 1
ATOM 2607 C C . ARG A 1 318 ? 12.031 -14.801 9.212 1.00 77.38 318 ARG A C 1
ATOM 2609 O O . ARG A 1 318 ? 10.913 -14.993 8.750 1.00 77.38 318 ARG A O 1
ATOM 2616 N N . ARG A 1 319 ? 12.550 -13.585 9.404 1.00 71.19 319 ARG A N 1
ATOM 2617 C CA . ARG A 1 319 ? 11.827 -12.346 9.090 1.00 71.19 319 ARG A CA 1
ATOM 2618 C C . ARG A 1 319 ? 11.236 -12.412 7.678 1.00 71.19 319 ARG A C 1
ATOM 2620 O O . ARG A 1 319 ? 11.967 -12.656 6.721 1.00 71.19 319 ARG A O 1
ATOM 2627 N N . GLY A 1 320 ? 9.932 -12.173 7.587 1.00 76.00 320 GLY A N 1
ATOM 2628 C CA . GLY A 1 320 ? 9.182 -12.068 6.344 1.00 76.00 320 GLY A CA 1
ATOM 2629 C C . GLY A 1 320 ? 8.446 -13.335 5.927 1.00 76.00 320 GLY A C 1
ATOM 2630 O O . GLY A 1 320 ? 7.362 -13.200 5.399 1.00 76.00 320 GLY A O 1
ATOM 2631 N N . HIS A 1 321 ? 8.938 -14.552 6.182 1.00 87.75 321 HIS A N 1
ATOM 2632 C CA . HIS A 1 321 ? 8.199 -15.793 5.850 1.00 87.75 321 HIS A CA 1
ATOM 2633 C C . HIS A 1 321 ? 7.647 -15.869 4.402 1.00 87.75 321 HIS A C 1
ATOM 2635 O O . HIS A 1 321 ? 6.596 -16.458 4.167 1.00 87.75 321 HIS A O 1
ATOM 2641 N N . GLY A 1 322 ? 8.358 -15.275 3.435 1.00 92.44 322 GLY A N 1
ATOM 2642 C CA . GLY A 1 322 ? 7.895 -15.107 2.048 1.00 92.44 322 GLY A CA 1
ATOM 2643 C C . GLY A 1 322 ? 7.378 -13.695 1.730 1.00 92.44 322 GLY A C 1
ATOM 2644 O O . GLY A 1 322 ? 7.245 -13.348 0.566 1.00 92.44 322 GLY A O 1
ATOM 2645 N N . MET A 1 323 ? 7.149 -12.851 2.736 1.00 96.00 323 MET A N 1
ATOM 2646 C CA . MET A 1 323 ? 6.794 -11.437 2.597 1.00 96.00 323 MET A CA 1
ATOM 2647 C C . MET A 1 323 ? 8.048 -10.569 2.457 1.00 96.00 323 MET A C 1
ATOM 2649 O O . MET A 1 323 ? 8.807 -10.347 3.410 1.00 96.00 323 MET A O 1
ATOM 2653 N N . GLU A 1 324 ? 8.253 -10.029 1.266 1.00 95.12 324 GLU A N 1
ATOM 2654 C CA . GLU A 1 324 ? 9.425 -9.243 0.915 1.00 95.12 324 GLU A CA 1
ATOM 2655 C C . GLU A 1 324 ? 9.161 -7.740 0.995 1.00 95.12 324 GLU A C 1
ATOM 2657 O O . GLU A 1 324 ? 8.110 -7.221 0.619 1.00 95.12 324 GLU A O 1
ATOM 2662 N N . TRP A 1 325 ? 10.179 -7.004 1.443 1.00 94.31 325 TRP A N 1
ATOM 2663 C CA . TRP A 1 325 ? 10.115 -5.545 1.568 1.00 94.31 325 TRP A CA 1
ATOM 2664 C C . TRP A 1 325 ? 9.901 -4.824 0.227 1.00 94.31 325 TRP A C 1
ATOM 2666 O O . TRP A 1 325 ? 9.373 -3.712 0.192 1.00 94.31 325 TRP A O 1
ATOM 2676 N N . GLN A 1 326 ? 10.373 -5.418 -0.869 1.00 94.38 326 GLN A N 1
ATOM 2677 C CA . GLN A 1 326 ? 10.285 -4.854 -2.211 1.00 94.38 326 GLN A CA 1
ATOM 2678 C C . GLN A 1 326 ? 10.388 -5.950 -3.269 1.00 94.38 326 GLN A C 1
ATOM 2680 O O . GLN A 1 326 ? 11.029 -6.973 -3.039 1.00 94.38 326 GLN A O 1
ATOM 2685 N N . VAL A 1 327 ? 9.827 -5.693 -4.448 1.00 94.31 327 VAL A N 1
ATOM 2686 C CA . VAL A 1 327 ? 10.023 -6.532 -5.642 1.00 94.31 327 VAL A CA 1
ATOM 2687 C C . VAL A 1 327 ? 11.501 -6.585 -6.092 1.00 94.31 327 VAL A C 1
ATOM 2689 O O . VAL A 1 327 ? 12.247 -5.627 -5.840 1.00 94.31 327 VAL A O 1
ATOM 2692 N N . PRO A 1 328 ? 11.946 -7.640 -6.812 1.00 91.81 328 PRO A N 1
ATOM 2693 C CA . PRO A 1 328 ? 13.354 -7.822 -7.221 1.00 91.81 328 PRO A CA 1
ATOM 2694 C C . PRO A 1 328 ? 13.963 -6.707 -8.083 1.00 91.81 328 PRO A C 1
ATOM 2696 O O . PRO A 1 328 ? 15.180 -6.512 -8.130 1.00 91.81 328 PRO A O 1
ATOM 2699 N N . TYR A 1 329 ? 13.114 -5.936 -8.748 1.00 90.31 329 TYR A N 1
ATOM 2700 C CA . TYR A 1 329 ? 13.482 -4.809 -9.602 1.00 90.31 329 TYR A CA 1
ATOM 2701 C C . TYR A 1 329 ? 13.234 -3.442 -8.931 1.00 90.31 329 TYR A C 1
ATOM 2703 O O . TYR A 1 329 ? 13.315 -2.394 -9.573 1.00 90.31 329 TYR A O 1
ATOM 2711 N N . GLY A 1 330 ? 13.011 -3.438 -7.613 1.00 92.62 330 GLY A N 1
ATOM 2712 C CA . GLY A 1 330 ? 12.828 -2.244 -6.793 1.00 92.62 330 GLY A CA 1
ATOM 2713 C C . GLY A 1 330 ? 11.379 -1.753 -6.762 1.00 92.62 330 GLY A C 1
ATOM 2714 O O . GLY A 1 330 ? 10.748 -1.564 -7.797 1.00 92.62 330 GLY A O 1
ATOM 2715 N N . LYS A 1 331 ? 10.870 -1.479 -5.554 1.00 93.25 331 LYS A N 1
ATOM 2716 C CA . LYS A 1 331 ? 9.450 -1.161 -5.301 1.00 93.25 331 LYS A CA 1
ATOM 2717 C C . LYS A 1 331 ? 8.892 0.060 -6.037 1.00 93.25 331 LYS A C 1
ATOM 2719 O O . LYS A 1 331 ? 7.694 0.113 -6.265 1.00 93.25 331 LYS A O 1
ATOM 2724 N N . HIS A 1 332 ? 9.737 1.021 -6.409 1.00 96.38 332 HIS A N 1
ATOM 2725 C CA . HIS A 1 332 ? 9.309 2.250 -7.091 1.00 96.38 332 HIS A CA 1
ATOM 2726 C C . HIS A 1 332 ? 9.530 2.214 -8.606 1.00 96.38 332 HIS A C 1
ATOM 2728 O O . HIS A 1 332 ? 9.227 3.188 -9.289 1.00 96.38 332 HIS A O 1
ATOM 2734 N N . THR A 1 333 ? 10.092 1.133 -9.148 1.00 94.94 333 THR A N 1
ATOM 2735 C CA . THR A 1 333 ? 10.399 1.045 -10.577 1.00 94.94 333 THR A CA 1
ATOM 2736 C C . THR A 1 333 ? 9.110 0.769 -11.366 1.00 94.94 333 THR A C 1
ATOM 2738 O O . THR A 1 333 ? 8.437 -0.222 -11.072 1.00 94.94 333 THR A O 1
ATOM 2741 N N . PRO A 1 334 ? 8.738 1.611 -12.351 1.00 94.25 334 PRO A N 1
ATOM 2742 C CA . PRO A 1 334 ? 7.612 1.316 -13.234 1.00 94.25 334 PRO A CA 1
ATOM 2743 C C . PRO A 1 334 ? 7.919 0.102 -14.109 1.00 94.25 334 PRO A C 1
ATOM 2745 O O . PRO A 1 334 ? 9.060 -0.084 -14.539 1.00 94.25 334 PRO A O 1
ATOM 2748 N N . LEU A 1 335 ? 6.893 -0.691 -14.418 1.00 92.62 335 LEU A N 1
ATOM 2749 C CA . LEU A 1 335 ? 7.073 -1.975 -15.095 1.00 92.62 335 LEU A CA 1
ATOM 2750 C C . LEU A 1 335 ? 7.712 -1.845 -16.491 1.00 92.62 335 LEU A C 1
ATOM 2752 O O . LEU A 1 335 ? 8.516 -2.689 -16.865 1.00 92.62 335 LEU A O 1
ATOM 2756 N N . PHE A 1 336 ? 7.465 -0.750 -17.220 1.00 92.38 336 PHE A N 1
ATOM 2757 C CA . PHE A 1 336 ? 8.077 -0.507 -18.538 1.00 92.38 336 PHE A CA 1
ATOM 2758 C C . PHE A 1 336 ? 9.595 -0.244 -18.501 1.00 92.38 336 PHE A C 1
ATOM 2760 O O . PHE A 1 336 ? 10.245 -0.283 -19.543 1.00 92.38 336 PHE A O 1
ATOM 2767 N N . LEU A 1 337 ? 10.181 0.028 -17.328 1.00 91.62 337 LEU A N 1
ATOM 2768 C CA . LEU A 1 337 ? 11.640 0.112 -17.158 1.00 91.62 337 LEU A CA 1
ATOM 2769 C C . LEU A 1 337 ? 12.252 -1.202 -16.668 1.00 91.62 337 LEU A C 1
ATOM 2771 O O . LEU A 1 337 ? 13.476 -1.314 -16.570 1.00 91.62 337 LEU A O 1
ATOM 2775 N N . VAL A 1 338 ? 11.421 -2.180 -16.310 1.00 88.94 338 VAL A N 1
ATOM 2776 C CA . VAL A 1 338 ? 11.882 -3.470 -15.816 1.00 88.94 338 VAL A CA 1
ATOM 2777 C C . VAL A 1 338 ? 12.254 -4.331 -17.008 1.00 88.94 338 VAL A C 1
ATOM 2779 O O . VAL A 1 338 ? 11.405 -4.794 -17.764 1.00 88.94 338 VAL A O 1
ATOM 2782 N N . LYS A 1 339 ? 13.549 -4.570 -17.161 1.00 84.31 339 LYS A N 1
ATOM 2783 C CA . LYS A 1 339 ? 14.056 -5.545 -18.121 1.00 84.31 339 LYS A CA 1
ATOM 2784 C C . LYS A 1 339 ? 13.964 -6.958 -17.522 1.00 84.31 339 LYS A C 1
ATOM 2786 O O . LYS A 1 339 ? 14.192 -7.093 -16.314 1.00 84.31 339 LYS A O 1
ATOM 2791 N N . PRO A 1 340 ? 13.651 -7.998 -18.315 1.00 75.88 340 PRO A N 1
ATOM 2792 C CA . PRO A 1 340 ? 13.534 -9.377 -17.832 1.00 75.88 340 PRO A CA 1
ATOM 2793 C C . PRO A 1 340 ? 14.746 -9.842 -17.016 1.00 75.88 340 PRO A C 1
ATOM 2795 O O . PRO A 1 340 ? 14.589 -10.444 -15.961 1.00 75.88 340 PRO A O 1
ATOM 2798 N N . GLU A 1 341 ? 15.943 -9.474 -17.461 1.00 72.12 341 GLU A N 1
ATOM 2799 C CA . GLU A 1 341 ? 17.221 -9.876 -16.879 1.00 72.12 341 GLU A CA 1
ATOM 2800 C C . GLU A 1 341 ? 17.700 -9.000 -15.702 1.00 72.12 341 GLU A C 1
ATOM 2802 O O . GLU A 1 341 ? 18.756 -9.258 -15.121 1.00 72.12 341 GLU A O 1
ATOM 2807 N N . PHE A 1 342 ? 16.957 -7.951 -15.327 1.00 67.62 342 PHE A N 1
ATOM 2808 C CA . PHE A 1 342 ? 17.425 -6.970 -14.345 1.00 67.62 342 PHE A CA 1
ATOM 2809 C C . PHE A 1 342 ? 16.878 -7.201 -12.931 1.00 67.62 342 PHE A C 1
ATOM 2811 O O . PHE A 1 342 ? 15.766 -6.801 -12.585 1.00 67.62 342 PHE A O 1
ATOM 2818 N N . HIS A 1 343 ? 17.759 -7.685 -12.053 1.00 68.81 343 HIS A N 1
ATOM 2819 C CA . HIS A 1 343 ? 17.667 -7.439 -10.613 1.00 68.81 343 HIS A CA 1
ATOM 2820 C C . HIS A 1 343 ? 18.229 -6.047 -10.304 1.00 68.81 343 HIS A C 1
ATOM 2822 O O . HIS A 1 343 ? 19.438 -5.852 -10.171 1.00 68.81 343 HIS A O 1
ATOM 2828 N N . VAL A 1 344 ? 17.346 -5.055 -10.194 1.00 64.19 344 VAL A N 1
ATOM 2829 C CA . VAL A 1 344 ? 17.734 -3.664 -9.888 1.00 64.19 344 VAL A CA 1
ATOM 2830 C C . VAL A 1 344 ? 18.247 -3.536 -8.450 1.00 64.19 344 VAL A C 1
ATOM 2832 O O . VAL A 1 344 ? 19.065 -2.667 -8.141 1.00 64.19 344 VAL A O 1
ATOM 2835 N N . THR A 1 345 ? 17.805 -4.408 -7.541 1.00 63.31 345 THR A N 1
ATOM 2836 C CA . THR A 1 345 ? 18.279 -4.383 -6.158 1.00 63.31 345 THR A CA 1
ATOM 2837 C C . THR A 1 345 ? 19.706 -4.928 -6.099 1.00 63.31 345 THR A C 1
ATOM 2839 O O . THR A 1 345 ? 19.930 -6.137 -6.145 1.00 63.31 345 THR A O 1
ATOM 2842 N N . GLY A 1 346 ? 20.697 -4.038 -6.016 1.00 58.75 346 GLY A N 1
ATOM 2843 C CA . GLY A 1 346 ? 22.105 -4.435 -6.002 1.00 58.75 346 GLY A CA 1
ATOM 2844 C C . GLY A 1 346 ? 22.470 -5.374 -4.843 1.00 58.75 346 GLY A C 1
ATOM 2845 O O . GLY A 1 346 ? 21.708 -5.532 -3.893 1.00 58.75 346 GLY A O 1
ATOM 2846 N N . ARG A 1 347 ? 23.688 -5.947 -4.900 1.00 56.31 347 ARG A N 1
ATOM 2847 C CA . ARG A 1 347 ? 24.619 -6.210 -3.767 1.00 56.31 347 ARG A CA 1
ATOM 2848 C C . ARG A 1 347 ? 24.104 -6.726 -2.395 1.00 56.31 347 ARG A C 1
ATOM 2850 O O . ARG A 1 347 ? 24.630 -7.692 -1.854 1.00 56.31 347 ARG A O 1
ATOM 2857 N N . ARG A 1 348 ? 23.153 -6.040 -1.780 1.00 57.69 348 ARG A N 1
ATOM 2858 C CA . ARG A 1 348 ? 22.966 -5.993 -0.328 1.00 57.69 348 ARG A CA 1
ATOM 2859 C C . ARG A 1 348 ? 21.574 -6.396 0.156 1.00 57.69 348 ARG A C 1
ATOM 2861 O O . ARG A 1 348 ? 21.317 -6.272 1.344 1.00 57.69 348 ARG A O 1
ATOM 2868 N N . THR A 1 349 ? 20.682 -6.856 -0.719 1.00 66.94 349 THR A N 1
ATOM 2869 C CA . THR A 1 349 ? 19.355 -7.330 -0.293 1.00 66.94 349 THR A CA 1
ATOM 2870 C C . THR A 1 349 ? 19.253 -8.847 -0.415 1.00 66.94 349 THR A C 1
ATOM 2872 O O . THR A 1 349 ? 19.840 -9.437 -1.322 1.00 66.94 349 THR A O 1
ATOM 2875 N N . ASN A 1 350 ? 18.497 -9.475 0.489 1.00 70.00 350 ASN A N 1
ATOM 2876 C CA . ASN A 1 350 ? 18.231 -10.921 0.470 1.00 70.00 350 ASN A CA 1
ATOM 2877 C C . ASN A 1 350 ? 17.399 -11.360 -0.753 1.00 70.00 350 ASN A C 1
ATOM 2879 O O . ASN A 1 350 ? 17.257 -12.550 -1.001 1.00 70.00 350 ASN A O 1
ATOM 2883 N N . ILE A 1 351 ? 16.907 -10.400 -1.541 1.00 79.19 351 ILE A N 1
ATOM 2884 C CA . ILE A 1 351 ? 16.021 -10.603 -2.692 1.00 79.19 351 ILE A CA 1
ATOM 2885 C C . ILE A 1 351 ? 16.775 -11.063 -3.949 1.00 79.19 351 ILE A C 1
ATOM 2887 O O . ILE A 1 351 ? 16.166 -11.521 -4.906 1.00 79.19 351 ILE A O 1
ATOM 2891 N N . LYS A 1 352 ? 18.111 -11.006 -3.970 1.00 76.50 352 LYS A N 1
ATOM 2892 C CA . LYS A 1 352 ? 18.891 -11.404 -5.157 1.00 76.50 352 LYS A CA 1
ATOM 2893 C C . LYS A 1 352 ? 18.663 -12.831 -5.640 1.00 76.50 352 LYS A C 1
ATOM 2895 O O . LYS A 1 352 ? 18.915 -13.106 -6.804 1.00 76.50 352 LYS A O 1
ATOM 2900 N N . ASN A 1 353 ? 18.289 -13.720 -4.728 1.00 84.00 353 ASN A N 1
ATOM 2901 C CA . ASN A 1 353 ? 18.110 -15.135 -5.028 1.00 84.00 353 ASN A CA 1
ATOM 2902 C C . ASN A 1 353 ? 16.637 -15.479 -5.283 1.00 84.00 353 ASN A C 1
ATOM 2904 O O . ASN A 1 353 ? 16.313 -16.654 -5.383 1.00 84.00 353 ASN A O 1
ATOM 2908 N N . ILE A 1 354 ? 15.755 -14.477 -5.326 1.00 89.25 354 ILE A N 1
ATOM 2909 C CA . ILE A 1 354 ? 14.336 -14.663 -5.616 1.00 89.25 354 ILE A CA 1
ATOM 2910 C C . ILE A 1 354 ? 14.165 -14.494 -7.115 1.00 89.25 354 ILE A C 1
ATOM 2912 O O . ILE A 1 354 ? 14.415 -13.403 -7.635 1.00 89.25 354 ILE A O 1
ATOM 2916 N N . HIS A 1 355 ? 13.749 -15.553 -7.805 1.00 9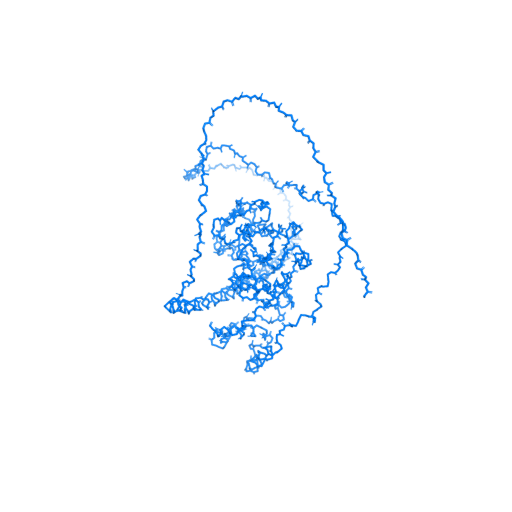0.31 355 HIS A N 1
ATOM 2917 C CA . HIS A 1 355 ? 13.408 -15.441 -9.213 1.00 90.31 355 HIS A CA 1
ATOM 2918 C C . HIS A 1 355 ? 12.185 -14.515 -9.361 1.00 90.31 355 HIS A C 1
ATOM 2920 O O . HIS A 1 355 ? 11.257 -14.612 -8.556 1.00 90.31 355 HIS A O 1
ATOM 2926 N N . PRO A 1 356 ? 12.144 -13.596 -10.345 1.00 90.19 356 PRO A N 1
ATOM 2927 C CA . PRO A 1 356 ? 10.998 -12.703 -10.519 1.00 90.19 356 PRO A CA 1
ATOM 2928 C C . PRO A 1 356 ? 9.656 -13.430 -10.670 1.00 90.19 356 PRO A C 1
ATOM 2930 O O . PRO A 1 356 ? 8.649 -12.901 -10.212 1.00 90.19 356 PRO A O 1
ATOM 2933 N N . ASP A 1 357 ? 9.656 -14.628 -11.258 1.00 92.06 357 ASP A N 1
ATOM 2934 C CA . ASP A 1 357 ? 8.439 -15.430 -11.451 1.00 92.06 357 ASP A CA 1
ATOM 2935 C C . ASP A 1 357 ? 7.969 -16.137 -10.167 1.00 92.06 357 ASP A C 1
ATOM 2937 O O . ASP A 1 357 ? 6.796 -16.478 -10.056 1.00 92.06 357 ASP A O 1
ATOM 2941 N N . ASP A 1 358 ? 8.835 -16.263 -9.154 1.00 95.25 358 ASP A N 1
ATOM 2942 C CA . ASP A 1 358 ? 8.474 -16.812 -7.837 1.00 95.25 358 ASP A CA 1
ATOM 2943 C C . ASP A 1 358 ? 7.824 -15.750 -6.931 1.00 95.25 358 ASP A C 1
ATOM 2945 O O . ASP A 1 358 ? 7.569 -15.978 -5.744 1.00 95.25 358 ASP A O 1
ATOM 2949 N N . CYS A 1 359 ? 7.600 -14.547 -7.464 1.00 95.50 359 CYS A N 1
ATOM 2950 C CA . CYS A 1 359 ? 7.239 -13.365 -6.706 1.00 95.50 359 CYS A CA 1
ATOM 2951 C C . CYS A 1 359 ? 5.932 -12.747 -7.208 1.00 95.50 359 CYS A C 1
ATOM 2953 O O . CYS A 1 359 ? 5.880 -12.128 -8.270 1.00 95.50 359 CYS A O 1
ATOM 2955 N N . LEU A 1 360 ? 4.888 -12.846 -6.387 1.00 97.31 360 LEU A N 1
ATOM 2956 C CA . LEU A 1 360 ? 3.657 -12.099 -6.583 1.00 97.31 360 LEU A CA 1
ATOM 2957 C C . LEU A 1 360 ? 3.854 -10.653 -6.125 1.00 97.31 360 LEU A C 1
ATOM 2959 O O . LEU A 1 360 ? 4.348 -10.392 -5.024 1.00 97.31 360 LEU A O 1
ATOM 2963 N N . VAL A 1 361 ? 3.437 -9.699 -6.952 1.00 97.38 361 VAL A N 1
ATOM 2964 C CA . VAL A 1 361 ? 3.556 -8.276 -6.624 1.00 97.38 361 VAL A CA 1
ATOM 2965 C C . VAL A 1 361 ? 2.293 -7.788 -5.920 1.00 97.38 361 VAL A C 1
ATOM 2967 O O . VAL A 1 361 ? 1.214 -7.827 -6.495 1.00 97.38 361 VAL A O 1
ATOM 2970 N N . ALA A 1 362 ? 2.426 -7.263 -4.705 1.00 98.19 362 ALA A N 1
ATOM 2971 C CA . ALA A 1 362 ? 1.382 -6.491 -4.034 1.00 98.19 362 ALA A CA 1
ATOM 2972 C C . ALA A 1 362 ? 1.621 -4.993 -4.291 1.00 98.19 362 ALA A C 1
ATOM 2974 O O . ALA A 1 362 ? 2.559 -4.389 -3.761 1.00 98.19 362 ALA A O 1
ATOM 2975 N N . LEU A 1 363 ? 0.783 -4.407 -5.140 1.00 98.12 363 LEU A N 1
ATOM 2976 C CA . LEU A 1 363 ? 0.880 -3.044 -5.634 1.00 98.12 363 LEU A CA 1
ATOM 2977 C C . LEU A 1 363 ? -0.044 -2.102 -4.855 1.00 98.12 363 LEU A C 1
ATOM 2979 O O . LEU A 1 363 ? -1.263 -2.145 -5.010 1.00 98.12 363 LEU A O 1
ATOM 2983 N N . SER A 1 364 ? 0.557 -1.213 -4.065 1.00 98.31 364 SER A N 1
ATOM 2984 C CA . SER A 1 364 ? -0.175 -0.172 -3.343 1.00 98.31 364 SER A CA 1
ATOM 2985 C C . SER A 1 364 ? -0.353 1.068 -4.214 1.00 98.31 364 SER A C 1
ATOM 2987 O O . SER A 1 364 ? 0.632 1.647 -4.689 1.00 98.31 364 SER A O 1
ATOM 2989 N N . VAL A 1 365 ? -1.598 1.508 -4.381 1.00 98.25 365 VAL A N 1
ATOM 2990 C CA . VAL A 1 365 ? -1.961 2.717 -5.129 1.00 98.25 365 VAL A CA 1
ATOM 2991 C C . VAL A 1 365 ? -2.696 3.670 -4.208 1.00 98.25 365 VAL A C 1
ATOM 2993 O O . VAL A 1 365 ? -3.644 3.290 -3.544 1.00 98.25 365 VAL A O 1
ATOM 2996 N N . ARG A 1 366 ? -2.265 4.926 -4.153 1.00 97.81 366 ARG A N 1
ATOM 2997 C CA . ARG A 1 366 ? -2.906 5.949 -3.322 1.00 97.81 366 ARG A CA 1
ATOM 2998 C C . ARG A 1 366 ? -3.747 6.874 -4.184 1.00 97.81 366 ARG A C 1
ATOM 3000 O O . ARG A 1 366 ? -3.345 7.154 -5.319 1.00 97.81 366 ARG A O 1
ATOM 3007 N N . HIS A 1 367 ? -4.853 7.366 -3.630 1.00 96.81 367 HIS A N 1
ATOM 3008 C CA . HIS A 1 367 ? -5.697 8.361 -4.277 1.00 96.81 367 HIS A CA 1
ATOM 3009 C C . HIS A 1 367 ? -4.847 9.518 -4.849 1.00 96.81 367 HIS A C 1
ATOM 3011 O O . HIS A 1 367 ? -3.948 10.019 -4.160 1.00 96.81 367 HIS A O 1
ATOM 3017 N N . PRO A 1 368 ? -5.049 9.914 -6.123 1.00 96.38 368 PRO A N 1
ATOM 3018 C CA . PRO A 1 368 ? -4.113 10.785 -6.830 1.00 96.38 368 PRO A CA 1
ATOM 3019 C C . PRO A 1 368 ? -3.938 12.142 -6.151 1.00 96.38 368 PRO A C 1
ATOM 3021 O O . PRO A 1 368 ? -2.814 12.628 -6.075 1.00 96.38 368 PRO A O 1
ATOM 3024 N N . TYR A 1 369 ? -5.000 12.732 -5.600 1.00 94.38 369 TYR A N 1
ATOM 3025 C CA . TYR A 1 369 ? -4.910 14.028 -4.925 1.00 94.38 369 TYR A CA 1
ATOM 3026 C C . TYR A 1 369 ? -4.067 13.954 -3.645 1.00 94.38 369 TYR A C 1
ATOM 3028 O O . TYR A 1 369 ? -3.122 14.729 -3.481 1.00 94.38 369 TYR A O 1
ATOM 3036 N N . ASP A 1 370 ? -4.311 12.957 -2.792 1.00 95.12 370 ASP A N 1
ATOM 3037 C CA . ASP A 1 370 ? -3.542 12.743 -1.560 1.00 95.12 370 ASP A CA 1
ATOM 3038 C C . ASP A 1 370 ? -2.089 12.365 -1.835 1.00 95.12 370 ASP A C 1
ATOM 3040 O O . ASP A 1 370 ? -1.160 12.778 -1.129 1.00 95.12 370 ASP A O 1
ATOM 3044 N N . TRP A 1 371 ? -1.877 11.571 -2.883 1.00 97.44 371 TRP A N 1
ATOM 3045 C CA . TRP A 1 371 ? -0.548 11.220 -3.350 1.00 97.44 371 TRP A CA 1
ATOM 3046 C C . TRP A 1 371 ? 0.216 12.459 -3.826 1.00 97.44 371 TRP A C 1
ATOM 3048 O O . TRP A 1 371 ? 1.340 12.689 -3.373 1.00 97.44 371 TRP A O 1
ATOM 3058 N N . ILE A 1 372 ? -0.393 13.286 -4.680 1.00 95.56 372 ILE A N 1
ATOM 3059 C CA . ILE A 1 372 ? 0.209 14.524 -5.179 1.00 95.56 372 ILE A CA 1
ATOM 3060 C C . ILE A 1 372 ? 0.540 15.467 -4.013 1.00 95.56 372 ILE A C 1
ATOM 3062 O O . ILE A 1 372 ? 1.665 15.966 -3.933 1.00 95.56 372 ILE A O 1
ATOM 3066 N N . ALA A 1 373 ? -0.389 15.663 -3.074 1.00 93.56 373 ALA A N 1
ATOM 3067 C CA . ALA A 1 373 ? -0.163 16.481 -1.883 1.00 93.56 373 ALA A CA 1
ATOM 3068 C C . ALA A 1 373 ? 1.016 15.958 -1.042 1.00 93.56 373 ALA A C 1
ATOM 3070 O O . ALA A 1 373 ? 1.827 16.730 -0.522 1.00 93.56 373 ALA A O 1
ATOM 3071 N N . SER A 1 374 ? 1.177 14.635 -0.945 1.00 95.12 374 SER A N 1
ATOM 3072 C CA . SER A 1 374 ? 2.339 14.033 -0.290 1.00 95.12 374 SER A CA 1
ATOM 3073 C C . SER A 1 374 ? 3.640 14.290 -1.057 1.00 95.12 374 SER A C 1
ATOM 3075 O O . SER A 1 374 ? 4.645 14.657 -0.444 1.00 95.12 374 SER A O 1
ATOM 3077 N N . MET A 1 375 ? 3.624 14.166 -2.385 1.00 95.88 375 MET A N 1
ATOM 3078 C CA . MET A 1 375 ? 4.780 14.446 -3.240 1.00 95.88 375 MET A CA 1
ATOM 3079 C C . MET A 1 375 ? 5.209 15.916 -3.167 1.00 95.88 375 MET A C 1
ATOM 3081 O O . MET A 1 375 ? 6.404 16.202 -3.177 1.00 95.88 375 MET A O 1
ATOM 3085 N N . CYS A 1 376 ? 4.268 16.844 -2.995 1.00 93.56 376 CYS A N 1
ATOM 3086 C CA . CYS A 1 376 ? 4.558 18.255 -2.744 1.00 93.56 376 CYS A CA 1
ATOM 3087 C C . CYS A 1 376 ? 5.387 18.492 -1.478 1.00 93.56 376 CYS A C 1
ATOM 3089 O O . CYS A 1 376 ? 6.254 19.367 -1.444 1.00 93.56 376 CYS A O 1
ATOM 3091 N N . ARG A 1 377 ? 5.142 17.703 -0.426 1.00 93.00 377 ARG A N 1
ATOM 3092 C CA . ARG A 1 377 ? 5.923 17.760 0.819 1.00 93.00 377 ARG A CA 1
ATOM 3093 C C . ARG A 1 377 ? 7.250 17.017 0.681 1.00 93.00 377 ARG A C 1
ATOM 3095 O O . ARG A 1 377 ? 8.277 17.477 1.180 1.00 93.00 377 ARG A O 1
ATOM 3102 N N . HIS A 1 378 ? 7.234 15.889 -0.025 1.00 94.12 378 HIS A N 1
ATOM 3103 C CA . HIS A 1 378 ? 8.375 15.001 -0.196 1.00 94.12 378 HIS A CA 1
ATOM 3104 C C . HIS A 1 378 ? 8.493 14.541 -1.651 1.00 94.12 378 HIS A C 1
ATOM 3106 O O . HIS A 1 378 ? 8.019 13.473 -2.013 1.00 94.12 378 HIS A O 1
ATOM 3112 N N . GLY A 1 379 ? 9.192 15.307 -2.494 1.00 92.31 379 GLY A N 1
ATOM 3113 C CA . GLY A 1 379 ? 9.359 14.944 -3.910 1.00 92.31 379 GLY A CA 1
ATOM 3114 C C . GLY A 1 379 ? 10.222 13.695 -4.154 1.00 92.31 379 GLY A C 1
ATOM 3115 O O . GLY A 1 379 ? 10.281 13.194 -5.273 1.00 92.31 379 GLY A O 1
ATOM 3116 N N . TYR A 1 380 ? 10.913 13.181 -3.128 1.00 95.19 380 TYR A N 1
ATOM 3117 C CA . TYR A 1 380 ? 11.901 12.100 -3.241 1.00 95.19 380 TYR A CA 1
ATOM 3118 C C . TYR A 1 380 ? 12.893 12.365 -4.390 1.00 95.19 380 TYR A C 1
ATOM 3120 O O . TYR A 1 380 ? 13.610 13.375 -4.402 1.00 95.19 380 TYR A O 1
ATOM 3128 N N . THR A 1 381 ? 12.936 11.454 -5.362 1.00 96.12 381 THR A N 1
ATOM 3129 C CA . THR A 1 381 ? 13.768 11.537 -6.560 1.00 96.12 381 THR A CA 1
ATOM 3130 C C . THR A 1 381 ? 13.042 12.151 -7.758 1.00 96.12 381 THR A C 1
ATOM 3132 O O . THR A 1 381 ? 13.678 12.338 -8.796 1.00 96.12 381 THR A O 1
ATOM 3135 N N . ALA A 1 382 ? 11.754 12.480 -7.627 1.00 96.19 382 ALA A N 1
ATOM 3136 C CA . ALA A 1 382 ? 11.006 13.252 -8.607 1.00 96.19 382 ALA A CA 1
ATOM 3137 C C . ALA A 1 382 ? 11.280 14.750 -8.416 1.00 96.19 382 ALA A C 1
ATOM 3139 O O . ALA A 1 382 ? 11.354 15.261 -7.295 1.00 96.19 382 ALA A O 1
ATOM 3140 N N . LYS A 1 383 ? 11.494 15.449 -9.529 1.00 95.00 383 LYS A N 1
ATOM 3141 C CA . LYS A 1 383 ? 11.808 16.877 -9.586 1.00 95.00 383 LYS A CA 1
ATOM 3142 C C . LYS A 1 383 ? 10.931 17.529 -10.648 1.00 95.00 383 LYS A C 1
ATOM 3144 O O . LYS A 1 383 ? 10.935 17.078 -11.787 1.00 95.00 383 LYS A O 1
ATOM 3149 N N . TRP A 1 384 ? 10.214 18.576 -10.262 1.00 93.56 384 TRP A N 1
ATOM 3150 C CA . TRP A 1 384 ? 9.413 19.433 -11.138 1.00 93.56 384 TRP A CA 1
ATOM 3151 C C . TRP A 1 384 ? 9.332 20.830 -10.524 1.00 93.56 384 TRP A C 1
ATOM 3153 O O . TRP A 1 384 ? 9.568 20.988 -9.319 1.00 93.56 384 TRP A O 1
ATOM 3163 N N . ALA A 1 385 ? 9.020 21.840 -11.333 1.00 90.19 385 ALA A N 1
ATOM 3164 C CA . ALA A 1 385 ? 8.888 23.204 -10.842 1.00 90.19 385 ALA A CA 1
ATOM 3165 C C . ALA A 1 385 ? 7.626 23.341 -9.973 1.00 90.19 385 ALA A C 1
ATOM 3167 O O . ALA A 1 385 ? 6.506 23.220 -10.460 1.00 90.19 385 ALA A O 1
ATOM 3168 N N . HIS A 1 386 ? 7.807 23.600 -8.679 1.00 89.12 386 HIS A N 1
ATOM 3169 C CA . HIS A 1 386 ? 6.724 23.926 -7.752 1.00 89.12 386 HIS A CA 1
ATOM 3170 C C . HIS A 1 386 ? 7.254 24.772 -6.592 1.00 89.12 386 HIS A C 1
ATOM 3172 O O . HIS A 1 386 ? 8.456 24.819 -6.324 1.00 89.12 386 HIS A O 1
ATOM 3178 N N . THR A 1 387 ? 6.345 25.425 -5.872 1.00 85.75 387 THR A N 1
ATOM 3179 C CA . THR A 1 387 ? 6.643 26.058 -4.581 1.00 85.75 387 THR A CA 1
ATOM 3180 C C . THR A 1 387 ? 5.758 25.440 -3.509 1.00 85.75 387 THR A C 1
ATOM 3182 O O . THR A 1 387 ? 4.703 24.902 -3.827 1.00 85.75 387 THR A O 1
ATOM 3185 N N . ARG A 1 388 ? 6.130 25.550 -2.227 1.00 83.75 388 ARG A N 1
ATOM 3186 C CA . ARG A 1 388 ? 5.287 25.039 -1.129 1.00 83.75 388 ARG A CA 1
ATOM 3187 C C . ARG A 1 388 ? 3.872 25.633 -1.115 1.00 83.75 388 ARG A C 1
ATOM 3189 O O . ARG A 1 388 ? 2.961 24.956 -0.669 1.00 83.75 388 ARG A O 1
ATOM 3196 N N . LYS A 1 389 ? 3.703 26.876 -1.584 1.00 85.19 389 LYS A N 1
ATOM 3197 C CA . LYS A 1 389 ? 2.412 27.587 -1.609 1.00 85.19 389 LYS A CA 1
ATOM 3198 C C . LYS A 1 389 ? 1.555 27.264 -2.833 1.00 85.19 389 LYS A C 1
ATOM 3200 O O . LYS A 1 389 ? 0.380 27.583 -2.844 1.00 85.19 389 LYS A O 1
ATOM 3205 N N . ASN A 1 390 ? 2.162 26.713 -3.878 1.00 83.69 390 ASN A N 1
ATOM 3206 C CA . ASN A 1 390 ? 1.527 26.521 -5.177 1.00 83.69 390 ASN A CA 1
ATOM 3207 C C . ASN A 1 390 ? 1.885 25.136 -5.721 1.00 83.69 390 ASN A C 1
ATOM 3209 O O . ASN A 1 390 ? 2.304 24.995 -6.860 1.00 83.69 390 ASN A O 1
ATOM 3213 N N . CYS A 1 391 ? 1.847 24.114 -4.872 1.00 82.44 391 CYS A N 1
ATOM 3214 C CA . CYS A 1 391 ? 2.051 22.734 -5.287 1.00 82.44 391 CYS A CA 1
ATOM 3215 C C . CYS A 1 391 ? 0.691 22.034 -5.291 1.00 82.44 391 CYS A C 1
ATOM 3217 O O . CYS A 1 391 ? -0.064 22.259 -4.351 1.00 82.44 391 CYS A O 1
ATOM 3219 N N . PRO A 1 392 ? 0.354 21.197 -6.290 1.00 78.00 392 PRO A N 1
ATOM 3220 C CA . PRO A 1 392 ? 1.176 20.694 -7.409 1.00 78.00 392 PRO A CA 1
ATOM 3221 C C . PRO A 1 392 ? 1.513 21.633 -8.568 1.00 78.00 392 PRO A C 1
ATOM 3223 O O . PRO A 1 392 ? 2.328 21.244 -9.402 1.00 78.00 392 PRO A O 1
ATOM 3226 N N . HIS A 1 393 ? 0.906 22.817 -8.643 1.00 75.62 393 HIS A N 1
ATOM 3227 C CA . HIS A 1 393 ? 0.966 23.698 -9.816 1.00 75.62 393 HIS A CA 1
ATOM 3228 C C . HIS A 1 393 ? 0.449 23.030 -11.110 1.00 75.62 393 HIS A C 1
ATOM 3230 O O . HIS A 1 393 ? 1.123 23.024 -12.140 1.00 75.62 393 HIS A O 1
ATOM 3236 N N . LEU A 1 394 ? -0.753 22.434 -11.064 1.00 73.56 394 LEU A N 1
ATOM 3237 C CA . LEU A 1 394 ? -1.335 21.734 -12.226 1.00 73.56 394 LEU A CA 1
ATOM 3238 C C . LEU A 1 394 ? -1.703 22.676 -13.388 1.00 73.56 394 LEU A C 1
ATOM 3240 O O . LEU A 1 394 ? -1.750 22.228 -14.533 1.00 73.56 394 LEU A O 1
ATOM 3244 N N . ALA A 1 395 ? -1.939 23.962 -13.114 1.00 65.75 395 ALA A N 1
ATOM 3245 C CA . ALA A 1 395 ? -2.308 24.960 -14.115 1.00 65.75 395 ALA A CA 1
ATOM 3246 C C . ALA A 1 395 ? -1.106 25.830 -14.540 1.00 65.75 395 ALA A C 1
ATOM 3248 O O . ALA A 1 395 ? -0.373 26.337 -13.698 1.00 65.75 395 ALA A O 1
ATOM 3249 N N . ASN A 1 396 ? -0.947 26.026 -15.855 1.00 58.62 396 ASN A N 1
ATOM 3250 C CA . ASN A 1 396 ? -0.203 27.119 -16.507 1.00 58.62 396 ASN A CA 1
ATOM 3251 C C . ASN A 1 396 ? 1.248 27.393 -16.061 1.00 58.62 396 ASN A C 1
ATOM 3253 O O . ASN A 1 396 ? 1.649 28.551 -15.960 1.00 58.62 396 ASN A O 1
ATOM 3257 N N . SER A 1 397 ? 2.078 26.360 -15.882 1.00 62.25 397 SER A N 1
ATOM 3258 C CA . SER A 1 397 ? 3.534 26.555 -15.867 1.00 62.25 397 SER A CA 1
ATOM 3259 C C . SER A 1 397 ? 4.177 26.036 -17.151 1.00 62.25 397 SER A C 1
ATOM 3261 O O . SER A 1 397 ? 3.956 24.897 -17.560 1.00 62.25 397 SER A O 1
ATOM 3263 N N . GLU A 1 398 ? 5.012 26.872 -17.772 1.00 74.12 398 GLU A N 1
ATOM 3264 C CA . GLU A 1 398 ? 5.819 26.527 -18.955 1.00 74.12 398 GLU A CA 1
ATOM 3265 C C . GLU A 1 398 ? 6.814 25.377 -18.682 1.00 74.12 398 GLU A C 1
ATOM 3267 O O . GLU A 1 398 ? 7.414 24.841 -19.608 1.00 74.12 398 GLU A O 1
ATOM 3272 N N . ASN A 1 399 ? 6.968 24.947 -17.420 1.00 80.38 399 ASN A N 1
ATOM 3273 C CA . ASN A 1 399 ? 7.884 23.887 -17.003 1.00 80.38 399 ASN A CA 1
ATOM 3274 C C . ASN A 1 399 ? 7.233 22.896 -16.019 1.00 80.38 399 ASN A C 1
ATOM 3276 O O . ASN A 1 399 ? 7.642 22.765 -14.863 1.00 80.38 399 ASN A O 1
ATOM 3280 N N . ARG A 1 400 ? 6.198 22.198 -16.493 1.00 88.50 400 ARG A N 1
ATOM 3281 C CA . ARG A 1 400 ? 5.482 21.156 -15.733 1.00 88.50 400 ARG A CA 1
ATOM 3282 C C . ARG A 1 400 ? 6.146 19.775 -15.766 1.00 88.50 400 ARG A C 1
ATOM 3284 O O . ARG A 1 400 ? 5.726 18.890 -15.024 1.00 88.50 400 ARG A O 1
ATOM 3291 N N . THR A 1 401 ? 7.193 19.601 -16.572 1.00 93.94 401 THR A N 1
ATOM 3292 C CA . THR A 1 401 ? 7.870 18.315 -16.754 1.00 93.94 401 THR A CA 1
ATOM 3293 C C . THR A 1 401 ? 8.409 17.779 -15.431 1.00 93.94 401 THR A C 1
ATOM 3295 O O . THR A 1 401 ? 9.147 18.449 -14.704 1.00 93.94 401 THR A O 1
ATOM 3298 N N . VAL A 1 402 ? 8.078 16.527 -15.136 1.00 95.62 402 VAL A N 1
ATOM 3299 C CA . VAL A 1 402 ? 8.587 15.794 -13.984 1.00 95.62 402 VAL A CA 1
ATOM 3300 C C . VAL A 1 402 ? 9.738 14.912 -14.427 1.00 95.62 402 VAL A C 1
ATOM 3302 O O . VAL A 1 402 ? 9.561 13.969 -15.191 1.00 95.62 402 VAL A O 1
ATOM 3305 N N . ARG A 1 403 ? 10.926 15.172 -13.888 1.00 97.19 403 ARG A N 1
ATOM 3306 C CA . ARG A 1 403 ? 12.078 14.275 -13.987 1.00 97.19 403 ARG A CA 1
ATOM 3307 C C . ARG A 1 403 ? 12.114 13.371 -12.762 1.00 97.19 403 ARG A C 1
ATOM 3309 O O . ARG A 1 403 ? 12.368 13.856 -11.661 1.00 97.19 403 ARG A O 1
ATOM 3316 N N . ALA A 1 404 ? 11.931 12.068 -12.939 1.00 97.31 404 ALA A N 1
ATOM 3317 C CA . ALA A 1 404 ? 11.990 11.087 -11.858 1.00 97.31 404 ALA A CA 1
ATOM 3318 C C . ALA A 1 404 ? 13.147 10.103 -12.053 1.00 97.31 404 ALA A C 1
ATOM 3320 O O . ALA A 1 404 ? 13.341 9.554 -13.136 1.00 97.31 404 ALA A O 1
ATOM 3321 N N . ARG A 1 405 ? 13.923 9.863 -10.988 1.00 96.44 405 ARG A N 1
ATOM 3322 C CA . ARG A 1 405 ? 14.963 8.824 -10.969 1.00 96.44 405 ARG A CA 1
ATOM 3323 C C . ARG A 1 405 ? 14.458 7.586 -10.236 1.00 96.44 405 ARG A C 1
ATOM 3325 O O . ARG A 1 405 ? 14.277 7.618 -9.019 1.00 96.44 405 ARG A O 1
ATOM 3332 N N . PHE A 1 406 ? 14.290 6.499 -10.970 1.00 94.12 406 PHE A N 1
ATOM 3333 C CA . PHE A 1 406 ? 13.985 5.171 -10.452 1.00 94.12 406 PHE A CA 1
ATOM 3334 C C . PHE A 1 406 ? 15.259 4.329 -10.343 1.00 94.12 406 PHE A C 1
ATOM 3336 O O . PHE A 1 406 ? 16.327 4.728 -10.811 1.00 94.12 406 PHE A O 1
ATOM 3343 N N . GLY A 1 407 ? 15.157 3.147 -9.732 1.00 87.25 407 GLY A N 1
ATOM 3344 C CA . GLY A 1 407 ? 16.301 2.238 -9.634 1.00 87.25 407 GLY A CA 1
ATOM 3345 C C . GLY A 1 407 ? 16.819 1.795 -11.009 1.00 87.25 407 GLY A C 1
ATOM 3346 O O . GLY A 1 407 ? 18.025 1.660 -11.189 1.00 87.25 407 GLY A O 1
ATOM 3347 N N . ALA A 1 408 ? 15.918 1.624 -11.982 1.00 89.38 408 ALA A N 1
ATOM 3348 C CA . ALA A 1 408 ? 16.253 1.179 -13.336 1.00 89.38 408 ALA A CA 1
ATOM 3349 C C . ALA A 1 408 ? 16.701 2.302 -14.291 1.00 89.38 408 ALA A C 1
ATOM 3351 O O . ALA A 1 408 ? 17.238 2.010 -15.356 1.00 89.38 408 ALA A O 1
ATOM 3352 N N . GLY A 1 409 ? 16.489 3.578 -13.950 1.00 90.94 409 GLY A N 1
ATOM 3353 C CA . GLY A 1 409 ? 16.805 4.681 -14.857 1.00 90.94 409 GLY A CA 1
ATOM 3354 C C . GLY A 1 409 ? 16.130 6.001 -14.503 1.00 90.94 409 GLY A C 1
ATOM 3355 O O . GLY A 1 409 ? 15.487 6.138 -13.463 1.00 90.94 409 GLY A O 1
ATOM 3356 N N . ILE A 1 410 ? 16.306 6.992 -15.374 1.00 95.56 410 ILE A N 1
ATOM 3357 C CA . ILE A 1 410 ? 15.633 8.293 -15.290 1.00 95.56 410 ILE A CA 1
ATOM 3358 C C . ILE A 1 410 ? 14.518 8.320 -16.334 1.00 95.56 410 ILE A C 1
ATOM 3360 O O . ILE A 1 410 ? 14.729 7.896 -17.468 1.00 95.56 410 ILE A O 1
ATOM 3364 N N . THR A 1 411 ? 13.358 8.845 -15.956 1.00 96.69 411 THR A N 1
ATOM 3365 C CA . THR A 1 411 ? 12.208 9.037 -16.845 1.00 96.69 411 THR A CA 1
ATOM 3366 C C . THR A 1 411 ? 11.691 10.459 -16.711 1.00 96.69 411 THR A C 1
ATOM 3368 O O . THR A 1 411 ? 11.839 11.095 -15.662 1.00 96.69 411 THR A O 1
ATOM 3371 N N . TYR A 1 412 ? 11.106 10.948 -17.797 1.00 96.88 412 TYR A N 1
ATOM 3372 C CA . TYR A 1 412 ? 10.475 12.250 -17.883 1.00 96.88 412 TYR A CA 1
ATOM 3373 C C . TYR A 1 412 ? 8.986 12.039 -18.134 1.00 96.88 412 TYR A C 1
ATOM 3375 O O . TYR A 1 412 ? 8.620 11.206 -18.959 1.00 96.88 412 TYR A O 1
ATOM 3383 N N . PHE A 1 413 ? 8.160 12.778 -17.409 1.00 95.94 413 PHE A N 1
ATOM 3384 C CA . PHE A 1 413 ? 6.714 12.840 -17.595 1.00 95.94 413 PHE A CA 1
ATOM 3385 C C . PHE A 1 413 ? 6.339 14.298 -17.844 1.00 95.94 413 PHE A C 1
ATOM 3387 O O . PHE A 1 413 ? 6.972 15.191 -17.285 1.00 95.94 413 PHE A O 1
ATOM 3394 N N . ASP A 1 414 ? 5.304 14.561 -18.627 1.00 93.69 414 ASP A N 1
ATOM 3395 C CA . ASP A 1 414 ? 4.841 15.912 -18.947 1.00 93.69 414 ASP A CA 1
ATOM 3396 C C . ASP A 1 414 ? 4.368 16.656 -17.698 1.00 93.69 414 ASP A C 1
ATOM 3398 O O . ASP A 1 414 ? 4.485 17.874 -17.632 1.00 93.69 414 ASP A O 1
ATOM 3402 N N . ASN A 1 415 ? 3.804 15.947 -16.716 1.00 93.56 415 ASN A N 1
ATOM 3403 C CA . ASN A 1 415 ? 3.370 16.508 -15.436 1.00 93.56 415 ASN A CA 1
ATOM 3404 C C . ASN A 1 415 ? 3.195 15.432 -14.351 1.00 93.56 415 ASN A C 1
ATOM 3406 O O . ASN A 1 415 ? 3.286 14.231 -14.610 1.00 93.56 415 ASN A O 1
ATOM 3410 N N . ILE A 1 416 ? 2.933 15.872 -13.115 1.00 94.56 416 ILE A N 1
ATOM 3411 C CA . ILE A 1 416 ? 2.817 14.987 -11.946 1.00 94.56 416 ILE A CA 1
ATOM 3412 C C . ILE A 1 416 ? 1.606 14.048 -12.017 1.00 94.56 416 ILE A C 1
ATOM 3414 O O . ILE A 1 416 ? 1.697 12.913 -11.555 1.00 94.56 416 ILE A O 1
ATOM 3418 N N . ALA A 1 417 ? 0.506 14.469 -12.650 1.00 94.19 417 ALA A N 1
ATOM 3419 C CA . ALA A 1 417 ? -0.664 13.616 -12.846 1.00 94.19 417 ALA A CA 1
ATOM 3420 C C . ALA A 1 417 ? -0.387 12.519 -13.886 1.00 94.19 417 ALA A C 1
ATOM 3422 O O . ALA A 1 417 ? -0.733 11.361 -13.663 1.00 94.19 417 ALA A O 1
ATOM 3423 N N . GLN A 1 418 ? 0.314 12.845 -14.979 1.00 95.44 418 GLN A N 1
ATOM 3424 C CA . GLN A 1 418 ? 0.763 11.840 -15.942 1.00 95.44 418 GLN A CA 1
ATOM 3425 C C . GLN A 1 418 ? 1.747 10.853 -15.305 1.00 95.44 418 GLN A C 1
ATOM 3427 O O . GLN A 1 418 ? 1.609 9.657 -15.519 1.00 95.44 418 GLN A O 1
ATOM 3432 N N . MET A 1 419 ? 2.680 11.311 -14.460 1.00 96.88 419 MET A N 1
ATOM 3433 C CA . MET A 1 419 ? 3.553 10.396 -13.711 1.00 96.88 419 MET A CA 1
ATOM 3434 C C . MET A 1 419 ? 2.748 9.382 -12.883 1.00 96.88 419 MET A C 1
ATOM 3436 O O . MET A 1 419 ? 3.106 8.206 -12.857 1.00 96.88 419 MET A O 1
ATOM 3440 N N . TRP A 1 420 ? 1.669 9.812 -12.221 1.00 97.75 420 TRP A N 1
ATOM 3441 C CA . TRP A 1 420 ? 0.789 8.900 -11.486 1.00 97.75 420 TRP A CA 1
ATOM 3442 C C . TRP A 1 420 ? 0.067 7.925 -12.425 1.00 97.75 420 TRP A C 1
ATOM 3444 O O . TRP A 1 420 ? 0.093 6.718 -12.182 1.00 97.75 420 TRP A O 1
ATOM 3454 N N . ASN A 1 421 ? -0.529 8.426 -13.511 1.00 97.62 421 ASN A N 1
ATOM 3455 C CA . ASN A 1 421 ? -1.273 7.610 -14.476 1.00 97.62 421 ASN A CA 1
ATOM 3456 C C . ASN A 1 421 ? -0.377 6.571 -15.157 1.00 97.62 421 ASN A C 1
ATOM 3458 O O . ASN A 1 421 ? -0.687 5.384 -15.130 1.00 97.62 421 ASN A O 1
ATOM 3462 N N . ASP A 1 422 ? 0.748 6.999 -15.726 1.00 97.25 422 ASP A N 1
ATOM 3463 C CA . ASP A 1 422 ? 1.640 6.140 -16.503 1.00 97.25 422 ASP A CA 1
ATOM 3464 C C . ASP A 1 422 ? 2.303 5.083 -15.617 1.00 97.25 422 ASP A C 1
ATOM 3466 O O . ASP A 1 422 ? 2.445 3.928 -16.020 1.00 97.25 422 ASP A O 1
ATOM 3470 N N . TRP A 1 423 ? 2.689 5.447 -14.388 1.00 97.62 423 TRP A N 1
ATOM 3471 C CA . TRP A 1 423 ? 3.329 4.507 -13.470 1.00 97.62 423 TRP A CA 1
ATOM 3472 C C . TRP A 1 423 ? 2.361 3.412 -13.009 1.00 97.62 423 TRP A C 1
ATOM 3474 O O . TRP A 1 423 ? 2.704 2.233 -13.090 1.00 97.62 423 TRP A O 1
ATOM 3484 N N . ASN A 1 424 ? 1.153 3.776 -12.560 1.00 97.88 424 ASN A N 1
ATOM 3485 C CA . ASN A 1 424 ? 0.157 2.795 -12.111 1.00 97.88 424 ASN A CA 1
ATOM 3486 C C . ASN A 1 424 ? -0.415 2.006 -13.298 1.00 97.88 424 ASN A C 1
ATOM 3488 O O . ASN A 1 424 ? -0.531 0.781 -13.239 1.00 97.88 424 ASN A O 1
ATOM 3492 N N . GLY A 1 425 ? -0.687 2.690 -14.413 1.00 97.00 425 GLY A N 1
ATOM 3493 C CA . GLY A 1 425 ? -1.152 2.091 -15.661 1.00 97.00 425 GLY A CA 1
ATOM 3494 C C . GLY A 1 425 ? -0.189 1.035 -16.199 1.00 97.00 425 GLY A C 1
ATOM 3495 O O . GLY A 1 425 ? -0.633 0.006 -16.701 1.00 97.00 425 GLY A O 1
ATOM 3496 N N . ALA A 1 426 ? 1.124 1.221 -16.025 1.00 95.88 426 ALA A N 1
ATOM 3497 C CA . ALA A 1 426 ? 2.117 0.229 -16.429 1.00 95.88 426 ALA A CA 1
ATOM 3498 C C . ALA A 1 426 ? 1.919 -1.136 -15.759 1.00 95.88 426 ALA A C 1
ATOM 3500 O O . ALA A 1 426 ? 2.202 -2.148 -16.393 1.00 95.88 426 ALA A O 1
ATOM 3501 N N . TYR A 1 427 ? 1.455 -1.174 -14.508 1.00 95.56 427 TYR A N 1
ATOM 3502 C CA . TYR A 1 427 ? 1.133 -2.421 -13.813 1.00 95.56 427 TYR A CA 1
ATOM 3503 C C . TYR A 1 427 ? -0.276 -2.911 -14.140 1.00 95.56 427 TYR A C 1
ATOM 3505 O O . TYR A 1 427 ? -0.462 -4.100 -14.380 1.00 95.56 427 TYR A O 1
ATOM 3513 N N . TYR A 1 428 ? -1.243 -1.993 -14.195 1.00 95.81 428 TYR A N 1
ATOM 3514 C CA . TYR A 1 428 ? -2.640 -2.326 -14.459 1.00 95.81 428 TYR A CA 1
ATOM 3515 C C . TYR A 1 428 ? -2.834 -2.947 -15.852 1.00 95.81 428 TYR A C 1
ATOM 3517 O O . TYR A 1 428 ? -3.397 -4.030 -15.983 1.00 95.81 428 TYR A O 1
ATOM 3525 N N . TYR A 1 429 ? -2.309 -2.307 -16.901 1.00 94.00 429 TYR A N 1
ATOM 3526 C CA . TYR A 1 429 ? -2.497 -2.763 -18.282 1.00 94.00 429 TYR A CA 1
ATOM 3527 C C . TYR A 1 429 ? -1.589 -3.937 -18.675 1.00 94.00 429 TYR A C 1
ATOM 3529 O O . TYR A 1 429 ? -1.926 -4.678 -19.594 1.00 94.00 429 TYR A O 1
ATOM 3537 N N . ASN A 1 430 ? -0.461 -4.142 -17.982 1.00 88.19 430 ASN A N 1
ATOM 3538 C CA . ASN A 1 430 ? 0.463 -5.253 -18.251 1.00 88.19 430 ASN A CA 1
ATOM 3539 C C . ASN A 1 430 ? 0.381 -6.358 -17.187 1.00 88.19 430 ASN A C 1
ATOM 3541 O O . ASN A 1 430 ? 1.356 -7.084 -16.975 1.00 88.19 430 ASN A O 1
ATOM 3545 N N . ALA A 1 431 ? -0.765 -6.502 -16.518 1.00 79.94 431 ALA A N 1
ATOM 3546 C CA . ALA A 1 431 ? -0.921 -7.480 -15.446 1.00 79.94 431 ALA A CA 1
ATOM 3547 C C . ALA A 1 431 ? -0.694 -8.934 -15.901 1.00 79.94 431 ALA A C 1
ATOM 3549 O O . ALA A 1 431 ? -0.268 -9.771 -15.113 1.00 79.94 431 ALA A O 1
ATOM 3550 N N . THR A 1 432 ? -0.872 -9.234 -17.190 1.00 80.12 432 THR A N 1
ATOM 3551 C CA . THR A 1 432 ? -0.598 -10.568 -17.753 1.00 80.12 432 THR A CA 1
ATOM 3552 C C . THR A 1 432 ? 0.889 -10.900 -17.863 1.00 80.12 432 THR A C 1
ATOM 3554 O O . THR A 1 432 ? 1.247 -12.071 -17.979 1.00 80.12 432 THR A O 1
ATOM 3557 N N . ALA A 1 433 ? 1.770 -9.894 -17.852 1.00 85.25 433 ALA A N 1
ATOM 3558 C CA . ALA A 1 433 ? 3.205 -10.112 -17.978 1.00 85.25 433 ALA A CA 1
ATOM 3559 C C . ALA A 1 433 ? 3.824 -10.603 -16.666 1.00 85.25 433 ALA A C 1
ATOM 3561 O O . ALA A 1 433 ? 4.788 -11.366 -16.702 1.00 85.25 433 ALA A O 1
ATOM 3562 N N . ARG A 1 434 ? 3.294 -10.147 -15.523 1.00 89.44 434 ARG A N 1
ATOM 3563 C CA . ARG A 1 434 ? 3.741 -10.536 -14.182 1.00 89.44 434 ARG A CA 1
ATOM 3564 C C . ARG A 1 434 ? 2.565 -10.509 -13.215 1.00 89.44 434 ARG A C 1
ATOM 3566 O O . ARG A 1 434 ? 1.911 -9.463 -13.125 1.00 89.44 434 ARG A O 1
ATOM 3573 N N . PRO A 1 435 ? 2.341 -11.597 -12.463 1.00 94.44 435 PRO A N 1
ATOM 3574 C CA . PRO A 1 435 ? 1.197 -11.675 -11.584 1.00 94.44 435 PRO A CA 1
ATOM 3575 C C . PRO A 1 435 ? 1.292 -10.579 -10.521 1.00 94.44 435 PRO A C 1
ATOM 3577 O O . PRO A 1 435 ? 2.326 -10.401 -9.863 1.00 94.44 435 PRO A O 1
ATOM 3580 N N . ASN A 1 436 ? 0.225 -9.801 -10.383 1.00 96.69 436 ASN A N 1
ATOM 3581 C CA . ASN A 1 436 ? 0.167 -8.726 -9.405 1.00 96.69 436 ASN A CA 1
ATOM 3582 C C . ASN A 1 436 ? -1.248 -8.515 -8.876 1.00 96.69 436 ASN A C 1
ATOM 3584 O O . ASN A 1 436 ? -2.226 -8.730 -9.585 1.00 96.69 436 ASN A O 1
ATOM 3588 N N . ILE A 1 437 ? -1.319 -8.068 -7.626 1.00 97.88 437 ILE A N 1
ATOM 3589 C CA . ILE A 1 437 ? -2.534 -7.589 -6.987 1.00 97.88 437 ILE A CA 1
ATOM 3590 C C . ILE A 1 437 ? -2.392 -6.094 -6.770 1.00 97.88 437 ILE A C 1
ATOM 3592 O O . ILE A 1 437 ? -1.483 -5.661 -6.065 1.00 97.88 437 ILE A O 1
ATOM 3596 N N . MET A 1 438 ? -3.322 -5.318 -7.308 1.00 98.31 438 MET A N 1
ATOM 3597 C CA . MET A 1 438 ? -3.399 -3.880 -7.094 1.00 98.31 438 MET A CA 1
ATOM 3598 C C . MET A 1 438 ? -4.506 -3.546 -6.100 1.00 98.31 438 MET A C 1
ATOM 3600 O O . MET A 1 438 ? -5.640 -3.988 -6.263 1.00 98.31 438 MET A O 1
ATOM 3604 N N . PHE A 1 439 ? -4.180 -2.758 -5.079 1.00 98.31 439 PHE A N 1
ATOM 3605 C CA . PHE A 1 439 ? -5.108 -2.341 -4.027 1.00 98.31 439 PHE A CA 1
ATOM 3606 C C . PHE A 1 439 ? -4.874 -0.879 -3.645 1.00 98.31 439 PHE A C 1
ATOM 3608 O O . PHE A 1 439 ? -3.828 -0.294 -3.949 1.00 98.31 439 PHE A O 1
ATOM 3615 N N . ARG A 1 440 ? -5.859 -0.280 -2.974 1.00 98.06 440 ARG A N 1
ATOM 3616 C CA . ARG A 1 440 ? -5.792 1.122 -2.563 1.00 98.06 440 ARG A CA 1
ATOM 3617 C C . ARG A 1 440 ? -5.063 1.278 -1.233 1.00 98.06 440 ARG A C 1
ATOM 3619 O O . ARG A 1 440 ? -5.216 0.455 -0.334 1.00 98.06 440 ARG A O 1
ATOM 3626 N N . PHE A 1 441 ? -4.313 2.361 -1.066 1.00 98.06 441 PHE A N 1
ATOM 3627 C CA . PHE A 1 441 ? -3.685 2.701 0.208 1.00 98.06 441 PHE A CA 1
ATOM 3628 C C . PHE A 1 441 ? -4.741 2.862 1.309 1.00 98.06 441 PHE A C 1
ATOM 3630 O O . PHE A 1 441 ? -4.554 2.419 2.438 1.00 98.06 441 PHE A O 1
ATOM 3637 N N . GLU A 1 442 ? -5.874 3.451 0.948 1.00 97.69 442 GLU A N 1
ATOM 3638 C CA . GLU A 1 442 ? -7.016 3.702 1.816 1.00 97.69 442 GLU A CA 1
ATOM 3639 C C . GLU A 1 442 ? -7.606 2.387 2.360 1.00 97.69 442 GLU A C 1
ATOM 3641 O O . GLU A 1 442 ? -8.012 2.326 3.517 1.00 97.69 442 GLU A O 1
ATOM 3646 N N . ASP A 1 443 ? -7.535 1.292 1.594 1.00 97.44 443 ASP A N 1
ATOM 3647 C CA . ASP A 1 443 ? -7.970 -0.033 2.052 1.00 97.44 443 ASP A CA 1
ATOM 3648 C C . ASP A 1 443 ? -7.069 -0.606 3.148 1.00 97.44 443 ASP A C 1
ATOM 3650 O O . ASP A 1 443 ? -7.528 -1.365 3.997 1.00 97.44 443 ASP A O 1
ATOM 3654 N N . ILE A 1 444 ? -5.791 -0.222 3.182 1.00 95.56 444 ILE A N 1
ATOM 3655 C CA . ILE A 1 444 ? -4.901 -0.582 4.292 1.00 95.56 444 ILE A CA 1
ATOM 3656 C C . ILE A 1 444 ? -5.317 0.164 5.559 1.00 95.56 444 ILE A C 1
ATOM 3658 O O . ILE A 1 444 ? -5.189 -0.375 6.651 1.00 95.56 444 ILE A O 1
ATOM 3662 N N . VAL A 1 445 ? -5.769 1.412 5.419 1.00 94.75 445 VAL A N 1
ATOM 3663 C CA . VAL A 1 445 ? -6.131 2.267 6.554 1.00 94.75 445 VAL A CA 1
ATOM 3664 C C . VAL A 1 445 ? -7.456 1.816 7.159 1.00 94.75 445 VAL A C 1
ATOM 3666 O O . VAL A 1 445 ? -7.539 1.641 8.369 1.00 94.75 445 VAL A O 1
ATOM 3669 N N . PHE A 1 446 ? -8.473 1.592 6.325 1.00 95.38 446 PHE A N 1
ATOM 3670 C CA . PHE A 1 446 ? -9.833 1.306 6.789 1.00 95.38 446 PHE A CA 1
ATOM 3671 C C . PHE A 1 446 ? -10.141 -0.189 6.921 1.00 95.38 446 PHE A C 1
ATOM 3673 O O . PHE A 1 446 ? -11.004 -0.572 7.708 1.00 95.38 446 PHE A O 1
ATOM 3680 N N . TYR A 1 447 ? -9.420 -1.044 6.189 1.00 95.50 447 TYR A N 1
ATOM 3681 C CA . TYR A 1 447 ? -9.628 -2.494 6.172 1.00 95.50 447 TYR A CA 1
ATOM 3682 C C . TYR A 1 447 ? -8.324 -3.299 6.371 1.00 95.50 447 TYR A C 1
ATOM 3684 O O . TYR A 1 447 ? -8.127 -4.312 5.686 1.00 95.50 447 TYR A O 1
ATOM 3692 N N . PRO A 1 448 ? -7.427 -2.931 7.316 1.00 94.00 448 PRO A N 1
ATOM 3693 C CA . PRO A 1 448 ? -6.080 -3.506 7.420 1.00 94.00 448 PRO A CA 1
ATOM 3694 C C . PRO A 1 448 ? -6.084 -5.032 7.544 1.00 94.00 448 PRO A C 1
ATOM 3696 O O . PRO A 1 448 ? -5.342 -5.720 6.837 1.00 94.00 448 PRO A O 1
ATOM 3699 N N . LYS A 1 449 ? -6.940 -5.582 8.415 1.00 92.56 449 LYS A N 1
ATOM 3700 C CA . LYS A 1 449 ? -7.023 -7.028 8.672 1.00 92.56 449 LYS A CA 1
ATOM 3701 C C . LYS A 1 449 ? -7.534 -7.794 7.453 1.00 92.56 449 LYS A C 1
ATOM 3703 O O . LYS A 1 449 ? -6.948 -8.807 7.074 1.00 92.56 449 LYS A O 1
ATOM 3708 N N . GLN A 1 450 ? -8.589 -7.289 6.813 1.00 94.19 450 GLN A N 1
ATOM 3709 C CA . GLN A 1 450 ? -9.194 -7.912 5.634 1.00 94.19 450 GLN A CA 1
ATOM 3710 C C . GLN A 1 450 ? -8.234 -7.881 4.442 1.00 94.19 450 GLN A C 1
ATOM 3712 O O . GLN A 1 450 ? -7.988 -8.917 3.828 1.00 94.19 450 GLN A O 1
ATOM 3717 N N . LEU A 1 451 ? -7.623 -6.724 4.165 1.00 96.50 451 LEU A N 1
ATOM 3718 C CA . LEU A 1 451 ? -6.632 -6.584 3.102 1.00 96.50 451 LEU A CA 1
ATOM 3719 C C . LEU A 1 451 ? -5.437 -7.517 3.332 1.00 96.50 451 LEU A C 1
ATOM 3721 O O . LEU A 1 451 ? -5.050 -8.257 2.430 1.00 96.50 451 LEU A O 1
ATOM 3725 N N . THR A 1 452 ? -4.881 -7.533 4.549 1.00 95.94 452 THR A N 1
ATOM 3726 C CA . THR A 1 452 ? -3.749 -8.408 4.893 1.00 95.94 452 THR A CA 1
ATOM 3727 C C . THR A 1 452 ? -4.121 -9.878 4.708 1.00 95.94 452 THR A C 1
ATOM 3729 O O . THR A 1 452 ? -3.339 -10.628 4.127 1.00 95.94 452 THR A O 1
ATOM 3732 N N . ARG A 1 453 ? -5.325 -10.294 5.129 1.00 95.62 453 ARG A N 1
ATOM 3733 C CA . ARG A 1 453 ? -5.823 -11.665 4.941 1.00 95.62 453 ARG A CA 1
ATOM 3734 C C . ARG A 1 453 ? -5.911 -12.039 3.463 1.00 95.62 453 ARG A C 1
ATOM 3736 O O . ARG A 1 453 ? -5.428 -13.103 3.089 1.00 95.62 453 ARG A O 1
ATOM 3743 N N . LEU A 1 454 ? -6.491 -11.170 2.633 1.00 97.00 454 LEU A N 1
ATOM 3744 C CA . LEU A 1 454 ? -6.650 -11.409 1.195 1.00 97.00 454 LEU A CA 1
ATOM 3745 C C . LEU A 1 454 ? -5.294 -11.516 0.485 1.00 97.00 454 LEU A C 1
ATOM 3747 O O . LEU A 1 454 ? -5.059 -12.467 -0.261 1.00 97.00 454 LEU A O 1
ATOM 3751 N N . LEU A 1 455 ? -4.377 -10.585 0.764 1.00 97.62 455 LEU A N 1
ATOM 3752 C CA . LEU A 1 455 ? -3.020 -10.610 0.214 1.00 97.62 455 LEU A CA 1
ATOM 3753 C C . LEU A 1 455 ? -2.251 -11.861 0.662 1.00 97.62 455 LEU A C 1
ATOM 3755 O O . LEU A 1 455 ? -1.615 -12.525 -0.155 1.00 97.62 455 LEU A O 1
ATOM 3759 N N . CYS A 1 456 ? -2.343 -12.210 1.946 1.00 97.00 456 CYS A N 1
ATOM 3760 C CA . CYS A 1 456 ? -1.674 -13.375 2.513 1.00 97.00 456 CYS A CA 1
ATOM 3761 C C . CYS A 1 456 ? -2.208 -14.688 1.920 1.00 97.00 456 CYS A C 1
ATOM 3763 O O . CYS A 1 456 ? -1.438 -15.518 1.434 1.00 97.00 456 CYS A O 1
ATOM 3765 N N . GLY A 1 457 ? -3.534 -14.843 1.873 1.00 97.00 457 GLY A N 1
ATOM 3766 C CA . GLY A 1 457 ? -4.190 -16.013 1.294 1.00 97.00 457 GLY A CA 1
ATOM 3767 C C . GLY A 1 457 ? -3.889 -16.186 -0.195 1.00 97.00 457 GLY A C 1
ATOM 3768 O O . GLY A 1 457 ? -3.780 -17.314 -0.676 1.00 97.00 457 GLY A O 1
ATOM 3769 N N . CYS A 1 458 ? -3.664 -15.092 -0.932 1.00 97.69 458 CYS A N 1
ATOM 3770 C CA . CYS A 1 458 ? -3.341 -15.166 -2.353 1.00 97.69 458 CYS A CA 1
ATOM 3771 C C . CYS A 1 458 ? -2.101 -16.024 -2.646 1.00 97.69 458 CYS A C 1
ATOM 3773 O O . CYS A 1 458 ? -2.114 -16.822 -3.580 1.00 97.69 458 CYS A O 1
ATOM 3775 N N . ILE A 1 459 ? -1.072 -15.957 -1.805 1.00 97.50 459 ILE A N 1
ATOM 3776 C CA . ILE A 1 459 ? 0.148 -16.762 -1.962 1.00 97.50 459 ILE A CA 1
ATOM 3777 C C . ILE A 1 459 ? 0.110 -18.090 -1.185 1.00 97.50 459 ILE A C 1
ATOM 3779 O O . ILE A 1 459 ? 1.121 -18.786 -1.088 1.00 97.50 459 ILE A O 1
ATOM 3783 N N . GLY A 1 460 ? -1.051 -18.466 -0.641 1.00 96.75 460 GLY A N 1
ATOM 3784 C CA . GLY A 1 460 ? -1.211 -19.645 0.215 1.00 96.75 460 GLY A CA 1
ATOM 3785 C C . GLY A 1 460 ? -0.680 -19.438 1.635 1.00 96.75 460 GLY A C 1
ATOM 3786 O O . GLY A 1 460 ? -0.400 -20.407 2.329 1.00 96.75 460 GLY A O 1
ATOM 3787 N N . GLY A 1 461 ? -0.501 -18.184 2.052 1.00 95.94 461 GLY A N 1
ATOM 3788 C CA . GLY A 1 461 ? -0.175 -17.846 3.427 1.00 95.94 461 GLY A CA 1
ATOM 3789 C C . GLY A 1 461 ? -1.409 -17.809 4.325 1.00 95.94 461 GLY A C 1
ATOM 3790 O O . GLY A 1 461 ? -2.552 -17.822 3.865 1.00 95.94 461 GLY A O 1
ATOM 3791 N N . GLN A 1 462 ? -1.160 -17.726 5.626 1.00 95.06 462 GLN A N 1
ATOM 3792 C CA . GLN A 1 462 ? -2.176 -17.556 6.658 1.00 95.06 462 GLN A CA 1
ATOM 3793 C C . GLN A 1 462 ? -1.834 -16.350 7.529 1.00 95.06 462 GLN A C 1
ATOM 3795 O O . GLN A 1 462 ? -0.653 -16.028 7.720 1.00 95.06 462 GLN A O 1
ATOM 3800 N N . LEU A 1 463 ? -2.872 -15.682 8.051 1.00 92.31 463 LEU A N 1
ATOM 3801 C CA . LEU A 1 463 ? -2.651 -14.663 9.065 1.00 92.31 463 LEU A CA 1
ATOM 3802 C C . LEU A 1 463 ? -2.015 -15.325 10.280 1.00 92.31 463 LEU A C 1
ATOM 3804 O O . LEU A 1 463 ? -2.536 -16.297 10.821 1.00 92.31 463 LEU A O 1
ATOM 3808 N N . TYR A 1 464 ? -0.872 -14.797 10.676 1.00 83.75 464 TYR A N 1
ATOM 3809 C CA . TYR A 1 464 ? -0.189 -15.237 11.865 1.00 83.75 464 TYR A CA 1
ATOM 3810 C C . TYR A 1 464 ? -0.806 -14.517 13.057 1.00 83.75 464 TYR A C 1
ATOM 3812 O O . TYR A 1 464 ? -0.621 -13.312 13.222 1.00 83.75 464 TYR A O 1
ATOM 3820 N N . GLU A 1 465 ? -1.520 -15.259 13.894 1.00 74.06 465 GLU A N 1
ATOM 3821 C CA . GLU A 1 465 ? -1.783 -14.810 15.252 1.00 74.06 465 GLU A CA 1
ATOM 3822 C C . GLU A 1 465 ? -0.509 -15.045 16.056 1.00 74.06 465 GLU A C 1
ATOM 3824 O O . GLU A 1 465 ? 0.014 -16.169 16.057 1.00 74.06 465 GLU A O 1
ATOM 3829 N N . PRO A 1 466 ? 0.043 -14.011 16.711 1.00 62.88 466 PRO A N 1
ATOM 3830 C CA . PRO A 1 466 ? 1.077 -14.207 17.701 1.00 62.88 466 PRO A CA 1
ATOM 3831 C C . PRO A 1 466 ? 0.509 -15.089 18.808 1.00 62.88 466 PRO A C 1
ATOM 3833 O O . PRO A 1 466 ? -0.029 -14.588 19.782 1.00 62.88 466 PRO A O 1
ATOM 3836 N N . LYS A 1 467 ? 0.631 -16.415 18.663 1.00 57.19 467 LYS A N 1
ATOM 3837 C CA . LYS A 1 467 ? 0.586 -17.310 19.815 1.00 57.19 467 LYS A CA 1
ATOM 3838 C C . LYS A 1 467 ? 1.616 -16.753 20.764 1.00 57.19 467 LYS A C 1
ATOM 3840 O O . LYS A 1 467 ? 2.757 -16.571 20.315 1.00 57.19 467 LYS A O 1
ATOM 3845 N N . ASP A 1 468 ? 1.156 -16.396 21.959 1.00 43.19 468 ASP A N 1
ATOM 3846 C CA . ASP A 1 468 ? 1.917 -15.712 22.989 1.00 43.19 468 ASP A CA 1
ATOM 3847 C C . ASP A 1 468 ? 3.372 -16.126 22.877 1.00 43.19 468 ASP A C 1
ATOM 3849 O O . ASP A 1 468 ? 3.741 -17.282 23.095 1.00 43.19 468 ASP A O 1
ATOM 3853 N N . HIS A 1 469 ? 4.195 -15.191 22.406 1.00 44.47 469 HIS A N 1
ATOM 3854 C CA . HIS A 1 469 ? 5.639 -15.345 22.424 1.00 44.47 469 HIS A CA 1
ATOM 3855 C C . HIS A 1 469 ? 6.092 -15.186 23.886 1.00 44.47 469 HIS A C 1
ATOM 3857 O O . HIS A 1 469 ? 6.882 -14.305 24.209 1.00 44.47 469 HIS A O 1
ATOM 3863 N N . ASP A 1 470 ? 5.555 -16.041 24.756 1.00 41.88 470 ASP A N 1
ATOM 3864 C CA . ASP A 1 470 ? 6.120 -16.445 26.030 1.00 41.88 470 ASP A CA 1
ATOM 3865 C C . ASP A 1 470 ? 7.128 -17.560 25.733 1.00 41.88 470 ASP A C 1
ATOM 3867 O O . ASP A 1 470 ? 6.867 -18.749 25.909 1.00 41.88 470 ASP A O 1
ATOM 3871 N N . SER A 1 471 ? 8.279 -17.150 25.198 1.00 37.44 471 SER A N 1
ATOM 3872 C CA . SER A 1 471 ? 9.562 -17.855 25.321 1.00 37.44 471 SER A CA 1
ATOM 3873 C C . SER A 1 471 ? 10.682 -16.945 24.836 1.00 37.44 471 SER A C 1
ATOM 3875 O O . SER A 1 471 ? 10.770 -16.749 23.594 1.00 37.44 471 SER A O 1
#

Foldseek 3Di:
DDDDDDDDDDDDDDDDDDDDDDDDDDDDDDDDDDPPDPPDDPPDDPDDPVVVVVVVVVVVVVVVVVVVVVLVVVVVVLVLVVVVVVVVVVVVVVVVVVVVVVVVVVVVVVVVVVVVVVVVVVPPPDDDDDDDDDDDDDDDDDDDDDDDDPDDDDDPDPPPPPPDPPPPDPPVVPPDDPPPPPLPPDCPPPPPRPPQDDPVLVVVLVVVLVVVCVVCVVQCPQVSLVSSVCVVVVHPCPVSPDSVSSVSDDGPVVVCVVQNPAWDKDQLSCLVVLLVVAPLLQAAEFEAEAPPLCLQVLLVLLQQWKASVVNCVVVNDDGQNRRYSHQQLGRNDFPVLDDQPDRLDDDDDPCPPRRNSSYEYEYGAEDLVSSQLVCLVPVDQKDWDDDNVCPPVPDDDPTQWIWGADSSGIDIDSHSSRVSCRRVVSCVVVCVVHRYMYTYSVCCVSPVPNVSQSSNVSSNMHTDDPPPPPD

InterPro domains:
  IPR027417 P-loop containing nucleoside triphosphate hydrolase [G3DSA:3.40.50.300] (281-468)
  IPR027417 P-loop containing nucleoside triphosphate hydrolase [SSF52540] (276-460)

pLDDT: mean 73.62, std 23.8, range [29.22, 98.31]

Secondary structure (DSSP, 8-state):
--------PPP----------------------------PPPP--PPPHHHHHHHHHHHHHHHHHHHHHHHHHHHHHHHHHHHHHHHHHHHHHHHHHHHHHHHHHHHHHHHHHHHHHHHHHHGGG-------------------------PPPPPS---------S---GGGGSSS--------------TTSS--S-HHHHHHHHHHHHHHHHH-HHHHTT-HHHHHHHHHTT--HHHHS-HHHHHHSPPHHHHHHHH-SS--EE-GGGHHHHHHHS-TTT-EEEEEE-TTSSHHHHHHHHHHHEE-HHHHHHH-S-TTTTEESS-TT-TT--GGG--TT---S-TT-GGGGS-GGGEEEEEEE--HHHHHHHHHH--TTEE-S--TTS-S--SS-TT--EEEEETTEEEEESSHHHHHHHHHHHHHTTTTTS-EEEEEHHHHHHSHHHHHHHHHHHTT-EE--------